Protein AF-0000000080633882 (afdb_homodimer)

Secondary structure (DSSP, 8-state):
---PEEEEEEPPTT--GGGGHHHHHHSTTTEEEEE---SS-SSHHHHHHHHHHHS-SSEEEEEETHHHHHHHHHHHH-GGGEEEEEEES--SSPPPHHHHHHHHHHHHHHHTT-HHHHHHHHHHHHS-GGGTT-HHHHHHHHHHHHHHHHHHHHHHHHHHHTPPP-GGGGGG--S-EEEEEETT-SSS-HHHHHHHHHHSTT-EEEEESS--S-HHHHSHHHHHHHHHHHHH--/---PEEEEEEPPTT--GGGGHHHHHHSTTTEEEEE---SS-SSHHHHHHHHHHHS-SSEEEEEETHHHHHHHHHHHH-GGGEEEEEEES--SSPPPHHHHHHHHHHHHHHHTT-HHHHHHHHHHHHS-GGGTT-HHHHHHHHHHHHHHHHHHHHHHHHHHHTPPP-GGGGGG--S-EEEEEETT-SSS-HHHHHHHHHHSTT-EEEEESS--S-HHHHSHHHHHHHHHHHHH--

Foldseek 3Di:
DQDAFEEEEEEAPPFFPVLQVLQCVPCVVRHHYDYADQQPAQALLVSLVRRVVPGDQAGAYEYAALSLLSVLNVCVVCVPRHQEYEYELYFLAADDPVRLVVLVVLLVCLVVVCQLVSLLVCLPLQKQPVCSPVCVLSVNSSVRSVVSGSSSNNSSSNRRNPRDRSLVVLCVRDHAYEYEYECAANPRHVVRSVSSQVSHPNYDYYYDYSIYRSCCRHPVVVVSVVVSCSSVDD/DQPAFEEEEEEAPPFFPVLQVLQCVPCVVRHHYDYADQQPAQALLVSLVRRVVPGDQAGAYEYAALSLLSVLNVCVVCVVRHQEYEYELYFLAADDPVRLVVLVVLLVCLVVVCQLVSLLVCLPLQKQPVCSPVCVLSVNSSVRSVVSGSSSNNSSSNRRNPRDRSLVVLQVRDHAYEYEYECAANPRHVVRSVSSQVSHPNYDYYYDYSIYRSCCRHPVVVVSVVVSCSSVDD

Radius of gyration: 23.9 Å; Cα contacts (8 Å, |Δi|>4): 992; chains: 2; bounding box: 42×66×54 Å

Sequence (468 aa):
MSDRIPLVLLPGMPLDAALWEHQTGHLADVAEPTVGDLTGQDSMAALAAAVLARAPARFALAGLSMGGYVAFEILRQAPERVAKLALLDTSARPDTPEQTATRQDAVRLVGQGRLRQVVAAGMPRLVHPDRSADSALVDSVQAQAQRVGADGYIRQQTAIMNRPDSRPGLGAITCPTLVLCGRQDAITPPALHEEMAEGIPGARLALIEDCGHLSAMEQPQAVTALLRQWLLYAMSDRIPLVLLPGMPLDAALWEHQTGHLADVAEPTVGDLTGQDSMAALAAAVLARAPARFALAGLSMGGYVAFEILRQAPERVAKLALLDTSARPDTPEQTATRQDAVRLVGQGRLRQVVAAGMPRLVHPDRSADSALVDSVQAQAQRVGADGYIRQQTAIMNRPDSRPGLGAITCPTLVLCGRQDAITPPALHEEMAEGIPGARLALIEDCGHLSAMEQPQAVTALLRQWLLYA

Organism: NCBI:txid1064539

InterPro domains:
  IPR000073 Alpha/beta hydrolase fold-1 [PF12697] (7-225)
  IPR000073 Alpha/beta hydrolase fold-1 [PR00111] (61-74)
  IPR000073 Alpha/beta hydrolase fold-1 [PR00111] (75-88)
  IPR000073 Alpha/beta hydrolase fold-1 [PR00111] (177-191)
  IPR029058 Alpha/Beta hydrolase fold [G3DSA:3.40.50.1820] (2-232)
  IPR029058 Alpha/Beta hydrolase fold [SSF53474] (4-231)
  IPR050266 AB hydrolase superfamily [PTHR43798] (44-231)

Structure (mmCIF, N/CA/C/O backbone):
data_AF-0000000080633882-model_v1
#
loop_
_entity.id
_entity.type
_entity.pdbx_description
1 polymer 'Alpha/beta hydrolase'
#
loop_
_atom_site.group_PDB
_atom_site.id
_atom_site.type_symbol
_atom_site.label_atom_id
_atom_site.label_alt_id
_atom_site.label_comp_id
_atom_site.label_asym_id
_atom_site.label_entity_id
_atom_site.label_seq_id
_atom_site.pdbx_PDB_ins_code
_atom_site.Cartn_x
_atom_site.Cartn_y
_atom_site.Cartn_z
_atom_site.occupancy
_atom_site.B_iso_or_equiv
_atom_site.auth_seq_id
_atom_site.auth_comp_id
_atom_site.auth_asym_id
_atom_site.auth_at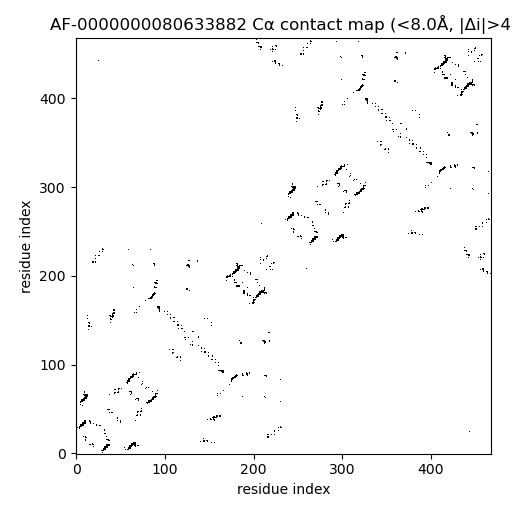om_id
_atom_site.pdbx_PDB_model_num
ATOM 1 N N . MET A 1 1 ? -22.141 -7.801 12.828 1 35.78 1 MET A N 1
ATOM 2 C CA . MET A 1 1 ? -20.984 -8.672 12.664 1 35.78 1 MET A CA 1
ATOM 3 C C . MET A 1 1 ? -20.469 -8.641 11.227 1 35.78 1 MET A C 1
ATOM 5 O O . MET A 1 1 ? -21.219 -8.945 10.297 1 35.78 1 MET A O 1
ATOM 9 N N . SER A 1 2 ? -19.656 -7.613 10.836 1 51.31 2 SER A N 1
ATOM 10 C CA . SER A 1 2 ? -19.359 -7.262 9.453 1 51.31 2 SER A CA 1
ATOM 11 C C . SER A 1 2 ? -18.938 -8.484 8.648 1 51.31 2 SER A C 1
ATOM 13 O O . SER A 1 2 ? -18.109 -9.289 9.109 1 51.31 2 SER A O 1
ATOM 15 N N . ASP A 1 3 ? -19.781 -9.164 7.863 1 76.06 3 ASP A N 1
ATOM 16 C CA . ASP A 1 3 ? -19.719 -10.461 7.211 1 76.06 3 ASP A CA 1
ATOM 17 C C . ASP A 1 3 ? -18.406 -10.641 6.449 1 76.06 3 ASP A C 1
ATOM 19 O O . ASP A 1 3 ? -18.234 -10.094 5.355 1 76.06 3 ASP A O 1
ATOM 23 N N . ARG A 1 4 ? -17.312 -11.156 7.082 1 90.62 4 ARG A N 1
ATOM 24 C CA . ARG A 1 4 ? -16.016 -11.477 6.516 1 90.62 4 ARG A CA 1
ATOM 25 C C . ARG A 1 4 ? -16.141 -12.438 5.34 1 90.62 4 ARG A C 1
ATOM 27 O O . ARG A 1 4 ? -16.812 -13.461 5.445 1 90.62 4 ARG A O 1
ATOM 34 N N . ILE A 1 5 ? -15.602 -12.016 4.277 1 95.31 5 ILE A N 1
ATOM 35 C CA . ILE A 1 5 ? -15.633 -12.859 3.086 1 95.31 5 ILE A CA 1
ATOM 36 C C . ILE A 1 5 ? -14.523 -13.906 3.16 1 95.31 5 ILE A C 1
ATOM 38 O O . ILE A 1 5 ? -13.406 -13.602 3.586 1 95.31 5 ILE A O 1
ATOM 42 N N . PRO A 1 6 ? -14.82 -15.242 2.766 1 98.38 6 PRO 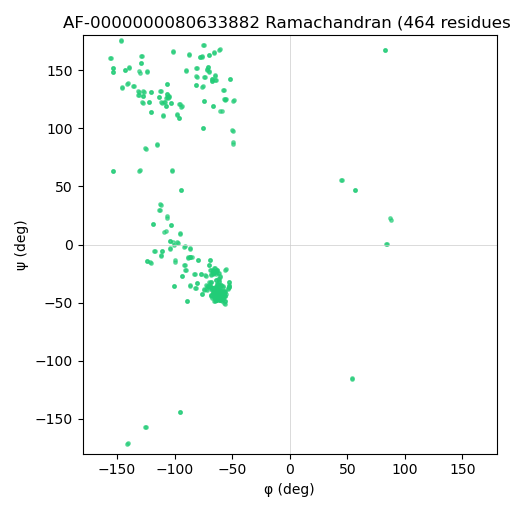A N 1
ATOM 43 C CA . PRO A 1 6 ? -13.703 -16.172 2.592 1 98.38 6 PRO A CA 1
ATOM 44 C C . PRO A 1 6 ? -12.68 -15.688 1.568 1 98.38 6 PRO A C 1
ATOM 46 O O . PRO A 1 6 ? -13.055 -15.141 0.53 1 98.38 6 PRO A O 1
ATOM 49 N N . LEU A 1 7 ? -11.445 -15.742 1.886 1 98.81 7 LEU A N 1
ATOM 50 C CA . LEU A 1 7 ? -10.336 -15.344 1.021 1 98.81 7 LEU A CA 1
ATOM 51 C C . LEU A 1 7 ? -9.398 -16.516 0.771 1 98.81 7 LEU A C 1
ATOM 53 O O . LEU A 1 7 ? -8.781 -17.031 1.705 1 98.81 7 LEU A O 1
ATOM 57 N N . VAL A 1 8 ? -9.312 -17 -0.458 1 98.94 8 VAL A N 1
ATOM 58 C CA . VAL A 1 8 ? -8.375 -18.031 -0.848 1 98.94 8 VAL A CA 1
ATOM 59 C C . VAL A 1 8 ? -7.117 -17.406 -1.442 1 98.94 8 VAL A C 1
ATOM 61 O O . VAL A 1 8 ? -7.195 -16.656 -2.42 1 98.94 8 VAL A O 1
ATOM 64 N N . LEU A 1 9 ? -5.984 -17.703 -0.818 1 98.94 9 LEU A N 1
ATOM 65 C CA . LEU A 1 9 ? -4.68 -17.203 -1.242 1 98.94 9 LEU A CA 1
ATOM 66 C C . LEU A 1 9 ? -3.855 -18.312 -1.882 1 98.94 9 LEU A C 1
ATOM 68 O O . LEU A 1 9 ? -3.705 -19.391 -1.302 1 98.94 9 LEU A O 1
ATOM 72 N N . LEU A 1 10 ? -3.385 -18.062 -3.068 1 98.94 10 LEU A N 1
ATOM 73 C CA . LEU A 1 10 ? -2.602 -19.047 -3.789 1 98.94 10 LEU A CA 1
ATOM 74 C C . LEU A 1 10 ? -1.146 -18.625 -3.91 1 98.94 10 LEU A C 1
ATOM 76 O O . LEU A 1 10 ? -0.853 -17.578 -4.504 1 98.94 10 LEU A O 1
ATOM 80 N N . PRO A 1 11 ? -0.189 -19.422 -3.412 1 98.88 11 PRO A N 1
ATOM 81 C CA . PRO A 1 11 ? 1.225 -19.031 -3.424 1 98.88 11 PRO A CA 1
ATOM 82 C C . PRO A 1 11 ? 1.866 -19.203 -4.801 1 98.88 11 PRO A C 1
ATOM 84 O O . PRO A 1 11 ? 1.283 -19.828 -5.688 1 98.88 11 PRO A O 1
ATOM 87 N N . GLY A 1 12 ? 2.977 -18.516 -4.949 1 98.69 12 GLY A N 1
ATOM 88 C CA . GLY A 1 12 ? 3.809 -18.734 -6.125 1 98.69 12 GLY A CA 1
ATOM 89 C C . GLY A 1 12 ? 4.816 -19.859 -5.945 1 98.69 12 GLY A C 1
ATOM 90 O O . GLY A 1 12 ? 5.027 -20.344 -4.828 1 98.69 12 GLY A O 1
ATOM 91 N N . MET A 1 13 ? 5.363 -20.328 -7.027 1 97.88 13 MET A N 1
ATOM 92 C CA . MET A 1 13 ? 6.438 -21.312 -6.988 1 97.88 13 MET A CA 1
ATOM 93 C C . MET A 1 13 ? 7.781 -20.656 -6.707 1 97.88 13 MET A C 1
ATOM 95 O O . MET A 1 13 ? 8.086 -19.594 -7.266 1 97.88 13 MET A O 1
ATOM 99 N N . PRO A 1 14 ? 8.68 -21.375 -5.926 1 97.25 14 PRO A N 1
ATOM 100 C CA . PRO A 1 14 ? 8.508 -22.641 -5.191 1 97.25 14 PRO A CA 1
ATOM 101 C C . PRO A 1 14 ? 8.133 -22.406 -3.727 1 97.25 14 PRO A C 1
ATOM 103 O O . PRO A 1 14 ? 8.695 -23.062 -2.838 1 97.25 14 PRO A O 1
ATOM 106 N N . LEU A 1 15 ? 7.176 -21.516 -3.535 1 98.38 15 LEU A N 1
ATOM 107 C CA . LEU A 1 15 ? 6.848 -21.094 -2.182 1 98.38 15 LEU A CA 1
ATOM 108 C C . LEU A 1 15 ? 5.594 -21.797 -1.674 1 98.38 15 LEU A C 1
ATOM 110 O O . LEU A 1 15 ? 4.941 -22.516 -2.426 1 98.38 15 LEU A O 1
ATOM 114 N N . ASP A 1 16 ? 5.371 -21.703 -0.355 1 98.44 16 ASP A N 1
ATOM 115 C CA . ASP A 1 16 ? 4.215 -22.312 0.304 1 98.44 16 ASP A CA 1
ATOM 116 C C . ASP A 1 16 ? 3.438 -21.266 1.102 1 98.44 16 ASP A C 1
ATOM 118 O O . ASP A 1 16 ? 3.453 -20.078 0.766 1 98.44 16 ASP A O 1
ATOM 122 N N . ALA A 1 17 ? 2.68 -21.688 2.098 1 98.69 17 ALA A N 1
ATOM 123 C CA . ALA A 1 17 ? 1.742 -20.828 2.809 1 98.69 17 ALA A CA 1
ATOM 124 C C . ALA A 1 17 ? 2.469 -19.656 3.471 1 98.69 17 ALA A C 1
ATOM 126 O O . ALA A 1 17 ? 1.881 -18.594 3.691 1 98.69 17 ALA A O 1
ATOM 127 N N . ALA A 1 18 ? 3.756 -19.844 3.82 1 98.69 18 ALA A N 1
ATOM 128 C CA . ALA A 1 18 ? 4.52 -18.828 4.535 1 98.69 18 ALA A CA 1
ATOM 129 C C . ALA A 1 18 ? 4.668 -17.562 3.691 1 98.69 18 ALA A C 1
ATOM 131 O O . ALA A 1 18 ? 4.902 -16.484 4.227 1 98.69 18 ALA A O 1
ATOM 132 N N . LEU A 1 19 ? 4.523 -17.703 2.363 1 98.69 19 LEU A N 1
ATOM 133 C CA . LEU A 1 19 ? 4.527 -16.562 1.467 1 98.69 19 LEU A CA 1
ATOM 134 C C . LEU A 1 19 ? 3.51 -15.516 1.914 1 98.69 19 LEU A C 1
ATOM 136 O O . LEU A 1 19 ? 3.748 -14.312 1.786 1 98.69 19 LEU A O 1
ATOM 140 N N . TRP A 1 20 ? 2.381 -16 2.449 1 98.88 20 TRP A N 1
ATOM 141 C CA . TRP A 1 20 ? 1.226 -15.164 2.754 1 98.88 20 TRP A CA 1
ATOM 142 C C . TRP A 1 20 ? 1.139 -14.883 4.25 1 98.88 20 TRP A C 1
ATOM 144 O O . TRP A 1 20 ? 0.087 -14.477 4.754 1 98.88 20 TRP A O 1
ATOM 154 N N . GLU A 1 21 ? 2.199 -15.086 4.988 1 98.62 21 GLU A N 1
ATOM 155 C CA . GLU A 1 21 ? 2.15 -14.984 6.441 1 98.62 21 GLU A CA 1
ATOM 156 C C . GLU A 1 21 ? 1.63 -13.617 6.883 1 98.62 21 GLU A C 1
ATOM 158 O O . GLU A 1 21 ? 0.731 -13.531 7.723 1 98.62 21 GLU A O 1
ATOM 163 N N . HIS A 1 22 ? 2.156 -12.523 6.34 1 98.75 22 HIS A N 1
ATOM 164 C CA . HIS A 1 22 ? 1.744 -11.18 6.727 1 98.75 22 HIS A CA 1
ATOM 165 C C . HIS A 1 22 ? 0.275 -10.938 6.402 1 98.75 22 HIS A C 1
ATOM 167 O O . HIS A 1 22 ? -0.471 -10.406 7.23 1 98.75 22 HIS A O 1
ATOM 173 N N . GLN A 1 23 ? -0.19 -11.32 5.223 1 98.81 23 GLN A N 1
ATOM 174 C CA . GLN A 1 23 ? -1.562 -11.109 4.773 1 98.81 23 GLN A CA 1
ATOM 175 C C . GLN A 1 23 ? -2.545 -11.922 5.617 1 98.81 23 GLN A C 1
ATOM 177 O O . GLN A 1 23 ? -3.58 -11.398 6.043 1 98.81 23 GLN A O 1
ATOM 182 N N . THR A 1 24 ? -2.223 -13.211 5.871 1 98.69 24 THR A N 1
ATOM 183 C CA . THR A 1 24 ? -3.119 -14.047 6.672 1 98.69 24 THR A CA 1
ATOM 184 C C . THR A 1 24 ? -3.246 -13.492 8.086 1 98.69 24 THR A C 1
ATOM 186 O O . THR A 1 24 ? -4.324 -13.539 8.68 1 98.69 24 THR A O 1
ATOM 189 N N . GLY A 1 25 ? -2.197 -12.969 8.641 1 98 25 GLY A N 1
ATOM 190 C CA . GLY A 1 25 ? -2.193 -12.43 9.992 1 98 25 GLY A CA 1
ATOM 191 C C . GLY A 1 25 ? -2.939 -11.109 10.117 1 98 25 GLY A C 1
ATOM 192 O O . GLY A 1 25 ? -3.5 -10.805 11.172 1 98 25 GLY A O 1
ATOM 193 N N . HIS A 1 26 ? -3.016 -10.328 9.008 1 98.25 26 HIS A N 1
ATOM 194 C CA . HIS A 1 26 ? -3.473 -8.953 9.172 1 98.25 26 HIS A CA 1
ATOM 195 C C . HIS A 1 26 ? -4.773 -8.711 8.414 1 98.25 26 HIS A C 1
ATOM 197 O O . HIS A 1 26 ? -5.363 -7.633 8.516 1 98.25 26 HIS A O 1
ATOM 203 N N . LEU A 1 27 ? -5.246 -9.672 7.652 1 98.12 27 LEU A N 1
ATOM 204 C CA . LEU A 1 27 ? -6.5 -9.5 6.926 1 98.12 27 LEU A CA 1
ATOM 205 C C . LEU A 1 27 ? -7.629 -10.266 7.602 1 98.12 27 LEU A C 1
ATOM 207 O O . LEU A 1 27 ? -8.773 -10.219 7.148 1 98.12 27 LEU A O 1
ATOM 211 N N . ALA A 1 28 ? -7.32 -10.906 8.75 1 97.44 28 ALA A N 1
ATOM 212 C CA . ALA A 1 28 ? -8.273 -11.797 9.398 1 97.44 28 ALA A CA 1
ATOM 213 C C . ALA A 1 28 ? -9.453 -11.016 9.977 1 97.44 28 ALA A C 1
ATOM 215 O O . ALA A 1 28 ? -10.516 -11.586 10.227 1 97.44 28 ALA A O 1
ATOM 216 N N . ASP A 1 29 ? -9.281 -9.727 10.227 1 95.62 29 ASP A N 1
ATOM 217 C CA . ASP A 1 29 ? -10.352 -8.914 10.781 1 95.62 29 ASP A CA 1
ATOM 218 C C . ASP A 1 29 ? -11.352 -8.5 9.703 1 95.62 29 ASP A C 1
ATOM 220 O O . ASP A 1 29 ? -12.469 -8.086 10.008 1 95.62 29 ASP A O 1
ATOM 224 N N . VAL A 1 30 ? -11.016 -8.664 8.398 1 96.5 30 VAL A N 1
ATOM 225 C CA . VAL A 1 30 ? -11.922 -8.195 7.355 1 96.5 30 VAL A CA 1
ATOM 226 C C . VAL A 1 30 ? -12.273 -9.344 6.418 1 96.5 30 VAL A C 1
ATOM 228 O O . VAL A 1 30 ? -13.18 -9.227 5.59 1 96.5 30 VAL A O 1
ATOM 231 N N . ALA A 1 31 ? -11.523 -10.461 6.488 1 98 31 ALA A N 1
ATOM 232 C CA . ALA A 1 31 ? -11.742 -11.641 5.652 1 98 31 ALA A CA 1
ATOM 233 C C . ALA A 1 31 ? -11.406 -12.922 6.406 1 98 31 ALA A C 1
ATOM 235 O O . ALA A 1 31 ? -10.977 -12.875 7.562 1 98 31 ALA A O 1
ATOM 236 N N . GLU A 1 32 ? -11.633 -14.117 5.805 1 98.25 32 GLU A N 1
ATOM 237 C CA . GLU A 1 32 ? -11.25 -15.43 6.312 1 98.25 32 GLU A CA 1
ATOM 238 C C . GLU A 1 32 ? -10.219 -16.094 5.402 1 98.25 32 GLU A C 1
ATOM 240 O O . GLU A 1 32 ? -10.578 -16.891 4.539 1 98.25 32 GLU A O 1
ATOM 245 N N . PRO A 1 33 ? -8.984 -15.773 5.648 1 98.62 33 PRO A N 1
ATOM 246 C CA . PRO A 1 33 ? -7.957 -16.25 4.711 1 98.62 33 PRO A CA 1
ATOM 247 C C . PRO A 1 33 ? -7.641 -17.734 4.875 1 98.62 33 PRO A C 1
ATOM 249 O O . PRO A 1 33 ? -7.578 -18.234 6 1 98.62 33 PRO A O 1
ATOM 252 N N . THR A 1 34 ? -7.531 -18.438 3.814 1 98.62 34 THR A N 1
ATOM 253 C CA . THR A 1 34 ? -6.953 -19.781 3.682 1 98.62 34 THR A CA 1
ATOM 254 C C . THR A 1 34 ? -5.953 -19.812 2.527 1 98.62 34 THR A C 1
ATOM 256 O O . THR A 1 34 ? -6.086 -19.062 1.559 1 98.62 34 THR A O 1
ATOM 259 N N . VAL A 1 35 ? -4.961 -20.656 2.688 1 98.88 35 VAL A N 1
ATOM 260 C CA . VAL A 1 35 ? -3.949 -20.75 1.644 1 98.88 35 VAL A CA 1
ATOM 261 C C . VAL A 1 35 ? -4.082 -22.078 0.919 1 98.88 35 VAL A C 1
ATOM 263 O O . VAL A 1 35 ? -4.098 -23.141 1.553 1 98.88 35 VAL A O 1
ATOM 266 N N . GLY A 1 36 ? -4.266 -22.031 -0.393 1 98.75 36 GLY A N 1
ATOM 267 C CA . GLY A 1 36 ? -4.316 -23.25 -1.192 1 98.75 36 GLY A CA 1
ATOM 268 C C . GLY A 1 36 ? -2.971 -23.938 -1.317 1 98.75 36 GLY A C 1
ATOM 269 O O . GLY A 1 36 ? -1.93 -23.266 -1.345 1 98.75 36 GLY A O 1
ATOM 270 N N . ASP A 1 37 ? -3 -25.25 -1.434 1 98.31 37 ASP A N 1
ATOM 271 C CA . ASP A 1 37 ? -1.799 -26.047 -1.666 1 98.31 37 ASP A CA 1
ATOM 272 C C . ASP A 1 37 ? -1.588 -26.297 -3.158 1 98.31 37 ASP A C 1
ATOM 274 O O . ASP A 1 37 ? -2.406 -26.953 -3.801 1 98.31 37 ASP A O 1
ATOM 278 N N . LEU A 1 38 ? -0.492 -25.828 -3.652 1 98.75 38 LEU A N 1
ATOM 279 C CA . LEU A 1 38 ? -0.235 -25.953 -5.082 1 98.75 38 LEU A CA 1
ATOM 280 C C . LEU A 1 38 ? 0.939 -26.891 -5.34 1 98.75 38 LEU A C 1
ATOM 282 O O . LEU A 1 38 ? 1.667 -26.734 -6.32 1 98.75 38 LEU A O 1
ATOM 286 N N . THR A 1 39 ? 1.148 -27.844 -4.473 1 98.12 39 THR A N 1
ATOM 287 C CA . THR A 1 39 ? 2.355 -28.656 -4.574 1 98.12 39 THR A CA 1
ATOM 288 C C . THR A 1 39 ? 2.016 -30.078 -4.984 1 98.12 39 THR A C 1
ATOM 290 O O . THR A 1 39 ? 2.908 -30.875 -5.281 1 98.12 39 THR A O 1
ATOM 293 N N . GLY A 1 40 ? 0.73 -30.422 -5.078 1 98 40 GLY A N 1
ATOM 294 C CA . GLY A 1 40 ? 0.346 -31.828 -5.121 1 98 40 GLY A CA 1
ATOM 295 C C . GLY A 1 40 ? 0.055 -32.312 -6.523 1 98 40 GLY A C 1
ATOM 296 O O . GLY A 1 40 ? -0.138 -33.531 -6.734 1 98 40 GLY A O 1
ATOM 297 N N . GLN A 1 41 ? -0.097 -31.453 -7.465 1 98.44 41 GLN A N 1
ATOM 298 C CA . GLN A 1 41 ? -0.505 -31.828 -8.812 1 98.44 41 GLN A CA 1
ATOM 299 C C . GLN A 1 41 ? 0.437 -31.234 -9.859 1 98.44 41 GLN A C 1
ATOM 301 O O . GLN A 1 41 ? 1.199 -30.312 -9.562 1 98.44 41 GLN A O 1
ATOM 306 N N . ASP A 1 42 ? 0.425 -31.766 -11.078 1 98.62 42 ASP A N 1
ATOM 307 C CA . ASP A 1 42 ? 1.394 -31.344 -12.086 1 98.62 42 ASP A CA 1
ATOM 308 C C . ASP A 1 42 ? 0.694 -30.734 -13.297 1 98.62 42 ASP A C 1
ATOM 310 O O . ASP A 1 42 ? 1.271 -30.672 -14.383 1 98.62 42 ASP A O 1
ATOM 314 N N . SER A 1 43 ? -0.552 -30.344 -13.141 1 98.69 43 SER A N 1
ATOM 315 C CA . SER A 1 43 ? -1.267 -29.625 -14.188 1 98.69 43 SER A CA 1
ATOM 316 C C . SER A 1 43 ? -2.119 -28.5 -13.594 1 98.69 43 SER A C 1
ATOM 318 O O . SER A 1 43 ? -2.609 -28.625 -12.469 1 98.69 43 SER A O 1
ATOM 320 N N . MET A 1 44 ? -2.324 -27.484 -14.375 1 98.62 44 MET A N 1
ATOM 321 C CA . MET A 1 44 ? -3.143 -26.359 -13.922 1 98.62 44 MET A CA 1
ATOM 322 C C . MET A 1 44 ? -4.559 -26.812 -13.586 1 98.62 44 MET A C 1
ATOM 324 O O . MET A 1 44 ? -5.117 -26.422 -12.562 1 98.62 44 MET A O 1
ATOM 328 N N . ALA A 1 45 ? -5.113 -27.672 -14.445 1 98.75 45 ALA A N 1
ATOM 329 C CA . ALA A 1 45 ? -6.477 -28.156 -14.25 1 98.75 45 ALA A CA 1
ATOM 330 C C . ALA A 1 45 ? -6.605 -28.922 -12.938 1 98.75 45 ALA A C 1
ATOM 332 O O . ALA A 1 45 ? -7.562 -28.719 -12.18 1 98.75 45 ALA A O 1
ATOM 333 N N . ALA A 1 46 ? -5.652 -29.75 -12.664 1 98.88 46 ALA A N 1
ATOM 334 C CA . ALA A 1 46 ? -5.703 -30.562 -11.453 1 98.88 46 ALA A CA 1
ATOM 335 C C . ALA A 1 46 ? -5.457 -29.719 -10.211 1 98.88 46 ALA A C 1
ATOM 337 O O . ALA A 1 46 ? -6.066 -29.938 -9.164 1 98.88 46 ALA A O 1
ATOM 338 N N . LEU A 1 47 ? -4.527 -28.766 -10.297 1 98.88 47 LEU A N 1
ATOM 339 C CA . LEU A 1 47 ? -4.281 -27.859 -9.188 1 98.88 47 LEU A CA 1
ATOM 340 C C . LEU A 1 47 ? -5.535 -27.047 -8.852 1 98.88 47 LEU A C 1
ATOM 342 O O . LEU A 1 47 ? -5.926 -26.953 -7.691 1 98.88 47 LEU A O 1
ATOM 346 N N . ALA A 1 48 ? -6.164 -26.484 -9.867 1 98.94 48 ALA A N 1
ATOM 347 C CA . ALA A 1 48 ? -7.383 -25.703 -9.672 1 98.94 48 ALA A CA 1
ATOM 348 C C . ALA A 1 48 ? -8.492 -26.547 -9.055 1 98.94 48 ALA A C 1
ATOM 350 O O . ALA A 1 48 ? -9.164 -26.109 -8.117 1 98.94 48 ALA A O 1
ATOM 351 N N . ALA A 1 49 ? -8.617 -27.766 -9.594 1 98.88 49 ALA A N 1
ATOM 352 C CA . ALA A 1 49 ? -9.648 -28.672 -9.078 1 98.88 49 ALA A CA 1
ATOM 353 C C . ALA A 1 49 ? -9.414 -29 -7.605 1 98.88 49 ALA A C 1
ATOM 355 O O . ALA A 1 49 ? -10.367 -29.062 -6.82 1 98.88 49 ALA A O 1
ATOM 356 N N . ALA A 1 50 ? -8.188 -29.219 -7.246 1 98.75 50 ALA A N 1
ATOM 357 C CA . ALA A 1 50 ? -7.848 -29.531 -5.859 1 98.75 50 ALA A CA 1
ATOM 358 C C . ALA A 1 50 ? -8.172 -28.359 -4.941 1 98.75 50 ALA A C 1
ATOM 360 O O . ALA A 1 50 ? -8.68 -28.547 -3.834 1 98.75 50 ALA A O 1
ATOM 361 N N . VAL A 1 51 ? -7.871 -27.125 -5.336 1 98.81 51 VAL A N 1
ATOM 362 C CA . VAL A 1 51 ? -8.188 -25.922 -4.551 1 98.81 51 VAL A CA 1
ATOM 363 C C . VAL A 1 51 ? -9.703 -25.781 -4.426 1 98.81 51 VAL A C 1
ATOM 365 O O . VAL A 1 51 ? -10.219 -25.547 -3.332 1 98.81 51 VAL A O 1
ATOM 368 N N . LEU A 1 52 ? -10.438 -25.922 -5.551 1 98.81 52 LEU A N 1
ATOM 369 C CA . LEU A 1 52 ? -11.883 -25.766 -5.586 1 98.81 52 LEU A CA 1
ATOM 370 C C . LEU A 1 52 ? -12.57 -26.766 -4.668 1 98.81 52 LEU A C 1
ATOM 372 O O . LEU A 1 52 ? -13.594 -26.438 -4.047 1 98.81 52 LEU A O 1
ATOM 376 N N . ALA A 1 53 ? -11.977 -27.938 -4.59 1 98.56 53 ALA A N 1
ATOM 377 C CA . ALA A 1 53 ? -12.562 -29 -3.777 1 98.56 53 ALA A CA 1
ATOM 378 C C . ALA A 1 53 ? -12.586 -28.625 -2.301 1 98.56 53 ALA A C 1
ATOM 380 O O . ALA A 1 53 ? -13.43 -29.094 -1.54 1 98.56 53 ALA A O 1
ATOM 381 N N . ARG A 1 54 ? -11.742 -27.719 -1.876 1 98.25 54 ARG A N 1
ATOM 382 C CA . ARG A 1 54 ? -11.617 -27.359 -0.466 1 98.25 54 ARG A CA 1
ATOM 383 C C . ARG A 1 54 ? -12.117 -25.938 -0.212 1 98.25 54 ARG A C 1
ATOM 385 O O . ARG A 1 54 ? -12.227 -25.516 0.938 1 98.25 54 ARG A O 1
ATOM 392 N N . ALA A 1 55 ? -12.398 -25.219 -1.242 1 98.19 55 ALA A N 1
ATOM 393 C CA . ALA A 1 55 ? -12.773 -23.812 -1.124 1 98.19 55 ALA A CA 1
ATOM 394 C C . ALA A 1 55 ? -14.25 -23.672 -0.767 1 98.19 55 ALA A C 1
ATOM 396 O O . ALA A 1 55 ? -15.062 -24.547 -1.073 1 98.19 55 ALA A O 1
ATOM 397 N N . PRO A 1 56 ? -14.633 -22.609 -0.096 1 97.38 56 PRO A N 1
ATOM 398 C CA . PRO A 1 56 ? -16.047 -22.297 0.109 1 97.38 56 PRO A CA 1
ATOM 399 C C . PRO A 1 56 ? -16.797 -22.062 -1.201 1 97.38 56 PRO A C 1
ATOM 401 O O . PRO A 1 56 ? -16.188 -22.016 -2.268 1 97.38 56 PRO A O 1
ATOM 404 N N . ALA A 1 57 ? -18.141 -22.016 -1.158 1 97.5 57 ALA A N 1
ATOM 405 C CA . ALA A 1 57 ? -19 -21.875 -2.33 1 97.5 57 ALA A CA 1
ATOM 406 C C . ALA A 1 57 ? -18.703 -20.594 -3.09 1 97.5 57 ALA A C 1
ATOM 408 O O . ALA A 1 57 ? -18.688 -20.578 -4.324 1 97.5 57 ALA A O 1
ATOM 409 N N . ARG A 1 58 ? -18.547 -19.5 -2.361 1 98 58 ARG A N 1
ATOM 410 C CA . ARG A 1 58 ? -18.188 -18.219 -2.928 1 98 58 ARG A CA 1
ATOM 411 C C . ARG A 1 58 ? -17.047 -17.578 -2.141 1 98 58 ARG A C 1
ATOM 413 O O . ARG A 1 58 ? -17.047 -17.594 -0.908 1 98 58 ARG A O 1
ATOM 420 N N . PHE A 1 59 ? -16 -17.078 -2.83 1 98.62 59 PHE A N 1
ATOM 421 C CA . PHE A 1 59 ? -14.805 -16.609 -2.145 1 98.62 59 PHE A CA 1
ATOM 422 C C . PHE A 1 59 ? -14.086 -15.555 -2.973 1 98.62 59 PHE A C 1
ATOM 424 O O . PHE A 1 59 ? -14.266 -15.484 -4.191 1 98.62 59 PHE A O 1
ATOM 431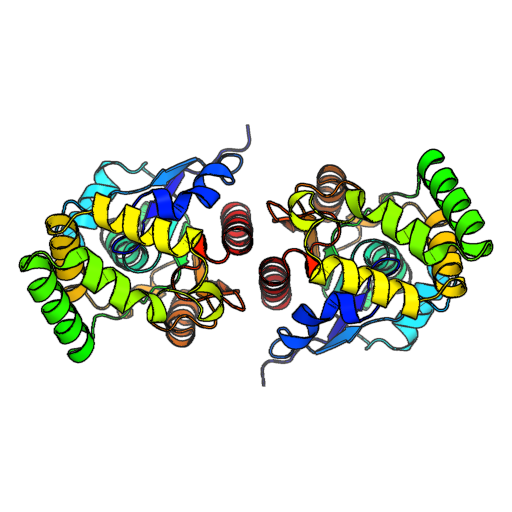 N N . ALA A 1 60 ? -13.367 -14.648 -2.285 1 98.81 60 ALA A N 1
ATOM 432 C CA . ALA A 1 60 ? -12.328 -13.844 -2.934 1 98.81 60 ALA A CA 1
ATOM 433 C C . ALA A 1 60 ? -11.086 -14.68 -3.225 1 98.81 60 ALA A C 1
ATOM 435 O O . ALA A 1 60 ? -10.75 -15.586 -2.457 1 98.81 60 ALA A O 1
ATOM 436 N N . LEU A 1 61 ? -10.461 -14.414 -4.309 1 98.94 61 LEU A N 1
ATOM 437 C CA . LEU A 1 61 ? -9.336 -15.203 -4.785 1 98.94 61 LEU A CA 1
ATOM 438 C C . LEU A 1 61 ? -8.133 -14.312 -5.09 1 98.94 61 LEU A C 1
ATOM 440 O O . LEU A 1 61 ? -8.258 -13.336 -5.832 1 98.94 61 LEU A O 1
ATOM 444 N N . ALA A 1 62 ? -7.035 -14.555 -4.457 1 98.94 62 ALA A N 1
ATOM 445 C CA . ALA A 1 62 ? -5.789 -13.844 -4.73 1 98.94 62 ALA A CA 1
ATOM 446 C C . ALA A 1 62 ? -4.652 -14.828 -5.012 1 98.94 62 ALA A C 1
ATOM 448 O O . ALA A 1 62 ? -4.473 -15.805 -4.289 1 98.94 62 ALA A O 1
ATOM 449 N N . GLY A 1 63 ? -3.92 -14.617 -6.051 1 98.94 63 GLY A N 1
ATOM 450 C CA . GLY A 1 63 ? -2.809 -15.484 -6.41 1 98.94 63 GLY A CA 1
ATOM 451 C C . GLY A 1 63 ? -1.562 -14.719 -6.816 1 98.94 63 GLY A C 1
ATOM 452 O O . GLY A 1 63 ? -1.643 -13.742 -7.562 1 98.94 63 GLY A O 1
ATOM 453 N N . LEU A 1 64 ? -0.416 -15.141 -6.34 1 98.94 64 LEU A N 1
ATOM 454 C CA . LEU A 1 64 ? 0.869 -14.57 -6.723 1 98.94 64 LEU A CA 1
ATOM 455 C C . LEU A 1 64 ? 1.631 -15.516 -7.648 1 98.94 64 LEU A C 1
ATOM 457 O O . LEU A 1 64 ? 1.801 -16.688 -7.336 1 98.94 64 LEU A O 1
ATOM 461 N N . SER A 1 65 ? 2.121 -14.945 -8.82 1 98.88 65 SER A N 1
ATOM 462 C CA . SER A 1 65 ? 2.908 -15.719 -9.773 1 98.88 65 SER A CA 1
ATOM 463 C C . SER A 1 65 ? 2.174 -16.984 -10.188 1 98.88 65 SER A C 1
ATOM 465 O O . SER A 1 65 ? 1.05 -16.922 -10.695 1 98.88 65 SER A O 1
ATOM 467 N N . MET A 1 66 ? 2.627 -18.219 -9.898 1 98.88 66 MET A N 1
ATOM 468 C CA . MET A 1 66 ? 1.936 -19.469 -10.219 1 98.88 66 MET A CA 1
ATOM 469 C C . MET A 1 66 ? 0.509 -19.453 -9.68 1 98.88 66 MET A C 1
ATOM 471 O O . MET A 1 66 ? -0.407 -19.969 -10.32 1 98.88 66 MET A O 1
ATOM 475 N N . GLY A 1 67 ? 0.376 -18.859 -8.469 1 98.94 67 GLY A N 1
ATOM 476 C CA . GLY A 1 67 ? -0.962 -18.75 -7.914 1 98.94 67 GLY A CA 1
ATOM 477 C C . GLY A 1 67 ? -1.925 -18 -8.82 1 98.94 67 GLY A C 1
ATOM 478 O O . GLY A 1 67 ? -3.123 -18.297 -8.836 1 98.94 67 GLY A O 1
ATOM 479 N N . GLY A 1 68 ? -1.471 -16.969 -9.531 1 98.94 68 GLY A N 1
ATOM 480 C CA . GLY A 1 68 ? -2.293 -16.281 -10.516 1 98.94 68 GLY A CA 1
ATOM 481 C C . GLY A 1 68 ? -2.652 -17.141 -11.711 1 98.94 68 GLY A C 1
ATOM 482 O O . GLY A 1 68 ? -3.771 -17.062 -12.219 1 98.94 68 GLY A O 1
ATOM 483 N N . TYR A 1 69 ? -1.687 -18.016 -12.18 1 98.88 69 TYR A N 1
ATOM 484 C CA . TYR A 1 69 ? -1.99 -18.969 -13.25 1 98.88 69 TYR A CA 1
ATOM 485 C C . TYR A 1 69 ? -3.131 -19.891 -12.852 1 98.88 69 TYR A C 1
ATOM 487 O O . TYR A 1 69 ? -4.055 -20.125 -13.633 1 98.88 69 TYR A O 1
ATOM 495 N N . VAL A 1 70 ? -3.016 -20.359 -11.664 1 98.94 70 VAL A N 1
ATOM 496 C CA . VAL A 1 70 ? -4.035 -21.281 -11.164 1 98.94 70 VAL A CA 1
ATOM 497 C C . VAL A 1 70 ? -5.352 -20.531 -10.977 1 98.94 70 VAL A C 1
ATOM 499 O O . VAL A 1 70 ? -6.426 -21.094 -11.211 1 98.94 70 VAL A O 1
ATOM 502 N N . ALA A 1 71 ? -5.293 -19.281 -10.547 1 98.94 71 ALA A N 1
ATOM 503 C CA . ALA A 1 71 ? -6.5 -18.469 -10.406 1 98.94 71 ALA A CA 1
ATOM 504 C C . ALA A 1 71 ? -7.25 -18.375 -11.734 1 98.94 71 ALA A C 1
ATOM 506 O O . ALA A 1 71 ? -8.477 -18.5 -11.766 1 98.94 71 ALA A O 1
ATOM 507 N N . PHE A 1 72 ? -6.543 -18.172 -12.859 1 98.94 72 PHE A N 1
ATOM 508 C CA . PHE A 1 72 ? -7.188 -18.125 -14.164 1 98.94 72 PHE A CA 1
ATOM 509 C C . PHE A 1 72 ? -7.871 -19.453 -14.469 1 98.94 72 PHE A C 1
ATOM 511 O O . PHE A 1 72 ? -8.969 -19.484 -15.031 1 98.94 72 PHE A O 1
ATOM 518 N N . GLU A 1 73 ? -7.203 -20.562 -14.109 1 98.88 73 GLU A N 1
ATOM 519 C CA . GLU A 1 73 ? -7.809 -21.875 -14.328 1 98.88 73 GLU A CA 1
ATOM 520 C C . GLU A 1 73 ? -9.062 -22.062 -13.477 1 98.88 73 GLU A C 1
ATOM 522 O O . GLU A 1 73 ? -10.055 -22.625 -13.93 1 98.88 73 GLU A O 1
ATOM 527 N N . ILE A 1 74 ? -9 -21.594 -12.219 1 98.88 74 ILE A N 1
ATOM 528 C CA . ILE A 1 74 ? -10.172 -21.641 -11.352 1 98.88 74 ILE A CA 1
ATOM 529 C C . ILE A 1 74 ? -11.32 -20.859 -11.992 1 98.88 74 ILE A C 1
ATOM 531 O O . ILE A 1 74 ? -12.461 -21.328 -11.984 1 98.88 74 ILE A O 1
ATOM 535 N N . LEU A 1 75 ? -11.078 -19.703 -12.594 1 98.81 75 LEU A N 1
ATOM 536 C CA . LEU A 1 75 ? -12.094 -18.906 -13.273 1 98.81 75 LEU A CA 1
ATOM 537 C C . LEU A 1 75 ? -12.664 -19.656 -14.477 1 98.81 75 LEU A C 1
ATOM 539 O O . LEU A 1 75 ? -13.836 -19.484 -14.812 1 98.81 75 LEU A O 1
ATOM 543 N N . ARG A 1 76 ? -11.844 -20.516 -15.133 1 98.19 76 ARG A N 1
ATOM 544 C CA . ARG A 1 76 ? -12.336 -21.328 -16.234 1 98.19 76 ARG A CA 1
ATOM 545 C C . ARG A 1 76 ? -13.289 -22.406 -15.742 1 98.19 76 ARG A C 1
ATOM 547 O O . ARG A 1 76 ? -14.297 -22.703 -16.391 1 98.19 76 ARG A O 1
ATOM 554 N N . GLN A 1 77 ? -13 -22.938 -14.609 1 98.44 77 GLN A N 1
ATOM 555 C CA . GLN A 1 77 ? -13.742 -24.078 -14.102 1 98.44 77 GLN A CA 1
ATOM 556 C C . GLN A 1 77 ? -14.977 -23.641 -13.336 1 98.44 77 GLN A C 1
ATOM 558 O O . GLN A 1 77 ? -16.016 -24.297 -13.383 1 98.44 77 GLN A O 1
ATOM 563 N N . ALA A 1 78 ? -14.859 -22.484 -12.609 1 98.44 78 ALA A N 1
ATOM 564 C CA . ALA A 1 78 ? -15.938 -22.078 -11.703 1 98.44 78 ALA A CA 1
ATOM 565 C C . ALA A 1 78 ? -15.961 -20.578 -11.516 1 98.44 78 ALA A C 1
ATOM 567 O O . ALA A 1 78 ? -15.844 -20.078 -10.391 1 98.44 78 ALA A O 1
ATOM 568 N N . PRO A 1 79 ? -16.219 -19.828 -12.617 1 98.38 79 PRO A N 1
ATOM 569 C CA . PRO A 1 79 ? -16.172 -18.359 -12.523 1 98.38 79 PRO A CA 1
ATOM 570 C C . PRO A 1 79 ? -17.203 -17.797 -11.547 1 98.38 79 PRO A C 1
ATOM 572 O O . PRO A 1 79 ? -16.938 -16.781 -10.891 1 98.38 79 PRO A O 1
ATOM 575 N N . GLU A 1 80 ? -18.281 -18.453 -11.391 1 98 80 GLU A N 1
ATOM 576 C CA . GLU A 1 80 ? -19.359 -17.969 -10.555 1 98 80 GLU A CA 1
ATOM 577 C C . GLU A 1 80 ? -18.984 -18.016 -9.078 1 98 80 GLU A C 1
ATOM 579 O O . GLU A 1 80 ? -19.609 -17.344 -8.25 1 98 80 GLU A O 1
ATOM 584 N N . ARG A 1 81 ? -17.984 -18.766 -8.719 1 98.44 81 ARG A N 1
ATOM 585 C CA . ARG A 1 81 ? -17.594 -18.922 -7.324 1 98.44 81 ARG A CA 1
ATOM 586 C C . ARG A 1 81 ? -16.609 -17.844 -6.898 1 98.44 81 ARG A C 1
ATOM 588 O O . ARG A 1 81 ? -16.359 -17.656 -5.707 1 98.44 81 ARG A O 1
ATOM 595 N N . VAL A 1 82 ? -16.078 -17.094 -7.801 1 98.75 82 VAL A N 1
ATOM 596 C CA . VAL A 1 82 ? -15.078 -16.078 -7.496 1 98.75 82 VAL A CA 1
ATOM 597 C C . VAL A 1 82 ? -15.758 -14.711 -7.355 1 98.75 82 VAL A C 1
ATOM 599 O O . VAL A 1 82 ? -16.188 -14.117 -8.352 1 98.75 82 VAL A O 1
ATOM 602 N N . ALA A 1 83 ? -15.812 -14.25 -6.133 1 98.25 83 ALA A N 1
ATOM 603 C CA . ALA A 1 83 ? -16.5 -13 -5.824 1 98.25 83 ALA A CA 1
ATOM 604 C C . ALA A 1 83 ? -15.625 -11.789 -6.125 1 98.25 83 ALA A C 1
ATOM 606 O O . ALA A 1 83 ? -16.125 -10.719 -6.48 1 98.25 83 ALA A O 1
ATOM 607 N N . LYS A 1 84 ? -14.367 -11.836 -5.898 1 98.69 84 LYS A N 1
ATOM 608 C CA . LYS A 1 84 ? -13.312 -10.859 -6.145 1 98.69 84 LYS A CA 1
ATOM 609 C C . LYS A 1 84 ? -12.016 -11.539 -6.574 1 98.69 84 LYS A C 1
ATOM 611 O O . LYS A 1 84 ? -11.75 -12.68 -6.184 1 98.69 84 LYS A O 1
ATOM 616 N N . LEU A 1 85 ? -11.258 -10.844 -7.352 1 98.88 85 LEU A N 1
ATOM 617 C CA . LEU A 1 85 ? -10.039 -11.43 -7.898 1 98.88 85 LEU A CA 1
ATOM 618 C C . LEU A 1 85 ? -8.852 -10.484 -7.711 1 98.88 85 LEU A C 1
ATOM 620 O O . LEU A 1 85 ? -8.961 -9.281 -7.977 1 98.88 85 LEU A O 1
ATOM 624 N N . ALA A 1 86 ? -7.789 -10.953 -7.168 1 98.94 86 ALA A N 1
ATOM 625 C CA . ALA A 1 86 ? -6.527 -10.219 -7.129 1 98.94 86 ALA A CA 1
ATOM 626 C C . ALA A 1 86 ? -5.406 -11.016 -7.789 1 98.94 86 ALA A C 1
ATOM 628 O O . ALA A 1 86 ? -5.164 -12.172 -7.43 1 98.94 86 ALA A O 1
ATOM 629 N N . LEU A 1 87 ? -4.805 -10.461 -8.758 1 98.94 87 LEU A N 1
ATOM 630 C CA . LEU A 1 87 ? -3.705 -11.055 -9.516 1 98.94 87 LEU A CA 1
ATOM 631 C C . LEU A 1 87 ? -2.393 -10.328 -9.211 1 98.94 87 LEU A C 1
ATOM 633 O O . LEU A 1 87 ? -2.211 -9.18 -9.609 1 98.94 87 LEU A O 1
ATOM 637 N N . LEU A 1 88 ? -1.479 -11.039 -8.516 1 98.94 88 LEU A N 1
ATOM 638 C CA . LEU A 1 88 ? -0.242 -10.414 -8.055 1 98.94 88 LEU A CA 1
ATOM 639 C C . LEU A 1 88 ? 0.965 -11.016 -8.766 1 98.94 88 LEU A C 1
ATOM 641 O O . LEU A 1 88 ? 1.166 -12.234 -8.742 1 98.94 88 LEU A O 1
ATOM 645 N N . ASP A 1 89 ? 1.805 -10.117 -9.367 1 98.94 89 ASP A N 1
ATOM 646 C CA . ASP A 1 89 ? 3.078 -10.523 -9.945 1 98.94 89 ASP A CA 1
ATOM 647 C C . ASP A 1 89 ? 2.918 -11.797 -10.781 1 98.94 89 ASP A C 1
ATOM 649 O O . ASP A 1 89 ? 3.625 -12.781 -10.562 1 98.94 89 ASP A O 1
ATOM 653 N N . THR A 1 90 ? 2.033 -11.766 -11.727 1 98.94 90 THR A N 1
ATOM 654 C CA . THR A 1 90 ? 1.661 -12.914 -12.555 1 98.94 90 THR A CA 1
ATOM 655 C C . THR A 1 90 ? 1.439 -12.484 -14 1 98.94 90 THR A C 1
ATOM 657 O O . THR A 1 90 ? 1.91 -11.422 -14.414 1 98.94 90 THR A O 1
ATOM 660 N N . SER A 1 91 ? 0.95 -13.359 -14.789 1 98.75 91 SER A N 1
ATOM 661 C CA . SER A 1 91 ? 0.714 -13.109 -16.203 1 98.75 91 SER A CA 1
ATOM 662 C C . SER A 1 91 ? -0.413 -13.992 -16.75 1 98.75 91 SER A C 1
ATOM 664 O O . SER A 1 91 ? -0.646 -15.086 -16.234 1 98.75 91 SER A O 1
ATOM 666 N N . ALA A 1 92 ? -1.13 -13.453 -17.719 1 98.88 92 ALA A N 1
ATOM 667 C CA . ALA A 1 92 ? -2.154 -14.25 -18.391 1 98.88 92 ALA A CA 1
ATOM 668 C C . ALA A 1 92 ? -1.56 -15.047 -19.547 1 98.88 92 ALA A C 1
ATOM 670 O O . ALA A 1 92 ? -2.234 -15.891 -20.141 1 98.88 92 ALA A O 1
ATOM 671 N N . ARG A 1 93 ? -0.299 -14.883 -19.844 1 98.81 93 ARG A N 1
ATOM 672 C CA . ARG A 1 93 ? 0.342 -15.5 -21 1 98.81 93 ARG A CA 1
ATOM 673 C C . ARG A 1 93 ? 0.912 -16.875 -20.641 1 98.81 93 ARG A C 1
ATOM 675 O O . ARG A 1 93 ? 1.342 -17.094 -19.516 1 98.81 93 ARG A O 1
ATOM 682 N N . PRO A 1 94 ? 0.954 -17.766 -21.641 1 98.56 94 PRO A N 1
ATOM 683 C CA . PRO A 1 94 ? 1.737 -19 -21.469 1 98.56 94 PRO A CA 1
ATOM 684 C C . PRO A 1 94 ? 3.242 -18.75 -21.578 1 98.56 94 PRO A C 1
ATOM 686 O O . PRO A 1 94 ? 3.67 -17.656 -21.922 1 98.56 94 PRO A O 1
ATOM 689 N N . ASP A 1 95 ? 4 -19.797 -21.25 1 98.06 95 ASP A N 1
ATOM 690 C CA . ASP A 1 95 ? 5.449 -19.688 -21.391 1 98.06 95 ASP A CA 1
ATOM 691 C C . ASP A 1 95 ? 5.844 -19.5 -22.859 1 98.06 95 ASP A C 1
ATOM 693 O O . ASP A 1 95 ? 5.246 -20.109 -23.75 1 98.06 95 ASP A O 1
ATOM 697 N N . THR A 1 96 ? 6.84 -18.656 -23.062 1 97.88 96 THR A N 1
ATOM 698 C CA . THR A 1 96 ? 7.547 -18.734 -24.328 1 97.88 96 THR A CA 1
ATOM 699 C C . THR A 1 96 ? 8.375 -20 -24.422 1 97.88 96 THR A C 1
ATOM 701 O O . THR A 1 96 ? 8.625 -20.672 -23.422 1 97.88 96 THR A O 1
ATOM 704 N N . PRO A 1 97 ? 8.742 -20.281 -25.641 1 97.88 97 PRO A N 1
ATOM 705 C CA . PRO A 1 97 ? 9.633 -21.453 -25.781 1 97.88 97 PRO A CA 1
ATOM 706 C C . PRO A 1 97 ? 10.906 -21.312 -24.938 1 97.88 97 PRO A C 1
ATOM 708 O O . PRO A 1 97 ? 11.375 -22.297 -24.359 1 97.88 97 PRO A O 1
ATOM 711 N N . GLU A 1 98 ? 11.492 -20.141 -24.875 1 97.81 98 GLU A N 1
ATOM 712 C CA . GLU A 1 98 ? 12.703 -19.906 -24.094 1 97.81 98 GLU A CA 1
ATOM 713 C C . GLU A 1 98 ? 12.438 -20.109 -22.594 1 97.81 98 GLU A C 1
ATOM 715 O O . GLU A 1 98 ? 13.273 -20.672 -21.891 1 97.81 98 GLU A O 1
ATOM 720 N N . GLN A 1 99 ? 11.352 -19.609 -22.109 1 98 99 GLN A N 1
ATOM 721 C CA . GLN A 1 99 ? 10.992 -19.797 -20.703 1 98 99 GLN A CA 1
ATOM 722 C C . GLN A 1 99 ? 10.789 -21.281 -20.391 1 98 99 GLN A C 1
ATOM 724 O O . GLN A 1 99 ? 11.234 -21.75 -19.344 1 98 99 GLN A O 1
ATOM 729 N N . THR A 1 100 ? 10.078 -21.984 -21.266 1 98.44 100 THR A N 1
ATOM 730 C CA . THR A 1 100 ? 9.883 -23.422 -21.109 1 98.44 100 THR A CA 1
ATOM 731 C C . THR A 1 100 ? 11.219 -24.156 -21.031 1 98.44 100 THR A C 1
ATOM 733 O O . THR A 1 100 ? 11.422 -25.016 -20.172 1 98.44 100 THR A O 1
ATOM 736 N N . ALA A 1 101 ? 12.125 -23.781 -21.906 1 98.44 101 ALA A N 1
ATOM 737 C CA . ALA A 1 101 ? 13.445 -24.391 -21.922 1 98.44 101 ALA A CA 1
ATOM 738 C C . ALA A 1 101 ? 14.172 -24.156 -20.594 1 98.44 101 ALA A C 1
ATOM 740 O O . ALA A 1 101 ? 14.812 -25.047 -20.047 1 98.44 101 ALA A O 1
ATOM 741 N N . THR A 1 102 ? 14.125 -22.953 -20.125 1 98 102 THR A N 1
ATOM 742 C CA . THR A 1 102 ? 14.742 -22.594 -18.844 1 98 102 THR A CA 1
ATOM 743 C C . THR A 1 102 ? 14.156 -23.422 -17.719 1 98 102 THR A C 1
ATOM 745 O O . THR A 1 102 ? 14.891 -23.906 -16.844 1 98 102 THR A O 1
ATOM 748 N N . ARG A 1 103 ? 12.867 -23.594 -17.734 1 98.44 103 ARG A N 1
ATOM 749 C CA . ARG A 1 103 ? 12.211 -24.391 -16.703 1 98.44 103 ARG A CA 1
ATOM 750 C C . ARG A 1 103 ? 12.625 -25.844 -16.797 1 98.44 103 ARG A C 1
ATOM 752 O O . ARG A 1 103 ? 12.797 -26.516 -15.773 1 98.44 103 ARG A O 1
ATOM 759 N N . GLN A 1 104 ? 12.734 -26.344 -18 1 98.62 104 GLN A N 1
ATOM 760 C CA . GLN A 1 104 ? 13.18 -27.719 -18.188 1 98.62 104 GLN A CA 1
ATOM 761 C C . GLN A 1 104 ? 14.586 -27.922 -17.625 1 98.62 104 GLN A C 1
ATOM 763 O O . GLN A 1 104 ? 14.883 -28.953 -17.031 1 98.62 104 GLN A O 1
ATOM 768 N N . ASP A 1 105 ? 15.453 -26.969 -17.875 1 98.69 105 ASP A N 1
ATOM 769 C CA . ASP A 1 105 ? 16.797 -27.031 -17.312 1 98.69 105 ASP A CA 1
ATOM 770 C C . ASP A 1 105 ? 16.766 -27.062 -15.781 1 98.69 105 ASP A C 1
ATOM 772 O O . ASP A 1 105 ? 17.5 -27.828 -15.156 1 98.69 105 ASP A O 1
ATOM 776 N N . ALA A 1 106 ? 15.977 -26.234 -15.195 1 98.69 106 ALA A N 1
ATOM 777 C CA . ALA A 1 106 ? 15.836 -26.219 -13.742 1 98.69 106 ALA A CA 1
ATOM 778 C C . ALA A 1 106 ? 15.336 -27.547 -13.219 1 98.69 106 ALA A C 1
ATOM 780 O O . ALA A 1 106 ? 15.828 -28.062 -12.211 1 98.69 106 ALA A O 1
ATOM 781 N N . VAL A 1 107 ? 14.336 -28.156 -13.891 1 98.69 107 VAL A N 1
ATOM 782 C CA . VAL A 1 107 ? 13.789 -29.453 -13.516 1 98.69 107 VAL A CA 1
ATOM 783 C C . VAL A 1 107 ? 14.898 -30.5 -13.539 1 98.69 107 VAL A C 1
ATOM 785 O O . VAL A 1 107 ? 15 -31.312 -12.617 1 98.69 107 VAL A O 1
ATOM 788 N N . ARG A 1 108 ? 15.68 -30.453 -14.602 1 98.69 108 ARG A N 1
ATOM 789 C CA . ARG A 1 108 ? 16.781 -31.391 -14.719 1 98.69 108 ARG A CA 1
ATOM 790 C C . ARG A 1 108 ? 17.75 -31.25 -13.547 1 98.69 108 ARG A C 1
ATOM 792 O O . ARG A 1 108 ? 18.141 -32.25 -12.938 1 98.69 108 ARG A O 1
ATOM 799 N N . LEU A 1 109 ? 18.141 -30.047 -13.242 1 98.75 109 LEU A N 1
ATOM 800 C CA . LEU A 1 109 ? 19.078 -29.797 -12.156 1 98.75 109 LEU A CA 1
ATOM 801 C C . LEU A 1 109 ? 18.5 -30.219 -10.812 1 98.75 109 LEU A C 1
ATOM 803 O O . LEU A 1 109 ? 19.188 -30.828 -9.992 1 98.75 109 LEU A O 1
ATOM 807 N N . VAL A 1 110 ? 17.297 -29.922 -10.578 1 98.81 110 VAL A N 1
ATOM 808 C CA . VAL A 1 110 ? 16.625 -30.297 -9.336 1 98.81 110 VAL A CA 1
ATOM 809 C C . VAL A 1 110 ? 16.516 -31.812 -9.234 1 98.81 110 VAL A C 1
ATOM 811 O O . VAL A 1 110 ? 16.688 -32.375 -8.156 1 98.81 110 VAL A O 1
ATOM 814 N N . GLY A 1 111 ? 16.203 -32.438 -10.344 1 98.25 111 GLY A N 1
ATOM 815 C CA . GLY A 1 111 ? 16.203 -33.906 -10.383 1 98.25 111 GLY A CA 1
ATOM 816 C C . GLY A 1 111 ? 17.531 -34.5 -9.977 1 98.25 111 GLY A C 1
ATOM 817 O O . GLY A 1 111 ? 17.594 -35.656 -9.57 1 98.25 111 GLY A O 1
ATOM 818 N N . GLN A 1 112 ? 18.594 -33.75 -10.062 1 98.38 112 GLN A N 1
ATOM 819 C CA . GLN A 1 112 ? 19.938 -34.188 -9.703 1 98.38 112 GLN A CA 1
ATOM 820 C C . GLN A 1 112 ? 20.281 -33.781 -8.266 1 98.38 112 GLN A C 1
ATOM 822 O O . GLN A 1 112 ? 21.438 -33.875 -7.855 1 98.38 112 GLN A O 1
ATOM 827 N N . GLY A 1 113 ? 19.312 -33.312 -7.523 1 98.19 113 GLY A N 1
ATOM 828 C CA . GLY A 1 113 ? 19.5 -32.969 -6.117 1 98.19 113 GLY A CA 1
ATOM 829 C C . GLY A 1 113 ? 19.984 -31.562 -5.891 1 98.19 113 GLY A C 1
ATOM 830 O O . GLY A 1 113 ? 20.531 -31.25 -4.836 1 98.19 113 GLY A O 1
ATOM 831 N N . ARG A 1 114 ? 19.75 -30.641 -6.859 1 98.69 114 ARG A N 1
ATOM 832 C CA . ARG A 1 114 ? 20.359 -29.312 -6.781 1 98.69 114 ARG A CA 1
ATOM 833 C C . ARG A 1 114 ? 19.281 -28.25 -6.547 1 98.69 114 ARG A C 1
ATOM 835 O O . ARG A 1 114 ? 19.375 -27.141 -7.086 1 98.69 114 ARG A O 1
ATOM 842 N N . LEU A 1 115 ? 18.266 -28.625 -5.793 1 98.69 115 LEU A N 1
ATOM 843 C CA . LEU A 1 115 ? 17.156 -27.703 -5.543 1 98.69 115 LEU A CA 1
ATOM 844 C C . LEU A 1 115 ? 17.672 -26.406 -4.906 1 98.69 115 LEU A C 1
ATOM 846 O O . LEU A 1 115 ? 17.359 -25.312 -5.375 1 98.69 115 LEU A O 1
ATOM 850 N N . ARG A 1 116 ? 18.469 -26.547 -3.855 1 98.44 116 ARG A N 1
ATOM 851 C CA . ARG A 1 116 ? 18.984 -25.391 -3.145 1 98.44 116 ARG A CA 1
ATOM 852 C C . ARG A 1 116 ? 19.75 -24.469 -4.09 1 98.44 116 ARG A C 1
ATOM 854 O O . ARG A 1 116 ? 19.609 -23.234 -4.016 1 98.44 116 ARG A O 1
ATOM 861 N N . GLN A 1 117 ? 20.562 -25.016 -4.984 1 98.44 117 GLN A N 1
ATOM 862 C CA . GLN A 1 117 ? 21.375 -24.234 -5.93 1 98.44 117 GLN A CA 1
ATOM 863 C C . GLN A 1 117 ? 20.484 -23.531 -6.953 1 98.44 117 GLN A C 1
ATOM 865 O O . GLN A 1 117 ? 20.734 -22.391 -7.316 1 98.44 117 GLN A O 1
ATOM 870 N N . VAL A 1 118 ? 19.516 -24.25 -7.445 1 98.69 118 VAL A N 1
ATOM 871 C CA . VAL A 1 118 ? 18.609 -23.688 -8.438 1 98.69 118 VAL A CA 1
ATOM 872 C C . VAL A 1 118 ? 17.875 -22.484 -7.844 1 98.69 118 VAL A C 1
ATOM 874 O O . VAL A 1 118 ? 17.766 -21.438 -8.484 1 98.69 118 VAL A O 1
ATOM 877 N N . VAL A 1 119 ? 17.344 -22.625 -6.586 1 98.25 119 VAL A N 1
ATOM 878 C CA . VAL A 1 119 ? 16.625 -21.547 -5.922 1 98.25 119 VAL A CA 1
ATOM 879 C C . VAL A 1 119 ? 17.562 -20.375 -5.68 1 98.25 119 VAL A C 1
ATOM 881 O O . VAL A 1 119 ? 17.203 -19.219 -5.938 1 98.25 119 VAL A O 1
ATOM 884 N N . ALA A 1 120 ? 18.75 -20.625 -5.227 1 97.62 120 ALA A N 1
ATOM 885 C CA . ALA A 1 120 ? 19.734 -19.578 -4.98 1 97.62 120 ALA A CA 1
ATOM 886 C C . ALA A 1 120 ? 20.062 -18.812 -6.262 1 97.62 120 ALA A C 1
ATOM 888 O O . ALA A 1 120 ? 20.172 -17.578 -6.246 1 97.62 120 ALA A O 1
ATOM 889 N N . ALA A 1 121 ? 20.188 -19.547 -7.352 1 97.31 121 ALA A N 1
ATOM 890 C CA . ALA A 1 121 ? 20.547 -18.938 -8.633 1 97.31 121 ALA A CA 1
ATOM 891 C C . ALA A 1 121 ? 19.422 -18.047 -9.156 1 97.31 121 ALA A C 1
ATOM 893 O O . ALA A 1 121 ? 19.656 -17.109 -9.922 1 97.31 121 ALA A O 1
ATOM 894 N N . GLY A 1 122 ? 18.172 -18.312 -8.766 1 97 122 GLY A N 1
ATOM 895 C CA . GLY A 1 122 ? 17.016 -17.562 -9.219 1 97 122 GLY A CA 1
ATOM 896 C C . GLY A 1 122 ? 16.734 -16.328 -8.383 1 97 122 GLY A C 1
ATOM 897 O O . GLY A 1 122 ? 15.93 -15.484 -8.773 1 97 122 GLY A O 1
ATOM 898 N N . MET A 1 123 ? 17.391 -16.156 -7.242 1 97.31 123 MET A N 1
ATOM 899 C CA . MET A 1 123 ? 17.078 -15.133 -6.25 1 97.31 123 MET A CA 1
ATOM 900 C C . MET A 1 123 ? 17.203 -13.734 -6.848 1 97.31 123 MET A C 1
ATOM 902 O O . MET A 1 123 ? 16.312 -12.891 -6.652 1 97.31 123 MET A O 1
ATOM 906 N N . PRO A 1 124 ? 18.219 -13.422 -7.734 1 96.62 124 PRO A N 1
ATOM 907 C CA . PRO A 1 124 ? 18.375 -12.07 -8.273 1 96.62 124 PRO A CA 1
ATOM 908 C C . PRO A 1 124 ? 17.188 -11.648 -9.141 1 96.62 124 PRO A C 1
ATOM 910 O O . PRO A 1 124 ? 16.922 -10.453 -9.305 1 96.62 124 PRO A O 1
ATOM 913 N N . ARG A 1 125 ? 16.469 -12.609 -9.719 1 96.81 125 ARG A N 1
ATOM 914 C CA . ARG A 1 125 ? 15.297 -12.305 -10.531 1 96.81 125 ARG A CA 1
ATOM 915 C C . ARG A 1 125 ? 14.031 -12.281 -9.688 1 96.81 125 ARG A C 1
ATOM 917 O O . ARG A 1 125 ? 13.047 -11.648 -10.055 1 96.81 125 ARG A O 1
ATOM 924 N N . LEU A 1 126 ? 14.062 -12.945 -8.531 1 97.75 126 LEU A N 1
ATOM 925 C CA . LEU A 1 126 ? 12.883 -13.125 -7.691 1 97.75 126 LEU A CA 1
ATOM 926 C C . LEU A 1 126 ? 12.617 -11.883 -6.855 1 97.75 126 LEU A C 1
ATOM 928 O O . LEU A 1 126 ? 11.461 -11.586 -6.531 1 97.75 126 LEU A O 1
ATOM 932 N N . VAL A 1 127 ? 13.703 -11.18 -6.453 1 98.25 127 VAL A N 1
ATOM 933 C CA . VAL A 1 127 ? 13.523 -10.07 -5.52 1 98.25 127 VAL A CA 1
ATOM 934 C C . VAL A 1 127 ? 14.219 -8.82 -6.055 1 98.25 127 VAL A C 1
ATOM 936 O O . VAL A 1 127 ? 15.102 -8.914 -6.914 1 98.25 127 VAL A O 1
ATOM 939 N N . HIS A 1 128 ? 13.742 -7.641 -5.59 1 98.31 128 HIS A N 1
ATOM 940 C CA . HIS A 1 128 ? 14.43 -6.391 -5.883 1 98.31 128 HIS A CA 1
ATOM 941 C C . HIS A 1 128 ? 15.914 -6.477 -5.52 1 98.31 128 HIS A C 1
ATOM 943 O O . HIS A 1 128 ? 16.266 -7.078 -4.504 1 98.31 128 HIS A O 1
ATOM 949 N N . PRO A 1 129 ? 16.812 -5.875 -6.32 1 96.44 129 PRO A N 1
ATOM 950 C CA . PRO A 1 129 ? 18.25 -5.941 -6.031 1 96.44 129 PRO A CA 1
ATOM 951 C C . PRO A 1 129 ? 18.578 -5.504 -4.605 1 96.44 129 PRO A C 1
ATOM 953 O O . PRO A 1 129 ? 19.453 -6.094 -3.967 1 96.44 129 PRO A O 1
ATOM 956 N N . ASP A 1 130 ? 17.906 -4.527 -4.051 1 94.69 130 ASP A N 1
ATOM 957 C CA . ASP A 1 130 ? 18.172 -4.023 -2.703 1 94.69 130 ASP A CA 1
ATOM 958 C C . ASP A 1 130 ? 17.766 -5.055 -1.648 1 94.69 130 ASP A C 1
ATOM 960 O O . ASP A 1 130 ? 18.141 -4.922 -0.478 1 94.69 130 ASP A O 1
ATOM 964 N N . ARG A 1 131 ? 17.031 -6.055 -2.045 1 95.12 131 ARG A N 1
ATOM 965 C CA . ARG A 1 131 ? 16.547 -7.055 -1.101 1 95.12 131 ARG A CA 1
ATOM 966 C C . ARG A 1 131 ? 17.344 -8.344 -1.203 1 95.12 131 ARG A C 1
ATOM 968 O O . ARG A 1 131 ? 17.156 -9.266 -0.397 1 95.12 131 ARG A O 1
ATOM 975 N N . SER A 1 132 ? 18.266 -8.375 -2.135 1 92.31 132 SER A N 1
ATOM 976 C CA . SER A 1 132 ? 19.031 -9.586 -2.367 1 92.31 132 SER A CA 1
ATOM 977 C C . SER A 1 132 ? 19.922 -9.914 -1.174 1 92.31 132 SER A C 1
ATOM 979 O O . SER A 1 132 ? 20.281 -11.07 -0.958 1 92.31 132 SER A O 1
ATOM 981 N N . ALA A 1 133 ? 20.25 -8.867 -0.39 1 92.12 133 ALA A N 1
ATOM 982 C CA . ALA A 1 133 ? 21.141 -9.07 0.751 1 92.12 133 ALA A CA 1
ATOM 983 C C . ALA A 1 133 ? 20.344 -9.227 2.045 1 92.12 133 ALA A C 1
ATOM 985 O O . ALA A 1 133 ? 20.938 -9.344 3.127 1 92.12 133 ALA A O 1
ATOM 986 N N . ASP A 1 134 ? 19.062 -9.203 1.938 1 95.69 134 ASP A N 1
ATOM 987 C CA . ASP A 1 134 ? 18.203 -9.43 3.098 1 95.69 134 ASP A CA 1
ATOM 988 C C . ASP A 1 134 ? 18.172 -10.906 3.482 1 95.69 134 ASP A C 1
ATOM 990 O O . ASP A 1 134 ? 17.375 -11.672 2.953 1 95.69 134 ASP A O 1
ATOM 994 N N . SER A 1 135 ? 18.906 -11.234 4.449 1 96.88 135 SER A N 1
ATOM 995 C CA . SER A 1 135 ? 19.094 -12.641 4.789 1 96.88 135 SER A CA 1
ATOM 996 C C . SER A 1 135 ? 17.797 -13.289 5.242 1 96.88 135 SER A C 1
ATOM 998 O O . SER A 1 135 ? 17.531 -14.453 4.941 1 96.88 135 SER A O 1
ATOM 1000 N N . ALA A 1 136 ? 16.984 -12.5 5.969 1 97.12 136 ALA A N 1
ATOM 1001 C CA . ALA A 1 136 ? 15.727 -13.047 6.441 1 97.12 136 ALA A CA 1
ATOM 1002 C C . ALA A 1 136 ? 14.82 -13.422 5.273 1 97.12 136 ALA A C 1
ATOM 1004 O O . ALA A 1 136 ? 14.203 -14.492 5.273 1 97.12 136 ALA A O 1
ATOM 1005 N N . LEU A 1 137 ? 14.727 -12.578 4.301 1 97.81 137 LEU A N 1
ATOM 1006 C CA . LEU A 1 137 ? 13.906 -12.82 3.117 1 97.81 137 LEU A CA 1
ATOM 1007 C C . LEU A 1 137 ? 14.453 -14 2.316 1 97.81 137 LEU A C 1
ATOM 1009 O O . LEU A 1 137 ? 13.703 -14.914 1.959 1 97.81 137 LEU A O 1
ATOM 1013 N N . VAL A 1 138 ? 15.75 -14 2.064 1 97.5 138 VAL A N 1
ATOM 1014 C CA . VAL A 1 138 ? 16.391 -15.039 1.269 1 97.5 138 VAL A CA 1
ATOM 1015 C C . VAL A 1 138 ? 16.25 -16.391 1.963 1 97.5 138 VAL A C 1
ATOM 1017 O O . VAL A 1 138 ? 15.898 -17.391 1.325 1 97.5 138 VAL A O 1
ATOM 1020 N N . ASP A 1 139 ? 16.469 -16.391 3.291 1 98.19 139 ASP A N 1
ATOM 1021 C CA . ASP A 1 139 ? 16.344 -17.625 4.055 1 98.19 139 ASP A CA 1
ATOM 1022 C C . ASP A 1 139 ? 14.906 -18.141 4.031 1 98.19 139 ASP A C 1
ATOM 1024 O O . ASP A 1 139 ? 14.68 -19.359 3.969 1 98.19 139 ASP A O 1
ATOM 1028 N N . SER A 1 140 ? 13.984 -17.25 4.125 1 98.62 140 SER A N 1
ATOM 1029 C CA . SER A 1 140 ? 12.578 -17.641 4.09 1 98.62 140 SER A CA 1
ATOM 1030 C C . SER A 1 140 ? 12.219 -18.297 2.76 1 98.62 140 SER A C 1
ATOM 1032 O O . SER A 1 140 ? 11.539 -19.312 2.729 1 98.62 140 SER A O 1
ATOM 1034 N N . VAL A 1 141 ? 12.664 -17.766 1.646 1 98.69 141 VAL A N 1
ATOM 1035 C CA . VAL A 1 141 ? 12.406 -18.312 0.322 1 98.69 141 VAL A CA 1
ATOM 1036 C C . VAL A 1 141 ? 13.016 -19.719 0.219 1 98.69 141 VAL A C 1
ATOM 1038 O O . VAL A 1 141 ? 12.352 -20.656 -0.221 1 98.69 141 VAL A O 1
ATOM 1041 N N . GLN A 1 142 ? 14.242 -19.812 0.675 1 98.44 142 GLN A N 1
ATOM 1042 C CA . GLN A 1 142 ? 14.93 -21.094 0.626 1 98.44 142 GLN A CA 1
ATOM 1043 C C . GLN A 1 142 ? 14.219 -22.141 1.482 1 98.44 142 GLN A C 1
ATOM 1045 O O . GLN A 1 142 ? 14.047 -23.281 1.062 1 98.44 142 GLN A O 1
ATOM 1050 N N . ALA A 1 143 ? 13.828 -21.703 2.668 1 98.81 143 ALA A N 1
ATOM 1051 C CA . ALA A 1 143 ? 13.141 -22.625 3.572 1 98.81 143 ALA A CA 1
ATOM 1052 C C . ALA A 1 143 ? 11.828 -23.109 2.965 1 98.81 143 ALA A C 1
ATOM 1054 O O . ALA A 1 143 ? 11.5 -24.297 3.064 1 98.81 143 ALA A O 1
ATOM 1055 N N . GLN A 1 144 ? 11.086 -22.266 2.387 1 98.88 144 GLN A N 1
ATOM 1056 C CA . GLN A 1 144 ? 9.836 -22.641 1.738 1 98.88 144 GLN A CA 1
ATOM 1057 C C . GLN A 1 144 ? 10.086 -23.609 0.589 1 98.88 144 GLN A C 1
ATOM 1059 O O . GLN A 1 144 ? 9.398 -24.625 0.472 1 98.88 144 GLN A O 1
ATOM 1064 N N . ALA A 1 145 ? 11.055 -23.312 -0.245 1 98.81 145 ALA A N 1
ATOM 1065 C CA . ALA A 1 145 ? 11.398 -24.188 -1.366 1 98.81 145 ALA A CA 1
ATOM 1066 C C . ALA A 1 145 ? 11.758 -25.594 -0.88 1 98.81 145 ALA A C 1
ATOM 1068 O O . ALA A 1 145 ? 11.367 -26.594 -1.49 1 98.81 145 ALA A O 1
ATOM 1069 N N . GLN A 1 146 ? 12.461 -25.578 0.206 1 98.56 146 GLN A N 1
ATOM 1070 C CA . GLN A 1 146 ? 12.875 -26.875 0.751 1 98.56 146 GLN A CA 1
ATOM 1071 C C . GLN A 1 146 ? 11.672 -27.641 1.29 1 98.56 146 GLN A C 1
ATOM 1073 O O . GLN A 1 146 ? 11.641 -28.875 1.213 1 98.56 146 GLN A O 1
ATOM 1078 N N . ARG A 1 147 ? 10.711 -26.938 1.875 1 98.75 147 ARG A N 1
ATOM 1079 C CA . ARG A 1 147 ? 9.5 -27.609 2.338 1 98.75 147 ARG A CA 1
ATOM 1080 C C . ARG A 1 147 ? 8.664 -28.109 1.162 1 98.75 147 ARG A C 1
ATOM 1082 O O . ARG A 1 147 ? 8.078 -29.188 1.23 1 98.75 147 ARG A O 1
ATOM 1089 N N . VAL A 1 148 ? 8.586 -27.375 0.086 1 98.69 148 VAL A N 1
ATOM 1090 C CA . VAL A 1 148 ? 7.922 -27.828 -1.133 1 98.69 148 VAL A CA 1
ATOM 1091 C C . VAL A 1 148 ? 8.609 -29.094 -1.659 1 98.69 148 VAL A C 1
ATOM 1093 O O . VAL A 1 148 ? 7.949 -30.047 -2.057 1 98.69 148 VAL A O 1
ATOM 1096 N N . GLY A 1 149 ? 9.977 -29.078 -1.672 1 98.56 149 GLY A N 1
ATOM 1097 C CA . GLY A 1 149 ? 10.781 -30.234 -2.051 1 98.56 149 GLY A CA 1
ATOM 1098 C C . GLY A 1 149 ? 10.953 -30.375 -3.551 1 98.56 149 GLY A C 1
ATOM 1099 O O . GLY A 1 149 ? 10.266 -29.703 -4.324 1 98.56 149 GLY A O 1
ATOM 1100 N N . ALA A 1 150 ? 11.898 -31.266 -3.912 1 98.69 150 ALA A N 1
ATOM 1101 C CA . ALA A 1 150 ? 12.242 -31.469 -5.316 1 98.69 150 ALA A CA 1
ATOM 1102 C C . ALA A 1 150 ? 11.031 -31.938 -6.117 1 98.69 150 ALA A C 1
ATOM 1104 O O . ALA A 1 150 ? 10.758 -31.422 -7.203 1 98.69 150 ALA A O 1
ATOM 1105 N N . ASP A 1 151 ? 10.305 -32.875 -5.586 1 98.69 151 ASP A N 1
ATOM 1106 C CA . ASP A 1 151 ? 9.156 -33.438 -6.309 1 98.69 151 ASP A CA 1
ATOM 1107 C C . ASP A 1 151 ? 8.086 -32.375 -6.52 1 98.69 151 ASP A C 1
ATOM 1109 O O . ASP A 1 151 ? 7.516 -32.25 -7.609 1 98.69 151 ASP A O 1
ATOM 1113 N N . GLY A 1 152 ? 7.738 -31.625 -5.445 1 98.69 152 GLY A N 1
ATOM 1114 C CA . GLY A 1 152 ? 6.785 -30.531 -5.57 1 98.69 152 GLY A CA 1
ATOM 1115 C C . GLY A 1 152 ? 7.199 -29.484 -6.594 1 98.69 152 GLY A C 1
ATOM 1116 O O . GLY A 1 152 ? 6.383 -29.062 -7.41 1 98.69 152 GLY A O 1
ATOM 1117 N N . TYR A 1 153 ? 8.523 -29.172 -6.508 1 98.81 153 TYR A N 1
ATOM 1118 C CA . TYR A 1 153 ? 9.078 -28.203 -7.457 1 98.81 153 TYR A CA 1
ATOM 1119 C C . TYR A 1 153 ? 8.898 -28.688 -8.891 1 98.81 153 TYR A C 1
ATOM 1121 O O . TYR A 1 153 ? 8.492 -27.922 -9.766 1 98.81 153 TYR A O 1
ATOM 1129 N N . ILE A 1 154 ? 9.18 -29.891 -9.141 1 98.75 154 ILE A N 1
ATOM 1130 C CA . ILE A 1 154 ? 9.102 -30.469 -10.477 1 98.75 154 ILE A CA 1
ATOM 1131 C C . ILE A 1 154 ? 7.648 -30.5 -10.945 1 98.75 154 ILE A C 1
ATOM 1133 O O . ILE A 1 154 ? 7.352 -30.172 -12.094 1 98.75 154 ILE A O 1
ATOM 1137 N N . ARG A 1 155 ? 6.684 -30.875 -10.086 1 98.81 155 ARG A N 1
ATOM 1138 C CA . ARG A 1 155 ? 5.266 -30.859 -10.43 1 98.81 155 ARG A CA 1
ATOM 1139 C C . ARG A 1 155 ? 4.805 -29.453 -10.797 1 98.81 155 ARG A C 1
ATOM 1141 O O . ARG A 1 155 ? 4.098 -29.266 -11.781 1 98.81 155 ARG A O 1
ATOM 1148 N N . GLN A 1 156 ? 5.188 -28.516 -9.992 1 98.81 156 GLN A N 1
ATOM 1149 C CA . GLN A 1 156 ? 4.801 -27.125 -10.234 1 98.81 156 GLN A CA 1
ATOM 1150 C C . GLN A 1 156 ? 5.336 -26.625 -11.57 1 98.81 156 GLN A C 1
ATOM 1152 O O . GLN A 1 156 ? 4.609 -26 -12.352 1 98.81 156 GLN A O 1
ATOM 1157 N N . GLN A 1 157 ? 6.676 -26.906 -11.797 1 98.75 157 GLN A N 1
ATOM 1158 C CA . GLN A 1 157 ? 7.281 -26.516 -13.062 1 98.75 157 GLN A CA 1
ATOM 1159 C C . GLN A 1 157 ? 6.539 -27.125 -14.242 1 98.75 157 GLN A C 1
ATOM 1161 O O . GLN A 1 157 ? 6.262 -26.453 -15.234 1 98.75 157 GLN A O 1
ATOM 1166 N N . THR A 1 158 ? 6.219 -28.359 -14.117 1 98.69 158 THR A N 1
ATOM 1167 C CA . THR A 1 158 ? 5.504 -29.062 -15.172 1 98.69 158 THR A CA 1
ATOM 1168 C C . THR A 1 158 ? 4.148 -28.422 -15.438 1 98.69 158 THR A C 1
ATOM 1170 O O . THR A 1 158 ? 3.777 -28.203 -16.594 1 98.69 158 THR A O 1
ATOM 1173 N N . ALA A 1 159 ? 3.43 -28.125 -14.398 1 98.81 159 ALA A N 1
ATOM 1174 C CA . ALA A 1 159 ? 2.133 -27.453 -14.531 1 98.81 159 ALA A CA 1
ATOM 1175 C C . ALA A 1 159 ? 2.277 -26.109 -15.234 1 98.81 159 ALA A C 1
ATOM 1177 O O . ALA A 1 159 ? 1.478 -25.766 -16.109 1 98.81 159 ALA A O 1
ATOM 1178 N N . ILE A 1 160 ? 3.283 -25.328 -14.844 1 98.81 160 ILE A N 1
ATOM 1179 C CA . ILE A 1 160 ? 3.477 -23.984 -15.367 1 98.81 160 ILE A CA 1
ATOM 1180 C C . ILE A 1 160 ? 3.811 -24.047 -16.859 1 98.81 160 ILE A C 1
ATOM 1182 O O . ILE A 1 160 ? 3.291 -23.266 -17.656 1 98.81 160 ILE A O 1
ATOM 1186 N N . MET A 1 161 ? 4.691 -25.016 -17.25 1 98.44 161 MET A N 1
ATOM 1187 C CA . MET A 1 161 ? 5.141 -25.141 -18.641 1 98.44 161 MET A CA 1
ATOM 1188 C C . MET A 1 161 ? 3.969 -25.422 -19.578 1 98.44 161 MET A C 1
ATOM 1190 O O . MET A 1 161 ? 4 -25.047 -20.75 1 98.44 161 MET A O 1
ATOM 1194 N N . ASN A 1 162 ? 2.887 -26 -19 1 97.56 162 ASN A N 1
ATOM 1195 C CA . ASN A 1 162 ? 1.774 -26.453 -19.844 1 97.56 162 ASN A CA 1
ATOM 1196 C C . ASN A 1 162 ? 0.551 -25.547 -19.656 1 97.56 162 ASN A C 1
ATOM 1198 O O . ASN A 1 162 ? -0.537 -25.875 -20.141 1 97.56 162 ASN A O 1
ATOM 1202 N N . ARG A 1 163 ? 0.677 -24.422 -19 1 98.31 163 ARG A N 1
ATOM 1203 C CA . ARG A 1 163 ? -0.474 -23.562 -18.734 1 98.31 163 ARG A CA 1
ATOM 1204 C C . ARG A 1 163 ? -1.012 -22.953 -20.031 1 98.31 163 ARG A C 1
ATOM 1206 O O . ARG A 1 163 ? -0.242 -22.625 -20.922 1 98.31 163 ARG A O 1
ATOM 1213 N N . PRO A 1 164 ? -2.291 -22.859 -20.141 1 97.88 164 PRO A N 1
ATOM 1214 C CA . PRO A 1 164 ? -2.881 -22.266 -21.344 1 97.88 164 PRO A CA 1
ATOM 1215 C C . PRO A 1 164 ? -2.766 -20.734 -21.375 1 97.88 164 PRO A C 1
ATOM 1217 O O . PRO A 1 164 ? -2.479 -20.125 -20.344 1 97.88 164 PRO A O 1
ATOM 1220 N N . ASP A 1 165 ? -2.934 -20.188 -22.547 1 98.75 165 ASP A N 1
ATOM 1221 C CA . ASP A 1 165 ? -3.109 -18.75 -22.719 1 98.75 165 ASP A CA 1
ATOM 1222 C C . ASP A 1 165 ? -4.434 -18.297 -22.109 1 98.75 165 ASP A C 1
ATOM 1224 O O . ASP A 1 165 ? -5.5 -18.766 -22.5 1 98.75 165 ASP A O 1
ATOM 1228 N N . SER A 1 166 ? -4.363 -17.391 -21.109 1 98.81 166 SER A N 1
ATOM 1229 C CA . SER A 1 166 ? -5.582 -16.969 -20.438 1 98.81 166 SER A CA 1
ATOM 1230 C C . SER A 1 166 ? -6.039 -15.602 -20.938 1 98.81 166 SER A C 1
ATOM 1232 O O . SER A 1 166 ? -7.066 -15.078 -20.5 1 98.81 166 SER A O 1
ATOM 1234 N N . ARG A 1 167 ? -5.34 -14.969 -21.922 1 98.81 167 ARG A N 1
ATOM 1235 C CA . ARG A 1 167 ? -5.645 -13.641 -22.438 1 98.81 167 ARG A CA 1
ATOM 1236 C C . ARG A 1 167 ? -7.031 -13.609 -23.078 1 98.81 167 ARG A C 1
ATOM 1238 O O . ARG A 1 167 ? -7.801 -12.68 -22.844 1 98.81 167 ARG A O 1
ATOM 1245 N N . PRO A 1 168 ? -7.422 -14.648 -23.766 1 98.56 168 PRO A N 1
ATOM 1246 C CA . PRO A 1 168 ? -8.727 -14.594 -24.422 1 98.56 168 PRO A CA 1
ATOM 1247 C C . PRO A 1 168 ? -9.891 -14.531 -23.438 1 98.56 168 PRO A C 1
ATOM 1249 O O . PRO A 1 168 ? -10.977 -14.055 -23.781 1 98.56 168 PRO A O 1
ATOM 1252 N N . GLY A 1 169 ? -9.758 -14.984 -22.234 1 98.25 169 GLY A N 1
ATOM 1253 C CA . GLY A 1 169 ? -10.82 -15.031 -21.25 1 98.25 169 GLY A CA 1
ATOM 1254 C C . GLY A 1 169 ? -10.883 -13.797 -20.375 1 98.25 169 GLY A C 1
ATOM 1255 O O . GLY A 1 169 ? -11.789 -13.656 -19.547 1 98.25 169 GLY A O 1
ATOM 1256 N N . LEU A 1 170 ? -10 -12.828 -20.516 1 98.81 170 LEU A N 1
ATOM 1257 C CA . LEU A 1 170 ? -9.898 -11.68 -19.625 1 98.81 170 LEU A CA 1
ATOM 1258 C C . LEU A 1 170 ? -11.172 -10.844 -19.656 1 98.81 170 LEU A C 1
ATOM 1260 O O . LEU A 1 170 ? -11.641 -10.375 -18.625 1 98.81 170 LEU A O 1
ATOM 1264 N N . GLY A 1 171 ? -11.719 -10.648 -20.828 1 98.69 171 GLY A N 1
ATOM 1265 C CA . GLY A 1 171 ? -12.891 -9.797 -21 1 98.69 171 GLY A CA 1
ATOM 1266 C C . GLY A 1 171 ? -14.125 -10.344 -20.297 1 98.69 171 GLY A C 1
ATOM 1267 O O . GLY A 1 171 ? -15.078 -9.602 -20.047 1 98.69 171 GLY A O 1
ATOM 1268 N N . ALA A 1 172 ? -14.141 -11.648 -19.984 1 98.38 172 ALA A N 1
ATOM 1269 C CA . ALA A 1 172 ? -15.297 -12.297 -19.375 1 98.38 172 ALA A CA 1
ATOM 1270 C C . ALA A 1 172 ? -15.266 -12.164 -17.859 1 98.38 172 ALA A C 1
ATOM 1272 O O . ALA A 1 172 ? -16.25 -12.477 -17.188 1 98.38 172 ALA A O 1
ATOM 1273 N N . ILE A 1 173 ? -14.156 -11.703 -17.297 1 98.56 173 ILE A N 1
ATOM 1274 C CA . ILE A 1 173 ? -14.055 -11.5 -15.859 1 98.56 173 ILE A CA 1
ATOM 1275 C C . ILE A 1 173 ? -14.844 -10.258 -15.453 1 98.56 173 ILE A C 1
ATOM 1277 O O . ILE A 1 173 ? -14.547 -9.148 -15.906 1 98.56 173 ILE A O 1
ATOM 1281 N N . THR A 1 174 ? -15.797 -10.414 -14.523 1 96.38 174 THR A N 1
ATOM 1282 C CA . THR A 1 174 ? -16.688 -9.305 -14.227 1 96.38 174 THR A CA 1
ATOM 1283 C C . THR A 1 174 ? -16.609 -8.914 -12.758 1 96.38 174 THR A C 1
ATOM 1285 O O . THR A 1 174 ? -17.109 -7.863 -12.352 1 96.38 174 THR A O 1
ATOM 1288 N N . CYS A 1 175 ? -16.031 -9.797 -11.961 1 98 175 CYS A N 1
ATOM 1289 C CA . CYS A 1 175 ? -15.922 -9.477 -10.539 1 98 175 CYS A CA 1
ATOM 1290 C C . CYS A 1 175 ? -14.891 -8.375 -10.305 1 98 175 CYS A C 1
ATOM 1292 O O . CYS A 1 175 ? -14 -8.172 -11.125 1 98 175 CYS A O 1
ATOM 1294 N N . PRO A 1 176 ? -15.031 -7.562 -9.219 1 98.12 176 PRO A N 1
ATOM 1295 C CA . PRO A 1 176 ? -13.992 -6.582 -8.875 1 98.12 176 PRO A CA 1
ATOM 1296 C C . PRO A 1 176 ? -12.594 -7.188 -8.859 1 98.12 176 PRO A C 1
ATOM 1298 O O . PRO A 1 176 ? -12.367 -8.203 -8.195 1 98.12 176 PRO A O 1
ATOM 1301 N N . THR A 1 177 ? -11.688 -6.625 -9.633 1 98.81 177 THR A N 1
ATOM 1302 C CA . THR A 1 177 ? -10.375 -7.23 -9.836 1 98.81 177 THR A CA 1
ATOM 1303 C C . THR A 1 177 ? -9.266 -6.23 -9.539 1 98.81 177 THR A C 1
ATOM 1305 O O . THR A 1 177 ? -9.289 -5.102 -10.031 1 98.81 177 THR A O 1
ATOM 1308 N N . LEU A 1 178 ? -8.352 -6.625 -8.703 1 98.81 178 LEU A N 1
ATOM 1309 C CA . LEU A 1 178 ? -7.105 -5.918 -8.453 1 98.81 178 LEU A CA 1
ATOM 1310 C C . LEU A 1 178 ? -5.938 -6.609 -9.148 1 98.81 178 LEU A C 1
ATOM 1312 O O . LEU A 1 178 ? -5.734 -7.816 -8.977 1 98.81 178 LEU A O 1
ATOM 1316 N N . VAL A 1 179 ? -5.227 -5.938 -10.016 1 98.94 179 VAL A N 1
ATOM 1317 C CA . VAL A 1 179 ? -3.965 -6.371 -10.602 1 98.94 179 VAL A CA 1
ATOM 1318 C C . VAL A 1 179 ? -2.809 -5.602 -9.969 1 98.94 179 VAL A C 1
ATOM 1320 O O . VAL A 1 179 ? -2.828 -4.371 -9.922 1 98.94 179 VAL A O 1
ATOM 1323 N N . LEU A 1 180 ? -1.826 -6.328 -9.469 1 98.75 180 LEU A N 1
ATOM 1324 C CA . LEU A 1 180 ? -0.788 -5.719 -8.641 1 98.75 180 LEU A CA 1
ATOM 1325 C C . LEU A 1 180 ? 0.576 -6.328 -8.945 1 98.75 180 LEU A C 1
ATOM 1327 O O . LEU A 1 180 ? 0.694 -7.543 -9.125 1 98.75 180 LEU A O 1
ATOM 1331 N N . CYS A 1 181 ? 1.667 -5.508 -9.023 1 98.81 181 CYS A N 1
ATOM 1332 C CA . CYS A 1 181 ? 3.008 -6.066 -9.148 1 98.81 181 CYS A CA 1
ATOM 1333 C C . CYS A 1 181 ? 4.055 -5.094 -8.617 1 98.81 181 CYS A C 1
ATOM 1335 O O . CYS A 1 181 ? 3.754 -3.926 -8.367 1 98.81 181 CYS A O 1
ATOM 1337 N N . GLY A 1 182 ? 5.238 -5.598 -8.305 1 98.81 182 GLY A N 1
ATOM 1338 C CA . GLY A 1 182 ? 6.387 -4.738 -8.078 1 98.81 182 GLY A CA 1
ATOM 1339 C C . GLY A 1 182 ? 6.859 -4.031 -9.336 1 98.81 182 GLY A C 1
ATOM 1340 O O . GLY A 1 182 ? 6.867 -4.621 -10.422 1 98.81 182 GLY A O 1
ATOM 1341 N N . ARG A 1 183 ? 7.273 -2.844 -9.203 1 98.62 183 ARG A N 1
ATOM 1342 C CA . ARG A 1 183 ? 7.738 -2.059 -10.336 1 98.62 183 ARG A CA 1
ATOM 1343 C C . ARG A 1 183 ? 8.953 -2.711 -10.992 1 98.62 183 ARG A C 1
ATOM 1345 O O . ARG A 1 183 ? 9.117 -2.635 -12.211 1 98.62 183 ARG A O 1
ATOM 1352 N N . GLN A 1 184 ? 9.742 -3.367 -10.211 1 98.5 184 GLN A N 1
ATOM 1353 C CA . GLN A 1 184 ? 10.977 -3.965 -10.719 1 98.5 184 GLN A CA 1
ATOM 1354 C C . GLN A 1 184 ? 10.852 -5.48 -10.812 1 98.5 184 GLN A C 1
ATOM 1356 O O . GLN A 1 184 ? 11.844 -6.199 -10.703 1 98.5 184 GLN A O 1
ATOM 1361 N N . ASP A 1 185 ? 9.672 -5.969 -10.922 1 98.75 185 ASP A N 1
ATOM 1362 C CA . ASP A 1 185 ? 9.469 -7.391 -11.188 1 98.75 185 ASP A CA 1
ATOM 1363 C C . ASP A 1 185 ? 10.109 -7.801 -12.508 1 98.75 185 ASP A C 1
ATOM 1365 O O . ASP A 1 185 ? 9.625 -7.422 -13.578 1 98.75 185 ASP A O 1
ATOM 1369 N N . ALA A 1 186 ? 11.102 -8.633 -12.438 1 98.06 186 ALA A N 1
ATOM 1370 C CA . ALA A 1 186 ? 11.867 -9.016 -13.617 1 98.06 186 ALA A CA 1
ATOM 1371 C C . ALA A 1 186 ? 11.281 -10.258 -14.273 1 98.06 186 ALA A C 1
ATOM 1373 O O . ALA A 1 186 ? 11.617 -10.586 -15.414 1 98.06 186 ALA A O 1
ATOM 1374 N N . ILE A 1 187 ? 10.453 -11.023 -13.602 1 98.31 187 ILE A N 1
ATOM 1375 C CA . ILE A 1 187 ? 9.867 -12.258 -14.102 1 98.31 187 ILE A CA 1
ATOM 1376 C C . ILE A 1 187 ? 8.555 -11.961 -14.82 1 98.31 187 ILE A C 1
ATOM 1378 O O . ILE A 1 187 ? 8.328 -12.438 -15.938 1 98.31 187 ILE A O 1
ATOM 1382 N N . THR A 1 188 ? 7.699 -11.195 -14.219 1 98.69 188 THR A N 1
ATOM 1383 C CA . THR A 1 188 ? 6.457 -10.695 -14.797 1 98.69 188 THR A CA 1
ATOM 1384 C C . THR A 1 188 ? 6.391 -9.172 -14.695 1 98.69 188 THR A C 1
ATOM 1386 O O . THR A 1 188 ? 5.676 -8.633 -13.852 1 98.69 188 THR A O 1
ATOM 1389 N N . PRO A 1 189 ? 7.027 -8.484 -15.641 1 98.69 189 PRO A N 1
ATOM 1390 C CA . PRO A 1 189 ? 7.176 -7.027 -15.555 1 98.69 189 PRO A CA 1
ATOM 1391 C C . PRO A 1 189 ? 5.84 -6.297 -15.656 1 98.69 189 PRO A C 1
ATOM 1393 O O . PRO A 1 189 ? 4.832 -6.891 -16.047 1 98.69 189 PRO A O 1
ATOM 1396 N N . PRO A 1 190 ? 5.789 -4.996 -15.297 1 98.75 190 PRO A N 1
ATOM 1397 C CA . PRO A 1 190 ? 4.562 -4.195 -15.234 1 98.75 190 PRO A CA 1
ATOM 1398 C C . PRO A 1 190 ? 3.758 -4.246 -16.531 1 98.75 190 PRO A C 1
ATOM 1400 O O . PRO A 1 190 ? 2.525 -4.227 -16.5 1 98.75 190 PRO A O 1
ATOM 1403 N N . ALA A 1 191 ? 4.395 -4.367 -17.688 1 98.81 191 ALA A N 1
ATOM 1404 C CA . ALA A 1 191 ? 3.682 -4.387 -18.953 1 98.81 191 ALA A CA 1
ATOM 1405 C C . ALA A 1 191 ? 2.689 -5.543 -19.016 1 98.81 191 ALA A C 1
ATOM 1407 O O . ALA A 1 191 ? 1.622 -5.426 -19.625 1 98.81 191 ALA A O 1
ATOM 1408 N N . LEU A 1 192 ? 3.002 -6.668 -18.438 1 98.88 192 LEU A N 1
ATOM 1409 C CA . LEU A 1 192 ? 2.111 -7.824 -18.422 1 98.88 192 LEU A CA 1
ATOM 1410 C C . LEU A 1 192 ? 0.908 -7.566 -17.516 1 98.88 192 LEU A C 1
ATOM 1412 O O . LEU A 1 192 ? -0.184 -8.078 -17.766 1 98.88 192 LEU A O 1
ATOM 1416 N N . HIS A 1 193 ? 1.072 -6.828 -16.484 1 98.88 193 HIS A N 1
ATOM 1417 C CA . HIS A 1 193 ? -0.018 -6.457 -15.594 1 98.88 193 HIS A CA 1
ATOM 1418 C C . HIS A 1 193 ? -0.913 -5.398 -16.234 1 98.88 193 HIS A C 1
ATOM 1420 O O . HIS A 1 193 ? -2.133 -5.422 -16.047 1 98.88 193 HIS A O 1
ATOM 1426 N N . GLU A 1 194 ? -0.292 -4.457 -16.938 1 98.69 194 GLU A N 1
ATOM 1427 C CA . GLU A 1 194 ? -1.08 -3.516 -17.734 1 98.69 194 GLU A CA 1
ATOM 1428 C C . GLU A 1 194 ? -1.966 -4.246 -18.734 1 98.69 194 GLU A C 1
ATOM 1430 O O . GLU A 1 194 ? -3.137 -3.898 -18.906 1 98.69 194 GLU A O 1
ATOM 1435 N N . GLU A 1 195 ? -1.364 -5.266 -19.375 1 98.81 195 GLU A N 1
ATOM 1436 C CA . GLU A 1 195 ? -2.115 -6.094 -20.328 1 98.81 195 GLU A CA 1
ATOM 1437 C C . GLU A 1 195 ? -3.332 -6.727 -19.656 1 98.81 195 GLU A C 1
ATOM 1439 O O . GLU A 1 195 ? -4.438 -6.684 -20.188 1 98.81 195 GLU A O 1
ATOM 1444 N N . MET A 1 196 ? -3.17 -7.266 -18.438 1 98.94 196 MET A N 1
ATOM 1445 C CA . MET A 1 196 ? -4.277 -7.883 -17.719 1 98.94 196 MET A CA 1
ATOM 1446 C C . MET A 1 196 ? -5.305 -6.836 -17.297 1 98.94 196 MET A C 1
ATOM 1448 O O . MET A 1 196 ? -6.508 -7.039 -17.484 1 98.94 196 MET A O 1
ATOM 1452 N N . ALA A 1 197 ? -4.863 -5.727 -16.781 1 98.69 197 ALA A N 1
ATOM 1453 C CA . ALA A 1 197 ? -5.766 -4.676 -16.312 1 98.69 197 ALA A CA 1
ATOM 1454 C C . ALA A 1 197 ? -6.59 -4.109 -17.453 1 98.69 197 ALA A C 1
ATOM 1456 O O . ALA A 1 197 ? -7.77 -3.787 -17.281 1 98.69 197 ALA A O 1
ATOM 1457 N N . GLU A 1 198 ? -5.977 -3.949 -18.594 1 98.38 198 GLU A N 1
ATOM 1458 C CA . GLU A 1 198 ? -6.672 -3.438 -19.766 1 98.38 198 GLU A CA 1
ATOM 1459 C C . GLU A 1 198 ? -7.699 -4.445 -20.281 1 98.38 198 GLU A C 1
ATOM 1461 O O . GLU A 1 198 ? -8.727 -4.059 -20.844 1 98.38 198 GLU A O 1
ATOM 1466 N N . GLY A 1 199 ? -7.414 -5.695 -20.125 1 98.75 199 GLY A N 1
ATOM 1467 C CA . GLY A 1 199 ? -8.266 -6.746 -20.656 1 98.75 199 GLY A CA 1
ATOM 1468 C C . GLY A 1 199 ? -9.438 -7.074 -19.75 1 98.75 199 GLY A C 1
ATOM 1469 O O . GLY A 1 199 ? -10.438 -7.641 -20.203 1 98.75 199 GLY A O 1
ATOM 1470 N N . ILE A 1 200 ? -9.32 -6.816 -18.469 1 98.81 200 ILE A N 1
ATOM 1471 C CA . ILE A 1 200 ? -10.359 -7.125 -17.484 1 98.81 200 ILE A CA 1
ATOM 1472 C C . ILE A 1 200 ? -11.18 -5.871 -17.203 1 98.81 200 ILE A C 1
ATOM 1474 O O . ILE A 1 200 ? -10.688 -4.922 -16.594 1 98.81 200 ILE A O 1
ATOM 1478 N N . PRO A 1 201 ? -12.469 -5.887 -17.641 1 98.12 201 PRO A N 1
ATOM 1479 C CA . PRO A 1 201 ? -13.289 -4.691 -17.422 1 98.12 201 PRO A CA 1
ATOM 1480 C C . PRO A 1 201 ? -13.359 -4.285 -15.953 1 98.12 201 PRO A C 1
ATOM 1482 O O . PRO A 1 201 ? -13.672 -5.113 -15.094 1 98.12 201 PRO A O 1
ATOM 1485 N N . GLY A 1 202 ? -12.977 -3.014 -15.695 1 96.44 202 GLY A N 1
ATOM 1486 C CA . GLY A 1 202 ? -13.125 -2.471 -14.352 1 96.44 202 GLY A CA 1
ATOM 1487 C C . GLY A 1 202 ? -11.961 -2.811 -13.445 1 96.44 202 GLY A C 1
ATOM 1488 O O . GLY A 1 202 ? -11.953 -2.443 -12.266 1 96.44 202 GLY A O 1
ATOM 1489 N N . ALA A 1 203 ? -10.914 -3.555 -13.93 1 98.38 203 ALA A N 1
ATOM 1490 C CA . ALA A 1 203 ? -9.766 -3.908 -13.109 1 98.38 203 ALA A CA 1
ATOM 1491 C C . ALA A 1 203 ? -8.977 -2.664 -12.703 1 98.38 203 ALA A C 1
ATOM 1493 O O . ALA A 1 203 ? -8.906 -1.693 -13.461 1 98.38 203 ALA A O 1
ATOM 1494 N N . ARG A 1 204 ? -8.43 -2.666 -11.547 1 97.69 204 ARG A N 1
ATOM 1495 C CA . ARG A 1 204 ? -7.52 -1.628 -11.07 1 97.69 204 ARG A CA 1
ATOM 1496 C C . ARG A 1 204 ? -6.082 -2.133 -11.031 1 97.69 204 ARG A C 1
ATOM 1498 O O . ARG A 1 204 ? -5.832 -3.277 -10.648 1 97.69 204 ARG A O 1
ATOM 1505 N N . LEU A 1 205 ? -5.176 -1.309 -11.453 1 98.38 205 LEU A N 1
ATOM 1506 C CA . LEU A 1 205 ? -3.754 -1.642 -11.469 1 98.38 205 LEU A CA 1
ATOM 1507 C C . LEU A 1 205 ? -3.018 -0.92 -10.344 1 98.38 205 LEU A C 1
ATOM 1509 O O . LEU A 1 205 ? -3.18 0.29 -10.164 1 98.38 205 LEU A O 1
ATOM 1513 N N . ALA A 1 206 ? -2.289 -1.657 -9.562 1 98.5 206 ALA A N 1
ATOM 1514 C CA . ALA A 1 206 ? -1.44 -1.098 -8.516 1 98.5 206 ALA A CA 1
ATOM 1515 C C . ALA A 1 206 ? 0.022 -1.48 -8.734 1 98.5 206 ALA A C 1
ATOM 1517 O O . ALA A 1 206 ? 0.34 -2.656 -8.93 1 98.5 206 ALA A O 1
ATOM 1518 N N . LEU A 1 207 ? 0.887 -0.49 -8.664 1 98.56 207 LEU A N 1
ATOM 1519 C CA . LEU A 1 207 ? 2.33 -0.689 -8.742 1 98.56 207 LEU A CA 1
ATOM 1520 C C . LEU A 1 207 ? 2.996 -0.369 -7.406 1 98.56 207 LEU A C 1
ATOM 1522 O O . LEU A 1 207 ? 2.676 0.639 -6.773 1 98.56 207 LEU A O 1
ATOM 1526 N N . ILE A 1 208 ? 3.834 -1.238 -6.98 1 98.81 208 ILE A N 1
ATOM 1527 C CA . ILE A 1 208 ? 4.582 -1.022 -5.746 1 98.81 208 ILE A CA 1
ATOM 1528 C C . ILE A 1 208 ? 6.039 -0.711 -6.07 1 98.81 208 ILE A C 1
ATOM 1530 O O . ILE A 1 208 ? 6.746 -1.549 -6.637 1 98.81 208 ILE A O 1
ATOM 1534 N N . GLU A 1 209 ? 6.516 0.466 -5.684 1 98.56 209 GLU A N 1
ATOM 1535 C CA . GLU A 1 209 ? 7.879 0.907 -5.961 1 98.56 209 GLU A CA 1
ATOM 1536 C C . GLU A 1 209 ? 8.891 0.14 -5.113 1 98.56 209 GLU A C 1
ATOM 1538 O O . GLU A 1 209 ? 8.578 -0.297 -4.008 1 98.56 209 GLU A O 1
ATOM 1543 N N . ASP A 1 210 ? 10.156 -0.025 -5.684 1 97.75 210 ASP A N 1
ATOM 1544 C CA . ASP A 1 210 ? 11.25 -0.68 -4.98 1 97.75 210 ASP A CA 1
ATOM 1545 C C . ASP A 1 210 ? 10.867 -2.092 -4.551 1 97.75 210 ASP A C 1
ATOM 1547 O O . ASP A 1 210 ? 11.055 -2.467 -3.391 1 97.75 210 ASP A O 1
ATOM 1551 N N . CYS A 1 211 ? 10.32 -2.775 -5.473 1 98.69 211 CYS A N 1
ATOM 1552 C CA . CYS A 1 211 ? 9.781 -4.105 -5.215 1 98.69 211 CYS A CA 1
ATOM 1553 C C . CYS A 1 211 ? 9.961 -5.012 -6.43 1 98.69 211 CYS A C 1
ATOM 1555 O O . CYS A 1 211 ? 9.734 -4.59 -7.562 1 98.69 211 CYS A O 1
ATOM 1557 N N . GLY A 1 212 ? 10.398 -6.223 -6.199 1 98.75 212 GLY A N 1
ATOM 1558 C CA . GLY A 1 212 ? 10.562 -7.215 -7.25 1 98.75 212 GLY A CA 1
ATOM 1559 C C . GLY A 1 212 ? 9.375 -8.141 -7.391 1 98.75 212 GLY A C 1
ATOM 1560 O O . GLY A 1 212 ? 8.227 -7.707 -7.301 1 98.75 212 GLY A O 1
ATOM 1561 N N . HIS A 1 213 ? 9.594 -9.453 -7.711 1 98.81 213 HIS A N 1
ATOM 1562 C CA . HIS A 1 213 ? 8.578 -10.422 -8.102 1 98.81 213 HIS A CA 1
ATOM 1563 C C . HIS A 1 213 ? 7.801 -10.922 -6.891 1 98.81 213 HIS A C 1
ATOM 1565 O O . HIS A 1 213 ? 6.648 -11.344 -7.016 1 98.81 213 HIS A O 1
ATOM 1571 N N . LEU A 1 214 ? 8.398 -10.883 -5.703 1 98.81 214 LEU A N 1
ATOM 1572 C CA . LEU A 1 214 ? 7.762 -11.414 -4.504 1 98.81 214 LEU A CA 1
ATOM 1573 C C . LEU A 1 214 ? 7.191 -10.289 -3.646 1 98.81 214 LEU A C 1
ATOM 1575 O O . LEU A 1 214 ? 7.551 -10.148 -2.477 1 98.81 214 LEU A O 1
ATOM 1579 N N . SER A 1 215 ? 6.227 -9.609 -4.23 1 98.88 215 SER A N 1
ATOM 1580 C CA . SER A 1 215 ? 5.707 -8.375 -3.646 1 98.88 215 SER A CA 1
ATOM 1581 C C . SER A 1 215 ? 5.16 -8.617 -2.242 1 98.88 215 SER A C 1
ATOM 1583 O O . SER A 1 215 ? 5.438 -7.848 -1.321 1 98.88 215 SER A O 1
ATOM 1585 N N . ALA A 1 216 ? 4.445 -9.75 -2.002 1 98.88 216 ALA A N 1
ATOM 1586 C CA . ALA A 1 216 ? 3.797 -10.031 -0.723 1 98.88 216 ALA A CA 1
ATOM 1587 C C . ALA A 1 216 ? 4.832 -10.242 0.38 1 98.88 216 ALA A C 1
ATOM 1589 O O . ALA A 1 216 ? 4.516 -10.117 1.566 1 98.88 216 ALA A O 1
ATOM 1590 N N . MET A 1 217 ? 6.043 -10.602 0.009 1 98.75 217 MET A N 1
ATOM 1591 C CA . MET A 1 217 ? 7.105 -10.828 0.984 1 98.75 217 MET A CA 1
ATOM 1592 C C . MET A 1 217 ? 8.039 -9.617 1.059 1 98.75 217 MET A C 1
ATOM 1594 O O . MET A 1 217 ? 8.539 -9.281 2.133 1 98.75 217 MET A O 1
ATOM 1598 N N . GLU A 1 218 ? 8.273 -8.953 -0.092 1 98.56 218 GLU A N 1
ATOM 1599 C CA . GLU A 1 218 ? 9.219 -7.84 -0.158 1 98.56 218 GLU A CA 1
ATOM 1600 C C . GLU A 1 218 ? 8.617 -6.574 0.446 1 98.56 218 GLU A C 1
ATOM 1602 O O . GLU A 1 218 ? 9.312 -5.809 1.112 1 98.56 218 GLU A O 1
ATOM 1607 N N . GLN A 1 219 ? 7.383 -6.332 0.135 1 98.44 219 GLN A N 1
ATOM 1608 C CA . GLN A 1 219 ? 6.645 -5.164 0.601 1 98.44 219 GLN A CA 1
ATOM 1609 C C . GLN A 1 219 ? 5.293 -5.566 1.188 1 98.44 219 GLN A C 1
ATOM 1611 O O . GLN A 1 219 ? 4.246 -5.145 0.693 1 98.44 219 GLN A O 1
ATOM 1616 N N . PRO A 1 220 ? 5.32 -6.348 2.307 1 98.69 220 PRO A N 1
ATOM 1617 C CA . PRO A 1 220 ? 4.082 -6.922 2.828 1 98.69 220 PRO A CA 1
ATOM 1618 C C . PRO A 1 220 ? 3.082 -5.859 3.283 1 98.69 220 PRO A C 1
ATOM 1620 O O . PRO A 1 220 ? 1.872 -6.035 3.121 1 98.69 220 PRO A O 1
ATOM 1623 N N . GLN A 1 221 ? 3.549 -4.691 3.834 1 98.69 221 GLN A N 1
ATOM 1624 C CA . GLN A 1 221 ? 2.648 -3.635 4.285 1 98.69 221 GLN A CA 1
ATOM 1625 C C . GLN A 1 221 ? 1.859 -3.045 3.121 1 98.69 221 GLN A C 1
ATOM 1627 O O . GLN A 1 221 ? 0.655 -2.811 3.236 1 98.69 221 GLN A O 1
ATOM 1632 N N . ALA A 1 222 ? 2.555 -2.811 2.012 1 98.88 222 ALA A N 1
ATOM 1633 C CA . ALA A 1 222 ? 1.893 -2.273 0.826 1 98.88 222 ALA A CA 1
ATOM 1634 C C . ALA A 1 222 ? 0.852 -3.252 0.288 1 98.88 222 ALA A C 1
ATOM 1636 O O . ALA A 1 222 ? -0.291 -2.869 0.025 1 98.88 222 ALA A O 1
ATOM 1637 N N . VAL A 1 223 ? 1.257 -4.531 0.155 1 98.94 223 VAL A N 1
ATOM 1638 C CA . VAL A 1 223 ? 0.368 -5.547 -0.401 1 98.94 223 VAL A CA 1
ATOM 1639 C C . VAL A 1 223 ? -0.84 -5.73 0.514 1 98.94 223 VAL A C 1
ATOM 1641 O O . VAL A 1 223 ? -1.979 -5.781 0.046 1 98.94 223 VAL A O 1
ATOM 1644 N N . THR A 1 224 ? -0.633 -5.84 1.831 1 98.88 224 THR A N 1
ATOM 1645 C CA . THR A 1 224 ? -1.729 -6.023 2.777 1 98.88 224 THR A CA 1
ATOM 1646 C C . THR A 1 224 ? -2.699 -4.848 2.715 1 98.88 224 THR A C 1
ATOM 1648 O O . THR A 1 224 ? -3.916 -5.039 2.711 1 98.88 224 THR A O 1
ATOM 1651 N N . ALA A 1 225 ? -2.16 -3.629 2.664 1 98.75 225 ALA A N 1
ATOM 1652 C CA . ALA A 1 225 ? -3.021 -2.451 2.6 1 98.75 225 ALA A CA 1
ATOM 1653 C C . ALA A 1 225 ? -3.854 -2.447 1.32 1 98.75 225 ALA A C 1
ATOM 1655 O O . ALA A 1 225 ? -5.047 -2.143 1.35 1 98.75 225 ALA A O 1
ATOM 1656 N N . LEU A 1 226 ? -3.266 -2.758 0.201 1 98.62 226 LEU A N 1
ATOM 1657 C CA . LEU A 1 226 ? -3.961 -2.777 -1.082 1 98.62 226 LEU A CA 1
ATOM 1658 C C . LEU A 1 226 ? -5.012 -3.883 -1.114 1 98.62 226 LEU A C 1
ATOM 1660 O O . LEU A 1 226 ? -6.125 -3.672 -1.602 1 98.62 226 LEU A O 1
ATOM 1664 N N . LEU A 1 227 ? -4.672 -5.07 -0.572 1 98.75 227 LEU A N 1
ATOM 1665 C CA . LEU A 1 227 ? -5.641 -6.16 -0.518 1 98.75 227 LEU A CA 1
ATOM 1666 C C . LEU A 1 227 ? -6.797 -5.809 0.411 1 98.75 227 LEU A C 1
ATOM 1668 O O . LEU A 1 227 ? -7.945 -6.168 0.139 1 98.75 227 LEU A O 1
ATOM 1672 N N . ARG A 1 228 ? -6.488 -5.176 1.521 1 97.94 228 ARG A N 1
ATOM 1673 C CA . ARG A 1 228 ? -7.547 -4.75 2.432 1 97.94 228 ARG A CA 1
ATOM 1674 C C . ARG A 1 228 ? -8.539 -3.826 1.729 1 97.94 228 ARG A C 1
ATOM 1676 O O . ARG A 1 228 ? -9.75 -3.994 1.857 1 97.94 228 ARG A O 1
ATOM 1683 N N . GLN A 1 229 ? -8.008 -2.836 0.995 1 96.56 229 GLN A N 1
ATOM 1684 C CA . GLN A 1 229 ? -8.867 -1.935 0.24 1 96.56 229 GLN A CA 1
ATOM 1685 C C . GLN A 1 229 ? -9.703 -2.701 -0.783 1 96.56 229 GLN A C 1
ATOM 1687 O O . GLN A 1 229 ? -10.898 -2.453 -0.925 1 96.56 229 GLN A O 1
ATOM 1692 N N . TRP A 1 230 ? -9.039 -3.574 -1.47 1 97.31 230 TRP A N 1
ATOM 1693 C CA . TRP A 1 230 ? -9.688 -4.418 -2.465 1 97.31 230 TRP A CA 1
ATOM 1694 C C . TRP A 1 230 ? -10.82 -5.23 -1.835 1 97.31 230 TRP A C 1
ATOM 1696 O O . TRP A 1 230 ? -11.906 -5.332 -2.402 1 97.31 230 TRP A O 1
ATOM 1706 N N . LEU A 1 231 ? -10.617 -5.746 -0.638 1 97.88 231 LEU A N 1
ATOM 1707 C CA . LEU A 1 231 ? -11.602 -6.578 0.048 1 97.88 231 LEU A CA 1
ATOM 1708 C C . LEU A 1 231 ? -12.781 -5.734 0.524 1 97.88 231 LEU A C 1
ATOM 1710 O O . LEU A 1 231 ? -13.938 -6.172 0.441 1 97.88 231 LEU A O 1
ATOM 1714 N N . LEU A 1 232 ? -12.484 -4.5 0.931 1 95.56 232 LEU A N 1
ATOM 1715 C CA . LEU A 1 232 ? -13.5 -3.705 1.623 1 95.56 232 LEU A CA 1
ATOM 1716 C C . LEU A 1 232 ? -14.258 -2.824 0.642 1 95.56 232 LEU A C 1
ATOM 1718 O O . LEU A 1 232 ? -15.414 -2.463 0.894 1 95.56 232 LEU A O 1
ATOM 1722 N N . TYR A 1 233 ? -13.555 -2.508 -0.43 1 90.56 233 TYR A N 1
ATOM 1723 C CA . TYR A 1 233 ? -14.148 -1.551 -1.356 1 90.56 233 TYR A CA 1
ATOM 1724 C C . TYR A 1 233 ? -14.234 -2.135 -2.762 1 90.56 233 TYR A C 1
ATOM 1726 O O . TYR A 1 233 ? -13.492 -3.057 -3.105 1 90.56 233 TYR A O 1
ATOM 1734 N N . ALA A 1 234 ? -15.258 -1.735 -3.57 1 74.44 234 ALA A N 1
ATOM 1735 C CA . ALA A 1 234 ? -15.484 -2.225 -4.93 1 74.44 234 ALA A CA 1
ATOM 1736 C C . ALA A 1 234 ? -14.57 -1.513 -5.922 1 74.44 234 ALA A C 1
ATOM 1738 O O . ALA A 1 234 ? -14.18 -0.361 -5.707 1 74.44 234 ALA A O 1
ATOM 1739 N N . MET B 1 1 ? -2.414 12.172 -24.141 1 34.91 1 MET B N 1
ATOM 1740 C CA . MET B 1 1 ? -1.585 12.727 -23.078 1 34.91 1 MET B CA 1
ATOM 1741 C C . MET B 1 1 ? -2.328 12.711 -21.75 1 34.91 1 MET B C 1
ATOM 1743 O O . MET B 1 1 ? -3.406 13.297 -21.625 1 34.91 1 MET B O 1
ATOM 1747 N N . SER B 1 2 ? -2.367 11.555 -21 1 51.19 2 SER B N 1
ATOM 1748 C CA . SER B 1 2 ? -3.281 11.258 -19.891 1 51.19 2 SER B CA 1
ATOM 1749 C C . SER B 1 2 ? -3.307 12.398 -18.875 1 51.19 2 SER B C 1
ATOM 1751 O O . SER B 1 2 ? -2.26 12.922 -18.5 1 51.19 2 SER B O 1
ATOM 1753 N N . ASP B 1 3 ? -4.266 13.328 -18.859 1 76.25 3 ASP B N 1
ATOM 1754 C CA . ASP B 1 3 ? -4.398 14.617 -18.188 1 76.25 3 ASP B CA 1
ATOM 1755 C C . ASP B 1 3 ? -4.062 14.508 -16.703 1 76.25 3 ASP B C 1
ATOM 1757 O O . ASP B 1 3 ? -4.898 14.078 -15.898 1 76.25 3 ASP B O 1
ATOM 1761 N N . ARG B 1 4 ? -2.766 14.633 -16.281 1 90.62 4 ARG B N 1
ATOM 1762 C CA . ARG B 1 4 ? -2.252 14.633 -14.922 1 90.62 4 ARG B CA 1
ATOM 1763 C C . ARG B 1 4 ? -2.904 15.734 -14.094 1 90.62 4 ARG B C 1
ATOM 1765 O O . ARG B 1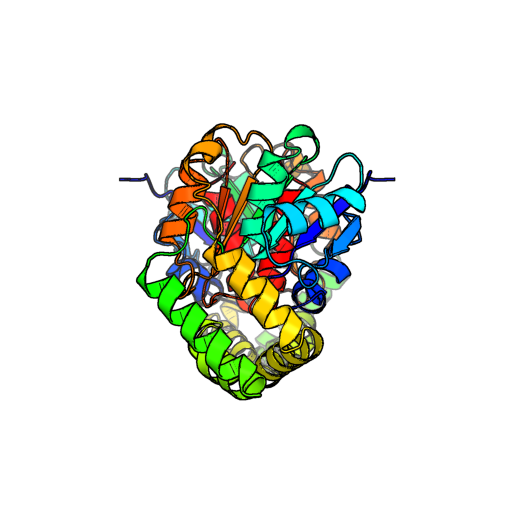 4 ? -2.951 16.891 -14.516 1 90.62 4 ARG B O 1
ATOM 1772 N N . ILE B 1 5 ? -3.441 15.312 -13.031 1 95.44 5 ILE B N 1
ATOM 1773 C CA . ILE B 1 5 ? -4.082 16.281 -12.133 1 95.44 5 ILE B CA 1
ATOM 1774 C C . ILE B 1 5 ? -3.023 16.953 -11.266 1 95.44 5 ILE B C 1
ATOM 1776 O O . ILE B 1 5 ? -2.09 16.297 -10.797 1 95.44 5 ILE B O 1
ATOM 1780 N N . PRO B 1 6 ? -3.123 18.359 -11.055 1 98.38 6 PRO B N 1
ATOM 1781 C CA . PRO B 1 6 ? -2.273 18.953 -10.023 1 98.38 6 PRO B CA 1
ATOM 1782 C C . PRO B 1 6 ? -2.486 18.328 -8.641 1 98.38 6 PRO B C 1
ATOM 1784 O O . PRO B 1 6 ? -3.621 18.031 -8.266 1 98.38 6 PRO B O 1
ATOM 1787 N N . LEU B 1 7 ? -1.449 18 -7.965 1 98.81 7 LEU B N 1
ATOM 1788 C CA . LEU B 1 7 ? -1.472 17.422 -6.629 1 98.81 7 LEU B CA 1
ATOM 1789 C C . LEU B 1 7 ? -0.722 18.312 -5.637 1 98.81 7 LEU B C 1
ATOM 1791 O O . LEU B 1 7 ? 0.484 18.531 -5.777 1 98.81 7 LEU B O 1
ATOM 1795 N N . VAL B 1 8 ? -1.418 18.891 -4.68 1 98.94 8 VAL B N 1
ATOM 1796 C CA . VAL B 1 8 ? -0.804 19.672 -3.613 1 98.94 8 VAL B CA 1
ATOM 1797 C C . VAL B 1 8 ? -0.603 18.797 -2.379 1 98.94 8 VAL B C 1
ATOM 1799 O O . VAL B 1 8 ? -1.561 18.219 -1.855 1 98.94 8 VAL B O 1
ATOM 1802 N N . LEU B 1 9 ? 0.656 18.672 -1.955 1 98.94 9 LEU B N 1
ATOM 1803 C CA . LEU B 1 9 ? 1.048 17.891 -0.787 1 98.94 9 LEU B CA 1
ATOM 1804 C C . LEU B 1 9 ? 1.424 18.812 0.376 1 98.94 9 LEU B C 1
ATOM 1806 O O . LEU B 1 9 ? 2.236 19.719 0.217 1 98.94 9 LEU B O 1
ATOM 1810 N N . LEU B 1 10 ? 0.797 18.578 1.496 1 98.94 10 LEU B N 1
ATOM 1811 C CA . LEU B 1 10 ? 1.059 19.406 2.672 1 98.94 10 LEU B CA 1
ATOM 1812 C C . LEU B 1 10 ? 1.781 18.594 3.748 1 98.94 10 LEU B C 1
ATOM 1814 O O . LEU B 1 10 ? 1.256 17.594 4.238 1 98.94 10 LEU B O 1
ATOM 1818 N N . PRO B 1 11 ? 2.975 19.047 4.184 1 98.88 11 PRO B N 1
ATOM 1819 C CA . PRO B 1 11 ? 3.764 18.281 5.16 1 98.88 11 PRO B CA 1
ATOM 1820 C C . PRO B 1 11 ? 3.234 18.438 6.586 1 98.88 11 PRO B C 1
ATOM 1822 O O . PRO B 1 11 ? 2.406 19.297 6.855 1 98.88 11 PRO B O 1
ATOM 1825 N N . GLY B 1 12 ? 3.65 17.5 7.406 1 98.69 12 GLY B N 1
ATOM 1826 C CA . GLY B 1 12 ? 3.404 17.609 8.836 1 98.69 12 GLY B CA 1
ATOM 1827 C C . GLY B 1 12 ? 4.488 18.375 9.57 1 98.69 12 GLY B C 1
ATOM 1828 O O . GLY B 1 12 ? 5.562 18.625 9.016 1 98.69 12 GLY B O 1
ATOM 1829 N N . MET B 1 13 ? 4.188 18.812 10.758 1 97.75 13 MET B N 1
ATOM 1830 C CA . MET B 1 13 ? 5.18 19.469 11.609 1 97.75 13 MET B CA 1
ATOM 1831 C C . MET B 1 13 ? 6.051 18.438 12.312 1 97.75 13 MET B C 1
ATOM 1833 O O . MET B 1 13 ? 5.551 17.406 12.789 1 97.75 13 MET B O 1
ATOM 1837 N N . PRO B 1 14 ? 7.402 18.781 12.523 1 97.06 14 PRO B N 1
ATOM 1838 C CA . PRO B 1 14 ? 8.164 19.938 12.039 1 97.06 14 PRO B CA 1
ATOM 1839 C C . PRO B 1 14 ? 8.922 19.641 10.742 1 97.06 14 PRO B C 1
ATOM 1841 O O . PRO B 1 14 ? 10.094 19.984 10.625 1 97.06 14 PRO B O 1
ATOM 1844 N N . LEU B 1 15 ? 8.188 19.031 9.812 1 98.31 15 LEU B N 1
ATOM 1845 C CA . LEU B 1 15 ? 8.836 18.531 8.594 1 98.31 15 LEU B CA 1
ATOM 1846 C C . LEU B 1 15 ? 8.594 19.5 7.43 1 98.31 15 LEU B C 1
ATOM 1848 O O . LEU B 1 15 ? 7.84 20.453 7.559 1 98.31 15 LEU B O 1
ATOM 1852 N N . ASP B 1 16 ? 9.375 19.312 6.355 1 98.44 16 ASP B N 1
ATOM 1853 C CA . ASP B 1 16 ? 9.273 20.125 5.145 1 98.44 16 ASP B CA 1
ATOM 1854 C C . ASP B 1 16 ? 9.055 19.234 3.914 1 98.44 16 ASP B C 1
ATOM 1856 O O . ASP B 1 16 ? 8.5 18.141 4.016 1 98.44 16 ASP B O 1
ATOM 1860 N N . ALA B 1 17 ? 9.398 19.734 2.74 1 98.69 17 ALA B N 1
ATOM 1861 C CA . ALA B 1 17 ? 9.062 19.078 1.478 1 98.69 17 ALA B CA 1
ATOM 1862 C C . ALA B 1 17 ? 9.68 17.688 1.403 1 98.69 17 ALA B C 1
ATOM 1864 O O . ALA B 1 17 ? 9.164 16.812 0.703 1 98.69 17 ALA B O 1
ATOM 1865 N N . ALA B 1 18 ? 10.805 17.469 2.107 1 98.69 18 ALA B N 1
ATOM 1866 C CA . ALA B 1 18 ? 11.516 16.188 2.043 1 98.69 18 ALA B CA 1
ATOM 1867 C C . ALA B 1 18 ? 10.656 15.055 2.574 1 98.69 18 ALA B C 1
ATOM 1869 O O . ALA B 1 18 ? 10.883 13.891 2.242 1 98.69 18 ALA B O 1
ATOM 1870 N N . LEU B 1 19 ? 9.648 15.391 3.404 1 98.69 19 LEU B N 1
ATOM 1871 C CA . LEU B 1 19 ? 8.695 14.406 3.887 1 98.69 19 LEU B CA 1
ATOM 1872 C C . LEU B 1 19 ? 8.07 13.633 2.725 1 98.69 19 LEU B C 1
ATOM 1874 O O . LEU B 1 19 ? 7.801 12.438 2.842 1 98.69 19 LEU B O 1
ATOM 1878 N N . TRP B 1 20 ? 7.867 14.352 1.604 1 98.88 20 TRP B N 1
ATOM 1879 C CA . TRP B 1 20 ? 7.117 13.836 0.464 1 98.88 20 TRP B CA 1
ATOM 1880 C C . TRP B 1 20 ? 8.055 13.406 -0.657 1 98.88 20 TRP B C 1
ATOM 1882 O O . TRP B 1 20 ? 7.637 13.25 -1.805 1 98.88 20 TRP B O 1
ATOM 1892 N N . GLU B 1 21 ? 9.32 13.219 -0.38 1 98.62 21 GLU B N 1
ATOM 1893 C CA . GLU B 1 21 ? 10.305 12.961 -1.425 1 98.62 21 GLU B CA 1
ATOM 1894 C C . GLU B 1 21 ? 9.914 11.75 -2.266 1 98.62 21 GLU B C 1
ATOM 1896 O O . GLU B 1 21 ? 9.922 11.812 -3.496 1 98.62 21 GLU B O 1
ATOM 1901 N N . HIS B 1 22 ? 9.562 10.617 -1.645 1 98.75 22 HIS B N 1
ATOM 1902 C CA . HIS B 1 22 ? 9.203 9.398 -2.369 1 98.75 22 HIS B CA 1
ATOM 1903 C C . HIS B 1 22 ? 7.961 9.617 -3.229 1 98.75 22 HIS B C 1
ATOM 1905 O O . HIS B 1 22 ? 7.934 9.219 -4.395 1 98.75 22 HIS B O 1
ATOM 1911 N N . GLN B 1 23 ? 6.93 10.25 -2.711 1 98.81 23 GLN B N 1
ATOM 1912 C CA . GLN B 1 23 ? 5.672 10.492 -3.41 1 98.81 23 GLN B CA 1
ATOM 1913 C C . GLN B 1 23 ? 5.871 11.43 -4.598 1 98.81 23 GLN B C 1
ATOM 1915 O O . GLN B 1 23 ? 5.375 11.164 -5.695 1 98.81 23 GLN B O 1
ATOM 1920 N N . THR B 1 24 ? 6.617 12.555 -4.383 1 98.69 24 THR B N 1
ATOM 1921 C CA . THR B 1 24 ? 6.844 13.492 -5.473 1 98.69 24 THR B CA 1
ATOM 1922 C C . THR B 1 24 ? 7.629 12.836 -6.602 1 98.69 24 THR B C 1
ATOM 1924 O O . THR B 1 24 ? 7.383 13.109 -7.777 1 98.69 24 THR B O 1
ATOM 1927 N N . GLY B 1 25 ? 8.547 11.961 -6.289 1 97.94 25 GLY B N 1
ATOM 1928 C CA . GLY B 1 25 ? 9.367 11.289 -7.277 1 97.94 25 GLY B CA 1
ATOM 1929 C C . GLY B 1 25 ? 8.609 10.219 -8.055 1 97.94 25 GLY B C 1
ATOM 1930 O O . GLY B 1 25 ? 8.93 9.945 -9.211 1 97.94 25 GLY B O 1
ATOM 1931 N N . HIS B 1 26 ? 7.551 9.648 -7.457 1 98.25 26 HIS B N 1
ATOM 1932 C CA . HIS B 1 26 ? 6.996 8.445 -8.062 1 98.25 26 HIS B CA 1
ATOM 1933 C C . HIS B 1 26 ? 5.555 8.664 -8.5 1 98.25 26 HIS B C 1
ATOM 1935 O O . HIS B 1 26 ? 4.949 7.785 -9.125 1 98.25 26 HIS B O 1
ATOM 1941 N N . LEU B 1 27 ? 4.973 9.797 -8.203 1 98.12 27 LEU B N 1
ATOM 1942 C CA . LEU B 1 27 ? 3.6 10.062 -8.625 1 98.12 27 LEU B CA 1
ATOM 1943 C C . LEU B 1 27 ? 3.574 11.023 -9.805 1 98.12 27 LEU B C 1
ATOM 1945 O O . LEU B 1 27 ? 2.502 11.352 -10.32 1 98.12 27 LEU B O 1
ATOM 1949 N N . ALA B 1 28 ? 4.77 11.414 -10.289 1 97.44 28 ALA B N 1
ATOM 1950 C CA . ALA B 1 28 ? 4.871 12.453 -11.32 1 97.44 28 ALA B CA 1
ATOM 1951 C C . ALA B 1 28 ? 4.312 11.953 -12.648 1 97.44 28 ALA B C 1
ATOM 1953 O O . ALA B 1 28 ? 3.959 12.758 -13.516 1 97.44 28 ALA B O 1
ATOM 1954 N N . ASP B 1 29 ? 4.25 10.641 -12.852 1 95.62 29 ASP B N 1
ATOM 1955 C CA . ASP B 1 29 ? 3.74 10.094 -14.102 1 95.62 29 ASP B CA 1
ATOM 1956 C C . ASP B 1 29 ? 2.213 10.102 -14.125 1 95.62 29 ASP B C 1
ATOM 1958 O O . ASP B 1 29 ? 1.601 9.977 -15.188 1 95.62 29 ASP B O 1
ATOM 1962 N N . VAL B 1 30 ? 1.539 10.328 -12.969 1 96.56 30 VAL B N 1
ATOM 1963 C CA . VAL B 1 30 ? 0.082 10.25 -12.961 1 96.56 30 VAL B CA 1
ATOM 1964 C C . VAL B 1 30 ? -0.5 11.562 -12.43 1 96.56 30 VAL B C 1
ATOM 1966 O O . VAL B 1 30 ? -1.707 11.797 -12.531 1 96.56 30 VAL B O 1
ATOM 1969 N N . ALA B 1 31 ? 0.34 12.414 -11.812 1 98 31 ALA B N 1
ATOM 1970 C CA . ALA B 1 31 ? -0.075 13.703 -11.25 1 98 31 ALA B CA 1
ATOM 1971 C C . ALA B 1 31 ? 1.038 14.734 -11.375 1 98 31 ALA B C 1
ATOM 1973 O O . ALA B 1 31 ? 2.127 14.43 -11.867 1 98 31 ALA B O 1
ATOM 1974 N N . GLU B 1 32 ? 0.782 16.016 -10.984 1 98.25 32 GLU B N 1
ATOM 1975 C CA . GLU B 1 32 ? 1.756 17.094 -10.898 1 98.25 32 GLU B CA 1
ATOM 1976 C C . GLU B 1 32 ? 1.945 17.562 -9.461 1 98.25 32 GLU B C 1
ATOM 1978 O O . GLU B 1 32 ? 1.32 18.531 -9.023 1 98.25 32 GLU B O 1
ATOM 1983 N N . PRO B 1 33 ? 2.824 16.891 -8.773 1 98.62 33 PRO B N 1
ATOM 1984 C CA . PRO B 1 33 ? 2.939 17.172 -7.344 1 98.62 33 PRO B CA 1
ATOM 1985 C C . PRO B 1 33 ? 3.674 18.469 -7.051 1 98.62 33 PRO B C 1
ATOM 1987 O O . PRO B 1 33 ? 4.66 18.797 -7.719 1 98.62 33 PRO B O 1
ATOM 1990 N N . THR B 1 34 ? 3.184 19.266 -6.156 1 98.62 34 THR B N 1
ATOM 1991 C CA . THR B 1 34 ? 3.83 20.391 -5.488 1 98.62 34 THR B CA 1
ATOM 1992 C C . THR B 1 34 ? 3.652 20.297 -3.975 1 98.62 34 THR B C 1
ATOM 1994 O O . THR B 1 34 ? 2.668 19.719 -3.494 1 98.62 34 THR B O 1
ATOM 1997 N N . VAL B 1 35 ? 4.633 20.781 -3.277 1 98.88 35 VAL B N 1
ATOM 1998 C CA . VAL B 1 35 ? 4.559 20.719 -1.822 1 98.88 35 VAL B CA 1
ATOM 1999 C C . VAL B 1 35 ? 4.324 22.125 -1.26 1 98.88 35 VAL B C 1
ATOM 2001 O O . VAL B 1 35 ? 5.062 23.062 -1.581 1 98.88 35 VAL B O 1
ATOM 2004 N N . GLY B 1 36 ? 3.26 22.297 -0.507 1 98.75 36 GLY B N 1
ATOM 2005 C CA . GLY B 1 36 ? 2.994 23.562 0.152 1 98.75 36 GLY B CA 1
ATOM 2006 C C . GLY B 1 36 ? 3.957 23.859 1.286 1 98.75 36 GLY B C 1
ATOM 2007 O O . GLY B 1 36 ? 4.418 22.938 1.972 1 98.75 36 GLY B O 1
ATOM 2008 N N . ASP B 1 37 ? 4.219 25.125 1.5 1 98.31 37 ASP B N 1
ATOM 2009 C CA . ASP B 1 37 ? 5.043 25.578 2.615 1 98.31 37 ASP B CA 1
ATOM 2010 C C . ASP B 1 37 ? 4.18 25.953 3.82 1 98.31 37 ASP B C 1
ATOM 2012 O O . ASP B 1 37 ? 3.377 26.891 3.754 1 98.31 37 ASP B O 1
ATOM 2016 N N . LEU B 1 38 ? 4.398 25.25 4.895 1 98.69 38 LEU B N 1
ATOM 2017 C CA . LEU B 1 38 ? 3.572 25.484 6.078 1 98.69 38 LEU B CA 1
ATOM 2018 C C . LEU B 1 38 ? 4.398 26.094 7.207 1 98.69 38 LEU B C 1
ATOM 2020 O O . LEU B 1 38 ? 4.113 25.859 8.383 1 98.69 38 LEU B O 1
ATOM 2024 N N . THR B 1 39 ? 5.406 26.828 6.875 1 98.12 39 THR B N 1
ATOM 2025 C CA . THR B 1 39 ? 6.336 27.281 7.906 1 98.12 39 THR B CA 1
ATOM 2026 C C . THR B 1 39 ? 6.223 28.781 8.117 1 98.12 39 THR B C 1
ATOM 2028 O O . THR B 1 39 ? 6.812 29.328 9.047 1 98.12 39 THR B O 1
ATOM 2031 N N . GLY B 1 40 ? 5.43 29.469 7.305 1 97.94 40 GLY B N 1
ATOM 2032 C CA . GLY B 1 40 ? 5.539 30.922 7.227 1 97.94 40 GLY B CA 1
ATOM 2033 C C . GLY B 1 40 ? 4.488 31.641 8.047 1 97.94 40 GLY B C 1
ATOM 2034 O O . GLY B 1 40 ? 4.551 32.875 8.211 1 97.94 40 GLY B O 1
ATOM 2035 N N . GLN B 1 41 ? 3.461 30.969 8.469 1 98.44 41 GLN B N 1
ATOM 2036 C CA . GLN B 1 41 ? 2.338 31.609 9.148 1 98.44 41 GLN B CA 1
ATOM 2037 C C . GLN B 1 41 ? 2.025 30.922 10.469 1 98.44 41 GLN B C 1
ATOM 2039 O O . GLN B 1 41 ? 2.467 29.781 10.703 1 98.44 41 GLN B O 1
ATOM 2044 N N . ASP B 1 42 ? 1.294 31.578 11.359 1 98.62 42 ASP B N 1
ATOM 2045 C CA . ASP B 1 42 ? 1.072 31.031 12.695 1 98.62 42 ASP B CA 1
ATOM 2046 C C . ASP B 1 42 ? -0.414 30.797 12.953 1 98.62 42 ASP B C 1
ATOM 2048 O O . ASP B 1 42 ? -0.846 30.719 14.102 1 98.62 42 ASP B O 1
ATOM 2052 N N . SER B 1 43 ? -1.2 30.75 11.906 1 98.69 43 SER B N 1
ATOM 2053 C CA . SER B 1 43 ? -2.607 30.375 12.023 1 98.69 43 SER B CA 1
ATOM 2054 C C . SER B 1 43 ? -3.035 29.469 10.867 1 98.69 43 SER B C 1
ATOM 2056 O O . SER B 1 43 ? -2.512 29.578 9.758 1 98.69 43 SER B O 1
ATOM 2058 N N . MET B 1 44 ? -4.012 28.656 11.133 1 98.56 44 MET B N 1
ATOM 2059 C CA . MET B 1 44 ? -4.523 27.75 10.109 1 98.56 44 MET B CA 1
ATOM 2060 C C . MET B 1 44 ? -5.062 28.531 8.914 1 98.56 44 MET B C 1
ATOM 2062 O O . MET B 1 44 ? -4.793 28.188 7.766 1 98.56 44 MET B O 1
ATOM 2066 N N . ALA B 1 45 ? -5.789 29.609 9.211 1 98.69 45 ALA B N 1
ATOM 2067 C CA . ALA B 1 45 ? -6.391 30.422 8.156 1 98.69 45 ALA B CA 1
ATOM 2068 C C . ALA B 1 45 ? -5.32 31.031 7.254 1 98.69 45 ALA B C 1
ATOM 2070 O O . ALA B 1 45 ? -5.449 31 6.027 1 98.69 45 ALA B O 1
ATOM 2071 N N . ALA B 1 46 ? -4.281 31.531 7.852 1 98.81 46 ALA B N 1
ATOM 2072 C CA . ALA B 1 46 ? -3.221 32.188 7.078 1 98.81 46 ALA B CA 1
ATOM 2073 C C . ALA B 1 46 ? -2.406 31.141 6.305 1 98.81 46 ALA B C 1
ATOM 2075 O O . ALA B 1 46 ? -1.985 31.406 5.172 1 98.81 46 ALA B O 1
ATOM 2076 N N . LEU B 1 47 ? -2.148 29.984 6.91 1 98.88 47 LEU B N 1
ATOM 2077 C CA . LEU B 1 47 ? -1.443 28.922 6.215 1 98.88 47 LEU B CA 1
ATOM 2078 C C . LEU B 1 47 ? -2.23 28.453 4.992 1 98.88 47 LEU B C 1
ATOM 2080 O O . LEU B 1 47 ? -1.673 28.328 3.898 1 98.88 47 LEU B O 1
ATOM 2084 N N . ALA B 1 48 ? -3.51 28.203 5.172 1 98.94 48 ALA B N 1
ATOM 2085 C CA . ALA B 1 48 ? -4.367 27.766 4.07 1 98.94 48 ALA B CA 1
ATOM 2086 C C . ALA B 1 48 ? -4.398 28.812 2.955 1 98.94 48 ALA B C 1
ATOM 2088 O O . ALA B 1 48 ? -4.281 28.469 1.775 1 98.94 48 ALA B O 1
ATOM 2089 N N . ALA B 1 49 ? -4.531 30.094 3.371 1 98.88 49 ALA B N 1
ATOM 2090 C CA . ALA B 1 49 ? -4.57 31.172 2.391 1 98.88 49 ALA B CA 1
ATOM 2091 C C . ALA B 1 49 ? -3.277 31.234 1.586 1 98.88 49 ALA B C 1
ATOM 2093 O O . ALA B 1 49 ? -3.301 31.469 0.375 1 98.88 49 ALA B O 1
ATOM 2094 N N . ALA B 1 50 ? -2.162 31.062 2.248 1 98.75 50 ALA B N 1
ATOM 2095 C CA . ALA B 1 50 ? -0.864 31.094 1.579 1 98.75 50 ALA B CA 1
ATOM 2096 C C . ALA B 1 50 ? -0.74 29.953 0.574 1 98.75 50 ALA B C 1
ATOM 2098 O O . ALA B 1 50 ? -0.221 30.141 -0.529 1 98.75 50 ALA B O 1
ATOM 2099 N N . VAL B 1 51 ? -1.182 28.734 0.909 1 98.81 51 VAL B N 1
ATOM 2100 C CA . VAL B 1 51 ? -1.151 27.594 0.003 1 98.81 51 VAL B CA 1
ATOM 2101 C C . VAL B 1 51 ? -2.07 27.844 -1.188 1 98.81 51 VAL B C 1
ATOM 2103 O O . VAL B 1 51 ? -1.679 27.641 -2.34 1 98.81 51 VAL B O 1
ATOM 2106 N N . LEU B 1 52 ? -3.301 28.344 -0.929 1 98.81 52 LEU B N 1
ATOM 2107 C CA . LEU B 1 52 ? -4.301 28.578 -1.962 1 98.81 52 LEU B CA 1
ATOM 2108 C C . LEU B 1 52 ? -3.805 29.609 -2.969 1 98.81 52 LEU B C 1
ATOM 2110 O O . LEU B 1 52 ? -4.102 29.516 -4.164 1 98.81 52 LEU B O 1
ATOM 2114 N N . ALA B 1 53 ? -3.039 30.562 -2.449 1 98.56 53 ALA B N 1
ATOM 2115 C CA . ALA B 1 53 ? -2.539 31.641 -3.301 1 98.56 53 ALA B CA 1
ATOM 2116 C C . ALA B 1 53 ? -1.599 31.094 -4.375 1 98.56 53 ALA B C 1
ATOM 2118 O O . ALA B 1 53 ? -1.463 31.688 -5.445 1 98.56 53 ALA B O 1
ATOM 2119 N N . ARG B 1 54 ? -1.004 29.953 -4.176 1 98.25 54 ARG B N 1
ATOM 2120 C CA . ARG B 1 54 ? -0.013 29.406 -5.098 1 98.25 54 ARG B CA 1
ATOM 2121 C C . ARG B 1 54 ? -0.547 28.156 -5.801 1 98.25 54 ARG B C 1
ATOM 2123 O O . ARG B 1 54 ? 0.083 27.641 -6.727 1 98.25 54 ARG B O 1
ATOM 2130 N N . ALA B 1 55 ? -1.661 27.656 -5.371 1 98.12 55 ALA B N 1
ATOM 2131 C CA . ALA B 1 55 ? -2.213 26.406 -5.895 1 98.12 55 ALA B CA 1
ATOM 2132 C C . ALA B 1 55 ? -2.945 26.641 -7.211 1 98.12 55 ALA B C 1
ATOM 2134 O O . ALA B 1 55 ? -3.439 27.734 -7.469 1 98.12 55 ALA B O 1
ATOM 2135 N N . PRO B 1 56 ? -3.006 25.672 -8.078 1 97.38 56 PRO B N 1
ATOM 2136 C CA . PRO B 1 56 ? -3.855 25.734 -9.266 1 97.38 56 PRO B CA 1
ATOM 2137 C C . PRO B 1 56 ? -5.336 25.891 -8.93 1 97.38 56 PRO B C 1
ATOM 2139 O O . PRO B 1 56 ? -5.719 25.797 -7.758 1 97.38 56 PRO B O 1
ATOM 2142 N N . ALA B 1 57 ? -6.172 26.203 -9.914 1 97.5 57 ALA B N 1
ATOM 2143 C CA . ALA B 1 57 ? -7.598 26.453 -9.742 1 97.5 57 ALA B CA 1
ATOM 2144 C C . ALA B 1 57 ? -8.305 25.234 -9.164 1 97.5 57 ALA B C 1
ATOM 2146 O O . ALA B 1 57 ? -9.195 25.359 -8.312 1 97.5 57 ALA B O 1
ATOM 2147 N N . ARG B 1 58 ? -8 24.078 -9.688 1 98 58 ARG B N 1
ATOM 2148 C CA . ARG B 1 58 ? -8.531 22.797 -9.203 1 98 58 ARG B CA 1
ATOM 2149 C C . ARG B 1 58 ? -7.41 21.781 -9 1 98 58 ARG B C 1
ATOM 2151 O O . ARG B 1 58 ? -6.531 21.656 -9.852 1 98 58 ARG B O 1
ATOM 2158 N N . PHE B 1 59 ? -7.375 21.109 -7.848 1 98.62 59 PHE B N 1
ATOM 2159 C CA . PHE B 1 59 ? -6.246 20.25 -7.512 1 98.62 59 PHE B CA 1
ATOM 2160 C C . PHE B 1 59 ? -6.672 19.141 -6.551 1 98.62 59 PHE B C 1
ATOM 2162 O O . PHE B 1 59 ? -7.68 19.281 -5.852 1 98.62 59 PHE B O 1
ATOM 2169 N N . ALA B 1 60 ? -5.969 18 -6.617 1 98.81 60 ALA B N 1
ATOM 2170 C CA . ALA B 1 60 ? -5.996 17.031 -5.527 1 98.81 60 ALA B CA 1
ATOM 2171 C C . ALA B 1 60 ? -5.18 17.516 -4.336 1 98.81 60 ALA B C 1
ATOM 2173 O O . ALA B 1 60 ? -4.164 18.188 -4.508 1 98.81 60 ALA B O 1
ATOM 2174 N N . LEU B 1 61 ? -5.625 17.219 -3.174 1 98.94 61 LEU B N 1
ATOM 2175 C CA . LEU B 1 61 ? -5.023 17.719 -1.941 1 98.94 61 LEU B CA 1
ATOM 2176 C C . LEU B 1 61 ? -4.727 16.562 -0.979 1 98.94 61 LEU B C 1
ATOM 2178 O O . LEU B 1 61 ? -5.605 15.758 -0.678 1 98.94 61 LEU B O 1
ATOM 2182 N N . ALA B 1 62 ? -3.504 16.422 -0.583 1 98.94 62 ALA B N 1
ATOM 2183 C CA . ALA B 1 62 ? -3.098 15.438 0.414 1 98.94 62 ALA B CA 1
ATOM 2184 C C . ALA B 1 62 ? -2.305 16.094 1.541 1 98.94 62 ALA B C 1
ATOM 2186 O O . ALA B 1 62 ? -1.402 16.891 1.289 1 98.94 62 ALA B O 1
ATOM 2187 N N . GLY B 1 63 ? -2.633 15.805 2.75 1 98.94 63 GLY B N 1
ATOM 2188 C CA . GLY B 1 63 ? -1.938 16.375 3.896 1 98.94 63 GLY B CA 1
ATOM 2189 C C . GLY B 1 63 ? -1.644 15.344 4.977 1 98.94 63 GLY B C 1
ATOM 2190 O O . GLY B 1 63 ? -2.5 14.523 5.312 1 98.94 63 GLY B O 1
ATOM 2191 N N . LEU B 1 64 ? -0.452 15.375 5.52 1 98.94 64 LEU B N 1
ATOM 2192 C CA . LEU B 1 64 ? -0.065 14.523 6.637 1 98.94 64 LEU B CA 1
ATOM 2193 C C . LEU B 1 64 ? 0.024 15.328 7.93 1 98.94 64 LEU B C 1
ATOM 2195 O O . LEU B 1 64 ? 0.688 16.359 7.977 1 98.94 64 LEU B O 1
ATOM 2199 N N . SER B 1 65 ? -0.67 14.789 9.023 1 98.88 65 SER B N 1
ATOM 2200 C CA . SER B 1 65 ? -0.627 15.43 10.328 1 98.88 65 SER B CA 1
ATOM 2201 C C . SER B 1 65 ? -1.045 16.891 10.242 1 98.88 65 SER B C 1
ATOM 2203 O O . SER B 1 65 ? -2.141 17.203 9.766 1 98.88 65 SER B O 1
ATOM 2205 N N . MET B 1 66 ? -0.206 17.906 10.516 1 98.88 66 MET B N 1
ATOM 2206 C CA . MET B 1 66 ? -0.531 19.328 10.383 1 98.88 66 MET B CA 1
ATOM 2207 C C . MET B 1 66 ? -1.061 19.641 8.984 1 98.88 66 MET B C 1
ATOM 2209 O O . MET B 1 66 ? -1.963 20.469 8.828 1 98.88 66 MET B O 1
ATOM 2213 N N . GLY B 1 67 ? -0.443 18.953 7.996 1 98.94 67 GLY B N 1
ATOM 2214 C CA . GLY B 1 67 ? -0.929 19.156 6.637 1 98.94 67 GLY B CA 1
ATOM 2215 C C . GLY B 1 67 ? -2.402 18.828 6.48 1 98.94 67 GLY B C 1
ATOM 2216 O O . GLY B 1 67 ? -3.096 19.438 5.664 1 98.94 67 GLY B O 1
ATOM 2217 N N . GLY B 1 68 ? -2.91 17.812 7.176 1 98.94 68 GLY B N 1
ATOM 2218 C CA . GLY B 1 68 ? -4.328 17.484 7.176 1 98.94 68 GLY B CA 1
ATOM 2219 C C . GLY B 1 68 ? -5.18 18.562 7.84 1 98.94 68 GLY B C 1
ATOM 2220 O O . GLY B 1 68 ? -6.281 18.859 7.379 1 98.94 68 GLY B O 1
ATOM 2221 N N . TYR B 1 69 ? -4.648 19.188 8.953 1 98.88 69 TYR B N 1
ATOM 2222 C CA . TYR B 1 69 ? -5.348 20.297 9.586 1 98.88 69 TYR B CA 1
ATOM 2223 C C . TYR B 1 69 ? -5.535 21.453 8.609 1 98.88 69 TYR B C 1
ATOM 2225 O O . TYR B 1 69 ? -6.625 22.016 8.508 1 98.88 69 TYR B O 1
ATOM 2233 N N . VAL B 1 70 ? -4.48 21.719 7.934 1 98.94 70 VAL B N 1
ATOM 2234 C CA . VAL B 1 70 ? -4.516 22.812 6.965 1 98.94 70 VAL B CA 1
ATOM 2235 C C . VAL B 1 70 ? -5.438 22.453 5.805 1 98.94 70 VAL B C 1
ATOM 2237 O O . VAL B 1 70 ? -6.137 23.312 5.262 1 98.94 70 VAL B O 1
ATOM 2240 N N . ALA B 1 71 ? -5.438 21.188 5.402 1 98.94 71 ALA B N 1
ATOM 2241 C CA . ALA B 1 71 ? -6.34 20.719 4.348 1 98.94 71 ALA B CA 1
ATOM 2242 C C . ALA B 1 71 ? -7.793 21.016 4.707 1 98.94 71 ALA B C 1
ATOM 2244 O O . ALA B 1 71 ? -8.57 21.469 3.863 1 98.94 71 ALA B O 1
ATOM 2245 N N . PHE B 1 72 ? -8.195 20.75 5.953 1 98.94 72 PHE B N 1
ATOM 2246 C CA . PHE B 1 72 ? -9.555 21.062 6.387 1 98.94 72 PHE B CA 1
ATOM 2247 C C . PHE B 1 72 ? -9.836 22.562 6.258 1 98.94 72 PHE B C 1
ATOM 2249 O O . PHE B 1 72 ? -10.938 22.953 5.859 1 98.94 72 PHE B O 1
ATOM 2256 N N . GLU B 1 73 ? -8.852 23.391 6.629 1 98.88 73 GLU B N 1
ATOM 2257 C CA . GLU B 1 73 ? -9.031 24.828 6.5 1 98.88 73 GLU B CA 1
ATOM 2258 C C . GLU B 1 73 ? -9.172 25.234 5.035 1 98.88 73 GLU B C 1
ATOM 2260 O O . GLU B 1 73 ? -9.977 26.109 4.707 1 98.88 73 GLU B O 1
ATOM 2265 N N . ILE B 1 74 ? -8.367 24.625 4.16 1 98.88 74 ILE B N 1
ATOM 2266 C CA . ILE B 1 74 ? -8.477 24.875 2.729 1 98.88 74 ILE B CA 1
ATOM 2267 C C . ILE B 1 74 ? -9.891 24.531 2.25 1 98.88 74 ILE B C 1
ATOM 2269 O O . ILE B 1 74 ? -10.492 25.297 1.478 1 98.88 74 ILE B O 1
ATOM 2273 N N . LEU B 1 75 ? -10.484 23.438 2.711 1 98.81 75 LEU B N 1
ATOM 2274 C CA . LEU B 1 75 ? -11.844 23.047 2.35 1 98.81 75 LEU B CA 1
ATOM 2275 C C . LEU B 1 75 ? -12.859 24.062 2.852 1 98.81 75 LEU B C 1
ATOM 2277 O O . LEU B 1 75 ? -13.898 24.266 2.223 1 98.81 75 LEU B O 1
ATOM 2281 N N . ARG B 1 76 ? -12.57 24.734 3.986 1 98.19 76 ARG B N 1
ATOM 2282 C CA . ARG B 1 76 ? -13.461 25.781 4.488 1 98.19 76 ARG B CA 1
ATOM 2283 C C . ARG B 1 76 ? -13.406 27.016 3.598 1 98.19 76 ARG B C 1
ATOM 2285 O O . ARG B 1 76 ? -14.438 27.656 3.354 1 98.19 76 ARG B O 1
ATOM 2292 N N . GLN B 1 77 ? -12.266 27.297 3.098 1 98.44 77 GLN B N 1
ATOM 2293 C CA . GLN B 1 77 ? -12.055 28.531 2.357 1 98.44 77 GLN B CA 1
ATOM 2294 C C . GLN B 1 77 ? -12.422 28.359 0.885 1 98.44 77 GLN B C 1
ATOM 2296 O O . GLN B 1 77 ? -12.938 29.281 0.254 1 98.44 77 GLN B O 1
ATOM 2301 N N . ALA B 1 78 ? -12.148 27.141 0.34 1 98.44 78 ALA B N 1
ATOM 2302 C CA . ALA B 1 78 ? -12.297 26.953 -1.101 1 98.44 78 ALA B CA 1
ATOM 2303 C C . ALA B 1 78 ? -12.594 25.484 -1.433 1 98.44 78 ALA B C 1
ATOM 2305 O O . ALA B 1 78 ? -11.852 24.859 -2.184 1 98.44 78 ALA B O 1
ATOM 2306 N N . PRO B 1 79 ? -13.758 24.969 -0.951 1 98.31 79 PRO B N 1
ATOM 2307 C CA . PRO B 1 79 ? -14.062 23.562 -1.159 1 98.31 79 PRO B CA 1
ATOM 2308 C C . PRO B 1 79 ? -14.18 23.188 -2.637 1 98.31 7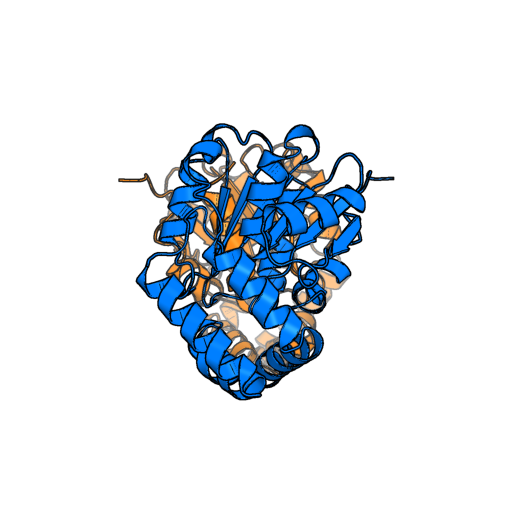9 PRO B C 1
ATOM 2310 O O . PRO B 1 79 ? -13.828 22.078 -3.027 1 98.31 79 PRO B O 1
ATOM 2313 N N . GLU B 1 80 ? -14.578 24.094 -3.432 1 98 80 GLU B N 1
ATOM 2314 C CA . GLU B 1 80 ? -14.812 23.828 -4.848 1 98 80 GLU B CA 1
ATOM 2315 C C . GLU B 1 80 ? -13.5 23.594 -5.59 1 98 80 GLU B C 1
ATOM 2317 O O . GLU B 1 80 ? -13.5 23.031 -6.688 1 98 80 GLU B O 1
ATOM 2322 N N . ARG B 1 81 ? -12.398 23.984 -5.016 1 98.44 81 ARG B N 1
ATOM 2323 C CA . ARG B 1 81 ? -11.102 23.859 -5.676 1 98.44 81 ARG B CA 1
ATOM 2324 C C . ARG B 1 81 ? -10.469 22.5 -5.387 1 98.44 81 ARG B C 1
ATOM 2326 O O . ARG B 1 81 ? -9.5 22.109 -6.043 1 98.44 81 ARG B O 1
ATOM 2333 N N . VAL B 1 82 ? -10.969 21.75 -4.484 1 98.75 82 VAL B N 1
ATOM 2334 C CA . V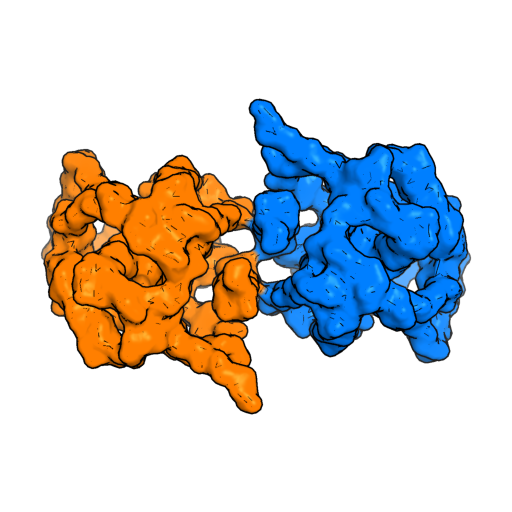AL B 1 82 ? -10.398 20.469 -4.098 1 98.75 82 VAL B CA 1
ATOM 2335 C C . VAL B 1 82 ? -11.109 19.328 -4.84 1 98.75 82 VAL B C 1
ATOM 2337 O O . VAL B 1 82 ? -12.258 19.016 -4.535 1 98.75 82 VAL B O 1
ATOM 2340 N N . ALA B 1 83 ? -10.406 18.75 -5.766 1 98.25 83 ALA B N 1
ATOM 2341 C CA . ALA B 1 83 ? -10.977 17.719 -6.625 1 98.25 83 ALA B CA 1
ATOM 2342 C C . ALA B 1 83 ? -10.961 16.359 -5.926 1 98.25 83 ALA B C 1
ATOM 2344 O O . ALA B 1 83 ? -11.828 15.516 -6.172 1 98.25 83 ALA B O 1
ATOM 2345 N N . LYS B 1 84 ? -9.977 16.031 -5.18 1 98.69 84 LYS B N 1
ATOM 2346 C CA . LYS B 1 84 ? -9.742 14.836 -4.375 1 98.69 84 LYS B CA 1
ATOM 2347 C C . LYS B 1 84 ? -9.031 15.18 -3.068 1 98.69 84 LYS B C 1
ATOM 2349 O O . LYS B 1 84 ? -8.266 16.141 -3.01 1 98.69 84 LYS B O 1
ATOM 2354 N N . LEU B 1 85 ? -9.305 14.398 -2.072 1 98.88 85 LEU B N 1
ATOM 2355 C CA . LEU B 1 85 ? -8.75 14.688 -0.753 1 98.88 85 LEU B CA 1
ATOM 2356 C C . LEU B 1 85 ? -8.117 13.438 -0.146 1 98.88 85 LEU B C 1
ATOM 2358 O O . LEU B 1 85 ? -8.719 12.359 -0.181 1 98.88 85 LEU B O 1
ATOM 2362 N N . ALA B 1 86 ? -6.922 13.516 0.294 1 98.94 86 ALA B N 1
ATOM 2363 C CA . ALA B 1 86 ? -6.293 12.469 1.087 1 98.94 86 ALA B CA 1
ATOM 2364 C C . ALA B 1 86 ? -5.832 13 2.439 1 98.94 86 ALA B C 1
ATOM 2366 O O . ALA B 1 86 ? -5.098 13.992 2.506 1 98.94 86 ALA B O 1
ATOM 2367 N N . LEU B 1 87 ? -6.289 12.422 3.469 1 98.94 87 LEU B N 1
ATOM 2368 C CA . LEU B 1 87 ? -5.965 12.773 4.848 1 98.94 87 LEU B CA 1
ATOM 2369 C C . LEU B 1 87 ? -5.113 11.688 5.496 1 98.94 87 LEU B C 1
ATOM 2371 O O . LEU B 1 87 ? -5.598 10.586 5.758 1 98.94 87 LEU B O 1
ATOM 2375 N N . LEU B 1 88 ? -3.83 12.023 5.758 1 98.94 88 LEU B N 1
ATOM 2376 C CA . LEU B 1 88 ? -2.881 11.031 6.254 1 98.94 88 LEU B CA 1
ATOM 2377 C C . LEU B 1 88 ? -2.455 11.352 7.684 1 98.94 88 LEU B C 1
ATOM 2379 O O . LEU B 1 88 ? -1.972 12.453 7.957 1 98.94 88 LEU B O 1
ATOM 2383 N N . ASP B 1 89 ? -2.59 10.344 8.594 1 98.94 89 ASP B N 1
ATOM 2384 C CA . ASP B 1 89 ? -2.08 10.453 9.961 1 98.94 89 ASP B CA 1
ATOM 2385 C C . ASP B 1 89 ? -2.426 11.812 10.562 1 98.94 89 ASP B C 1
ATOM 2387 O O . ASP B 1 89 ? -1.542 12.523 11.039 1 98.94 89 ASP B O 1
ATOM 2391 N N . THR B 1 90 ? -3.68 12.148 10.562 1 98.94 90 THR B N 1
ATOM 2392 C CA . THR B 1 90 ? -4.195 13.438 11.008 1 98.94 90 THR B CA 1
ATOM 2393 C C . THR B 1 90 ? -5.492 13.266 11.789 1 98.94 90 THR B C 1
ATOM 2395 O O . THR B 1 90 ? -5.785 12.172 12.281 1 98.94 90 THR B O 1
ATOM 2398 N N . SER B 1 91 ? -6.125 14.336 12.078 1 98.75 91 SER B N 1
ATOM 2399 C CA . SER B 1 91 ? -7.359 14.344 12.859 1 98.75 91 SER B CA 1
ATOM 2400 C C . SER B 1 91 ? -8.219 15.555 12.523 1 98.75 91 SER B C 1
ATOM 2402 O O . SER B 1 91 ? -7.703 16.594 12.125 1 98.75 91 SER B O 1
ATOM 2404 N N . ALA B 1 92 ? -9.531 15.359 12.617 1 98.88 92 ALA B N 1
ATOM 2405 C CA . ALA B 1 92 ? -10.453 16.484 12.438 1 98.88 92 ALA B CA 1
ATOM 2406 C C . ALA B 1 92 ? -10.68 17.219 13.75 1 98.88 92 ALA B C 1
ATOM 2408 O O . ALA B 1 92 ? -11.312 18.281 13.773 1 98.88 92 ALA B O 1
ATOM 2409 N N . ARG B 1 93 ? -10.125 16.766 14.836 1 98.81 93 ARG B N 1
ATOM 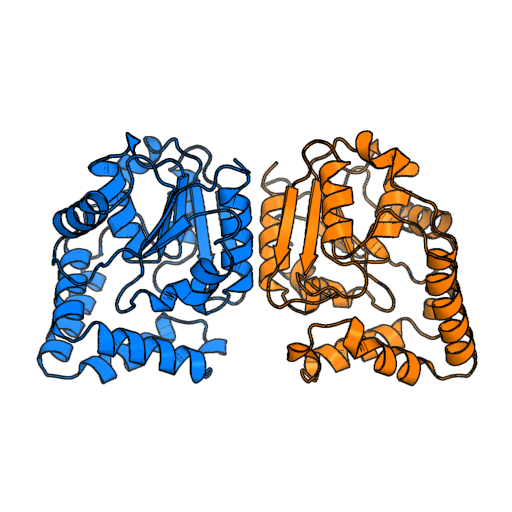2410 C CA . ARG B 1 93 ? -10.375 17.312 16.172 1 98.81 93 ARG B CA 1
ATOM 2411 C C . ARG B 1 93 ? -9.383 18.422 16.5 1 98.81 93 ARG B C 1
ATOM 2413 O O . ARG B 1 93 ? -8.234 18.375 16.047 1 98.81 93 ARG B O 1
ATOM 2420 N N . PRO B 1 94 ? -9.828 19.391 17.312 1 98.56 94 PRO B N 1
ATOM 2421 C CA . PRO B 1 94 ? -8.859 20.328 17.891 1 98.56 94 PRO B CA 1
ATOM 2422 C C . PRO B 1 94 ? -8.039 19.688 19.016 1 98.56 94 PRO B C 1
ATOM 2424 O O . PRO B 1 94 ? -8.312 18.562 19.438 1 98.56 94 PRO B O 1
ATOM 2427 N N . ASP B 1 95 ? -7.035 20.422 19.469 1 98 95 ASP B N 1
ATOM 2428 C CA . ASP B 1 95 ? -6.242 19.938 20.594 1 98 95 ASP B CA 1
ATOM 2429 C C . ASP B 1 95 ? -7.094 19.844 21.859 1 98 95 ASP B C 1
ATOM 2431 O O . ASP B 1 95 ? -7.941 20.703 22.109 1 98 95 ASP B O 1
ATOM 2435 N N . THR B 1 96 ? -6.832 18.797 22.609 1 97.81 96 THR B N 1
ATOM 2436 C CA . THR B 1 96 ? -7.277 18.828 24 1 97.81 96 THR B CA 1
ATOM 2437 C C . THR B 1 96 ? -6.457 19.828 24.812 1 97.81 96 THR B C 1
ATOM 2439 O O . THR B 1 96 ? -5.387 20.25 24.375 1 97.81 96 THR B O 1
ATOM 2442 N N . PRO B 1 97 ? -7.023 20.141 25.938 1 97.88 97 PRO B N 1
ATOM 2443 C CA . PRO B 1 97 ? -6.23 21.016 26.812 1 97.88 97 PRO B CA 1
ATOM 2444 C C . PRO B 1 97 ? -4.855 20.438 27.125 1 97.88 97 PRO B C 1
ATOM 2446 O O . PRO B 1 97 ? -3.865 21.172 27.188 1 97.88 97 PRO B O 1
ATOM 2449 N N . GLU B 1 98 ? -4.762 19.156 27.375 1 97.81 98 GLU B N 1
ATOM 2450 C CA . GLU B 1 98 ? -3.496 18.484 27.672 1 97.81 98 GLU B CA 1
ATOM 2451 C C . GLU B 1 98 ? -2.533 18.562 26.5 1 97.81 98 GLU B C 1
ATOM 2453 O O . GLU B 1 98 ? -1.337 18.797 26.672 1 97.81 98 GLU B O 1
ATOM 2458 N N . GLN B 1 99 ? -3.004 18.328 25.312 1 98 99 GLN B N 1
ATOM 2459 C CA . GLN B 1 99 ? -2.182 18.438 24.109 1 98 99 GLN B CA 1
ATOM 2460 C C . GLN B 1 99 ? -1.666 19.859 23.922 1 98 99 GLN B C 1
ATOM 2462 O O . GLN B 1 99 ? -0.5 20.062 23.578 1 98 99 GLN B O 1
ATOM 2467 N N . THR B 1 100 ? -2.553 20.844 24.109 1 98.44 100 THR B N 1
ATOM 2468 C CA . THR B 1 100 ? -2.162 22.25 24.016 1 98.44 100 THR B CA 1
ATOM 2469 C C . THR B 1 100 ? -1.053 22.562 25.016 1 98.44 100 THR B C 1
ATOM 2471 O O . THR B 1 100 ? -0.071 23.219 24.672 1 98.44 100 THR B O 1
ATOM 2474 N N . ALA B 1 101 ? -1.221 22.062 26.234 1 98.38 101 ALA B N 1
ATOM 2475 C CA . ALA B 1 101 ? -0.206 22.297 27.266 1 98.38 101 ALA B CA 1
ATOM 2476 C C . ALA B 1 101 ? 1.136 21.688 26.844 1 98.38 101 ALA B C 1
ATOM 2478 O O . ALA B 1 101 ? 2.184 22.312 27.047 1 98.38 101 ALA B O 1
ATOM 2479 N N . THR B 1 102 ? 1.117 20.5 26.344 1 98 102 THR B N 1
ATOM 2480 C CA . THR B 1 102 ? 2.328 19.844 25.875 1 98 102 THR B CA 1
ATOM 2481 C C . THR B 1 102 ? 2.998 20.656 24.766 1 98 102 THR B C 1
ATOM 2483 O O . THR B 1 102 ? 4.223 20.797 24.75 1 98 102 THR B O 1
ATOM 2486 N N . ARG B 1 103 ? 2.207 21.156 23.875 1 98.44 103 ARG B N 1
ATOM 2487 C CA . ARG B 1 103 ? 2.744 21.969 22.797 1 98.44 103 ARG B CA 1
ATOM 2488 C C . ARG B 1 103 ? 3.35 23.266 23.328 1 98.44 103 ARG B C 1
ATOM 2490 O O . ARG B 1 103 ? 4.379 23.719 22.828 1 98.44 103 ARG B O 1
ATOM 2497 N N . GLN B 1 104 ? 2.699 23.859 24.281 1 98.62 104 GLN B N 1
ATOM 2498 C CA . GLN B 1 104 ? 3.232 25.062 24.906 1 98.62 104 GLN B CA 1
ATOM 2499 C C . GLN B 1 104 ? 4.586 24.797 25.562 1 98.62 104 GLN B C 1
ATOM 2501 O O . GLN B 1 104 ? 5.496 25.641 25.469 1 98.62 104 GLN B O 1
ATOM 2506 N N . ASP B 1 105 ? 4.703 23.688 26.219 1 98.69 105 ASP B N 1
ATOM 2507 C CA . ASP B 1 105 ? 5.98 23.297 26.812 1 98.69 105 ASP B CA 1
ATOM 2508 C C . ASP B 1 105 ? 7.059 23.156 25.75 1 98.69 105 ASP B C 1
ATOM 2510 O O . ASP B 1 105 ? 8.195 23.594 25.938 1 98.69 105 ASP B O 1
ATOM 2514 N N . ALA B 1 106 ? 6.762 22.5 24.672 1 98.62 106 ALA B N 1
ATOM 2515 C CA . ALA B 1 106 ? 7.703 22.344 23.578 1 98.62 106 ALA B CA 1
ATOM 2516 C C . ALA B 1 106 ? 8.133 23.688 23.016 1 98.62 106 ALA B C 1
ATOM 2518 O O . ALA B 1 106 ? 9.312 23.906 22.734 1 98.62 106 ALA B O 1
ATOM 2519 N N . VAL B 1 107 ? 7.176 24.625 22.844 1 98.69 107 VAL B N 1
ATOM 2520 C CA . VAL B 1 107 ? 7.457 25.969 22.344 1 98.69 107 VAL B CA 1
ATOM 2521 C C . VAL B 1 107 ? 8.445 26.672 23.281 1 98.69 107 VAL B C 1
ATOM 2523 O O . VAL B 1 107 ? 9.398 27.312 22.812 1 98.69 107 VAL B O 1
ATOM 2526 N N . ARG B 1 108 ? 8.156 26.531 24.562 1 98.69 108 ARG B N 1
ATOM 2527 C CA . ARG B 1 108 ? 9.047 27.141 25.547 1 98.69 108 ARG B CA 1
ATOM 2528 C C . ARG B 1 108 ? 10.461 26.594 25.422 1 98.69 108 ARG B C 1
ATOM 2530 O O . ARG B 1 108 ? 11.43 27.359 25.406 1 98.69 108 ARG B O 1
ATOM 2537 N N . LEU B 1 109 ? 10.609 25.312 25.344 1 98.75 109 LEU B N 1
ATOM 2538 C CA . LEU B 1 109 ? 11.914 24.672 25.25 1 98.75 109 LEU B CA 1
ATOM 2539 C C . LEU B 1 109 ? 12.617 25.078 23.953 1 98.75 109 LEU B C 1
ATOM 2541 O O . LEU B 1 109 ? 13.82 25.359 23.953 1 98.75 109 LEU B O 1
ATOM 2545 N N . VAL B 1 110 ? 11.93 25.094 22.891 1 98.81 110 VAL B N 1
ATOM 2546 C CA . VAL B 1 110 ? 12.508 25.469 21.609 1 98.81 110 VAL B CA 1
ATOM 2547 C C . VAL B 1 110 ? 12.93 26.938 21.641 1 98.81 110 VAL B C 1
ATOM 2549 O O . VAL B 1 110 ? 13.969 27.312 21.094 1 98.81 110 VAL B O 1
ATOM 2552 N N . GLY B 1 111 ? 12.094 27.781 22.25 1 98.25 111 GLY B N 1
ATOM 2553 C CA . GLY B 1 111 ? 12.477 29.172 22.469 1 98.25 111 GLY B CA 1
ATOM 2554 C C . GLY B 1 111 ? 13.781 29.328 23.219 1 98.25 111 GLY B C 1
ATOM 2555 O O . GLY B 1 111 ? 14.445 30.375 23.125 1 98.25 111 GLY B O 1
ATOM 2556 N N . GLN B 1 112 ? 14.195 28.312 23.938 1 98.38 112 GLN B N 1
ATOM 2557 C CA . GLN B 1 112 ? 15.43 28.297 24.703 1 98.38 112 GLN B CA 1
ATOM 2558 C C . GLN B 1 112 ? 16.562 27.656 23.922 1 98.38 112 GLN B C 1
ATOM 2560 O O . GLN B 1 112 ? 17.625 27.359 24.484 1 98.38 112 GLN B O 1
ATOM 2565 N N . GLY B 1 113 ? 16.344 27.391 22.656 1 98.19 113 GLY B N 1
ATOM 2566 C CA . GLY B 1 113 ? 17.391 26.859 21.797 1 98.19 113 GLY B CA 1
ATOM 2567 C C . GLY B 1 113 ? 17.469 25.344 21.812 1 98.19 113 GLY B C 1
ATOM 2568 O O . GLY B 1 113 ? 18.5 24.766 21.453 1 98.19 113 GLY B O 1
ATOM 2569 N N . ARG B 1 114 ? 16.375 24.641 22.203 1 98.69 114 ARG B N 1
ATOM 2570 C CA . ARG B 1 114 ? 16.438 23.203 22.406 1 98.69 114 ARG B CA 1
ATOM 2571 C C . ARG B 1 114 ? 15.633 22.453 21.359 1 98.69 114 ARG B C 1
ATOM 2573 O O . ARG B 1 114 ? 15 21.438 21.656 1 98.69 114 ARG B O 1
ATOM 2580 N N . LEU B 1 115 ? 15.625 23 20.156 1 98.69 115 LEU B N 1
ATOM 2581 C CA . LEU B 1 115 ? 14.852 22.391 19.078 1 98.69 115 LEU B CA 1
ATOM 2582 C C . LEU B 1 115 ? 15.273 20.938 18.859 1 98.69 115 LEU B C 1
ATOM 2584 O O . LEU B 1 115 ? 14.43 20.031 18.812 1 98.69 115 LEU B O 1
ATOM 2588 N N . ARG B 1 116 ? 16.578 20.734 18.719 1 98.44 116 ARG B N 1
ATOM 2589 C CA . ARG B 1 116 ? 17.094 19.391 18.469 1 98.44 116 ARG B CA 1
ATOM 2590 C C . ARG B 1 116 ? 16.641 18.422 19.547 1 98.44 116 ARG B C 1
ATOM 2592 O O . ARG B 1 116 ? 16.266 17.281 19.25 1 98.44 116 ARG B O 1
ATOM 2599 N N . GLN B 1 117 ? 16.672 18.828 20.812 1 98.44 117 GLN B N 1
ATOM 2600 C CA . GLN B 1 117 ? 16.297 17.984 21.938 1 98.44 117 GLN B CA 1
ATOM 2601 C C . GLN B 1 117 ? 14.797 17.688 21.922 1 98.44 117 GLN B C 1
ATOM 2603 O O . GLN B 1 117 ? 14.383 16.562 22.219 1 98.44 117 GLN B O 1
ATOM 2608 N N . VAL B 1 118 ? 14.016 18.688 21.656 1 98.69 118 VAL B N 1
ATOM 2609 C CA . VAL B 1 118 ? 12.57 18.531 21.625 1 98.69 118 VAL B CA 1
ATOM 2610 C C . VAL B 1 118 ? 12.188 17.516 20.531 1 98.69 118 VAL B C 1
ATOM 2612 O O . VAL B 1 118 ? 11.375 16.609 20.781 1 98.69 118 VAL B O 1
ATOM 2615 N N . VAL B 1 119 ? 12.797 17.641 19.312 1 98.25 119 VAL B N 1
ATOM 2616 C CA . VAL B 1 119 ? 12.516 16.734 18.203 1 98.25 119 VAL B CA 1
ATOM 2617 C C . VAL B 1 119 ? 12.961 15.32 18.578 1 98.25 119 VAL B C 1
ATOM 2619 O O . VAL B 1 119 ? 12.227 14.352 18.359 1 98.25 119 VAL B O 1
ATOM 2622 N N . ALA B 1 120 ? 14.125 15.18 19.156 1 97.62 120 ALA B N 1
ATOM 2623 C CA . ALA B 1 120 ? 14.641 13.875 19.578 1 97.62 120 ALA B CA 1
ATOM 2624 C C . ALA B 1 120 ? 13.719 13.211 20.594 1 97.62 120 ALA B C 1
ATOM 2626 O O . ALA B 1 120 ? 13.461 12.008 20.516 1 97.62 120 ALA B O 1
ATOM 2627 N N . ALA B 1 121 ? 13.219 14.008 21.516 1 97.25 121 ALA B N 1
ATOM 2628 C CA . ALA B 1 121 ? 12.359 13.484 22.578 1 97.25 121 ALA B CA 1
ATOM 2629 C C . ALA B 1 121 ? 11.016 13.016 22.016 1 97.25 121 ALA B C 1
ATOM 2631 O O . ALA B 1 121 ? 10.359 12.156 22.609 1 97.25 121 ALA B O 1
ATOM 2632 N N . GLY B 1 122 ? 10.578 13.562 20.875 1 96.94 122 GLY B N 1
ATOM 2633 C CA . GLY B 1 122 ? 9.297 13.227 20.266 1 96.94 122 GLY B CA 1
ATOM 2634 C C . GLY B 1 122 ? 9.375 12.016 19.344 1 96.94 122 GLY B C 1
ATOM 2635 O O . GLY B 1 122 ? 8.352 11.469 18.953 1 96.94 122 GLY B O 1
ATOM 2636 N N . MET B 1 123 ? 10.57 11.531 19.016 1 97.25 123 MET B N 1
ATOM 2637 C CA . MET B 1 123 ? 10.797 10.516 17.984 1 97.25 123 MET B CA 1
ATOM 2638 C C . MET B 1 123 ? 10.055 9.227 18.328 1 97.25 123 MET B C 1
ATOM 2640 O O . MET B 1 123 ? 9.398 8.641 17.469 1 97.25 123 MET B O 1
ATOM 2644 N N . PRO B 1 124 ? 9.984 8.758 19.641 1 96.5 124 PRO B N 1
ATOM 2645 C CA . PRO B 1 124 ? 9.312 7.496 19.953 1 96.5 124 PRO B CA 1
ATOM 2646 C C . PRO B 1 124 ? 7.816 7.527 19.656 1 96.5 124 PRO B C 1
ATOM 2648 O O . PRO B 1 124 ? 7.203 6.48 19.438 1 96.5 124 PRO B O 1
ATOM 2651 N N . ARG B 1 125 ? 7.211 8.703 19.641 1 96.69 125 ARG B N 1
ATOM 2652 C CA . ARG B 1 125 ? 5.793 8.836 19.328 1 96.69 125 ARG B CA 1
ATOM 2653 C C . ARG B 1 125 ? 5.59 9.062 17.828 1 96.69 125 ARG B C 1
ATOM 2655 O O . ARG B 1 125 ? 4.516 8.773 17.297 1 96.69 125 ARG B O 1
ATOM 2662 N N . LEU B 1 126 ? 6.629 9.539 17.141 1 97.62 126 LEU B N 1
ATOM 2663 C CA . LEU B 1 126 ? 6.523 9.938 15.742 1 97.62 126 LEU B CA 1
ATOM 2664 C C . LEU B 1 126 ? 6.605 8.719 14.828 1 97.62 126 LEU B C 1
ATOM 2666 O O . LEU B 1 126 ? 6.016 8.711 13.75 1 97.62 126 LEU B O 1
ATOM 2670 N N . VAL B 1 127 ? 7.395 7.695 15.258 1 98.19 127 VAL B N 1
ATOM 2671 C CA . VAL B 1 127 ? 7.641 6.578 14.352 1 98.19 127 VAL B CA 1
ATOM 2672 C C . VAL B 1 127 ? 7.355 5.262 15.07 1 98.19 127 VAL B C 1
ATOM 2674 O O . VAL B 1 127 ? 7.324 5.215 16.297 1 98.19 127 VAL B O 1
ATOM 2677 N N . HIS B 1 128 ? 7.047 4.211 14.266 1 98.25 128 HIS B N 1
ATOM 2678 C CA . HIS B 1 128 ? 6.93 2.865 14.812 1 98.25 128 HIS B CA 1
ATOM 2679 C C . HIS B 1 128 ? 8.164 2.496 15.633 1 98.25 128 HIS B C 1
ATOM 2681 O O . HIS B 1 128 ? 9.289 2.844 15.266 1 98.25 128 HIS B O 1
ATOM 2687 N N . PRO B 1 129 ? 8 1.768 16.75 1 96.38 129 PRO B N 1
ATOM 2688 C CA . PRO B 1 129 ? 9.141 1.402 17.594 1 96.38 129 PRO B CA 1
ATOM 2689 C C . PRO B 1 129 ? 10.258 0.72 16.812 1 96.38 129 PRO B C 1
ATOM 2691 O O . PRO B 1 129 ? 11.438 0.964 17.062 1 96.38 129 PRO B O 1
ATOM 2694 N N . ASP B 1 130 ? 9.961 -0.096 15.828 1 94.69 130 ASP B N 1
ATOM 2695 C CA . ASP B 1 130 ? 10.953 -0.812 15.031 1 94.69 130 ASP B CA 1
ATOM 2696 C C . ASP B 1 130 ? 11.742 0.148 14.141 1 94.69 130 ASP B C 1
ATOM 2698 O O . ASP B 1 130 ? 12.773 -0.223 13.586 1 94.69 130 ASP B O 1
ATOM 2702 N N . ARG B 1 131 ? 11.266 1.352 14.016 1 95.06 131 ARG B N 1
ATOM 2703 C CA . ARG B 1 131 ? 11.898 2.322 13.125 1 95.06 131 ARG B CA 1
ATOM 2704 C C . ARG B 1 131 ? 12.703 3.344 13.922 1 95.06 131 ARG B C 1
ATOM 2706 O O . ARG B 1 131 ? 13.414 4.168 13.344 1 95.06 131 ARG B O 1
ATOM 2713 N N . SER B 1 132 ? 12.641 3.242 15.219 1 92.12 132 SER B N 1
ATOM 2714 C CA . SER B 1 132 ? 13.305 4.219 16.078 1 92.12 132 SER B CA 1
ATOM 2715 C C . SER B 1 132 ? 14.82 4.133 15.938 1 92.12 132 SER B C 1
ATOM 2717 O O . SER B 1 132 ? 15.523 5.109 16.188 1 92.12 132 SER B O 1
ATOM 2719 N N . ALA B 1 133 ? 15.305 2.945 15.516 1 92.12 133 ALA B N 1
ATOM 2720 C CA . ALA B 1 133 ? 16.75 2.752 15.391 1 92.12 133 ALA B CA 1
ATOM 2721 C C . ALA B 1 133 ? 17.219 2.971 13.953 1 92.12 133 ALA B C 1
ATOM 2723 O O . ALA B 1 133 ? 18.391 2.797 13.641 1 92.12 133 ALA B O 1
ATOM 2724 N N . ASP B 1 134 ? 16.297 3.316 13.094 1 95.56 134 ASP B N 1
ATOM 2725 C CA . ASP B 1 134 ? 16.641 3.633 11.711 1 95.56 134 ASP B CA 1
ATOM 2726 C C . ASP B 1 134 ? 17.297 5.004 11.617 1 95.56 134 ASP B C 1
ATOM 2728 O O . ASP B 1 134 ? 16.625 6.023 11.492 1 95.56 134 ASP B O 1
ATOM 2732 N N . SER B 1 135 ? 18.562 5.004 11.523 1 96.75 135 SER B N 1
ATOM 2733 C CA . SER B 1 135 ? 19.312 6.25 11.602 1 96.75 135 SER B CA 1
ATOM 2734 C C . SER B 1 135 ? 18.984 7.168 10.43 1 96.75 135 SER B C 1
ATOM 2736 O O . SER B 1 135 ? 18.938 8.391 10.594 1 96.75 135 SER B O 1
ATOM 2738 N N . ALA B 1 136 ? 18.781 6.555 9.258 1 97.06 136 ALA B N 1
ATOM 2739 C CA . ALA B 1 136 ? 18.453 7.371 8.094 1 97.06 136 ALA B CA 1
ATOM 2740 C C . ALA B 1 136 ? 17.141 8.117 8.289 1 97.06 136 ALA B C 1
ATOM 2742 O O . ALA B 1 136 ? 17.047 9.305 7.969 1 97.06 136 ALA B O 1
ATOM 2743 N N . LEU B 1 137 ? 16.156 7.449 8.789 1 97.75 137 LEU B N 1
ATOM 2744 C CA . LEU B 1 137 ? 14.852 8.047 9.047 1 97.75 137 LEU B CA 1
ATOM 2745 C C . LEU B 1 137 ? 14.953 9.125 10.125 1 97.75 137 LEU B C 1
ATOM 2747 O O . LEU B 1 137 ? 14.469 10.242 9.938 1 97.75 137 LEU B O 1
ATOM 2751 N N . VAL B 1 138 ? 15.602 8.812 11.227 1 97.44 138 VAL B N 1
ATOM 2752 C CA . VAL B 1 138 ? 15.734 9.727 12.359 1 97.44 138 VAL B CA 1
ATOM 2753 C C . VAL B 1 138 ? 16.516 10.969 11.93 1 97.44 138 VAL B C 1
ATOM 2755 O O . VAL B 1 138 ? 16.109 12.094 12.242 1 97.44 138 VAL B O 1
ATOM 2758 N N . ASP B 1 139 ? 17.609 10.734 11.18 1 98.12 139 ASP B N 1
ATOM 2759 C CA . ASP B 1 139 ? 18.406 11.859 10.711 1 98.12 139 ASP B CA 1
ATOM 2760 C C . ASP B 1 139 ? 17.625 12.75 9.758 1 98.12 139 ASP B C 1
ATOM 2762 O O . ASP B 1 139 ? 17.766 13.969 9.781 1 98.12 139 ASP B O 1
ATOM 2766 N N . SER B 1 140 ? 16.844 12.125 8.922 1 98.62 140 SER B N 1
ATOM 2767 C CA . SER B 1 140 ? 16.031 12.898 7.988 1 98.62 140 SER B CA 1
ATOM 2768 C C . SER B 1 140 ? 15.023 13.781 8.727 1 98.62 140 SER B C 1
ATOM 2770 O O . SER B 1 140 ? 14.844 14.953 8.375 1 98.62 140 SER B O 1
ATOM 2772 N N . VAL B 1 141 ? 14.367 13.289 9.742 1 98.62 141 VAL B N 1
ATOM 2773 C CA . VAL B 1 141 ? 13.406 14.055 10.539 1 98.62 141 VAL B CA 1
ATOM 2774 C C . VAL B 1 141 ? 14.109 15.227 11.203 1 98.62 141 VAL B C 1
ATOM 2776 O O . VAL B 1 141 ? 13.625 16.359 11.141 1 98.62 141 VAL B O 1
ATOM 2779 N N . GLN B 1 142 ? 15.25 14.93 11.781 1 98.38 142 GLN B N 1
ATOM 2780 C CA . GLN B 1 142 ? 16.016 15.977 12.461 1 98.38 142 GLN B CA 1
ATOM 2781 C C . GLN B 1 142 ? 16.453 17.062 11.484 1 98.38 142 GLN B C 1
ATOM 2783 O O . GLN B 1 142 ? 16.359 18.25 11.789 1 98.38 142 GLN B O 1
ATOM 2788 N N . ALA B 1 143 ? 16.938 16.594 10.344 1 98.81 143 ALA B N 1
ATOM 2789 C CA . ALA B 1 143 ? 17.391 17.547 9.336 1 98.81 143 ALA B CA 1
ATOM 2790 C C . ALA B 1 143 ? 16.25 18.453 8.867 1 98.81 143 ALA B C 1
ATOM 2792 O O . ALA B 1 143 ? 16.438 19.672 8.711 1 98.81 143 ALA B O 1
ATOM 2793 N N . GLN B 1 144 ? 15.125 17.922 8.633 1 98.88 144 GLN B N 1
ATOM 2794 C CA . GLN B 1 144 ? 13.969 18.719 8.227 1 98.88 144 GLN B CA 1
ATOM 2795 C C . GLN B 1 144 ? 13.57 19.703 9.312 1 98.88 144 GLN B C 1
ATOM 2797 O O . GLN B 1 144 ? 13.336 20.891 9.023 1 98.88 144 GLN B O 1
ATOM 2802 N N . ALA B 1 145 ? 13.516 19.266 10.547 1 98.81 145 ALA B N 1
ATOM 2803 C CA . ALA B 1 145 ? 13.172 20.141 11.664 1 98.81 145 ALA B CA 1
ATOM 2804 C C . ALA B 1 145 ? 14.141 21.312 11.758 1 98.81 145 ALA B C 1
ATOM 2806 O O . ALA B 1 145 ? 13.727 22.453 12.016 1 98.81 145 ALA B O 1
ATOM 2807 N N . GLN B 1 146 ? 15.359 20.984 11.523 1 98.56 146 GLN B N 1
ATOM 2808 C CA . GLN B 1 146 ? 16.375 22.031 11.602 1 98.56 146 GLN B CA 1
ATOM 2809 C C . GLN B 1 146 ? 16.203 23.031 10.461 1 98.56 146 GLN B C 1
ATOM 2811 O O . GLN B 1 146 ? 16.469 24.219 10.633 1 98.56 146 GLN B O 1
ATOM 2816 N N . ARG B 1 147 ? 15.82 22.547 9.281 1 98.75 147 ARG B N 1
ATOM 2817 C CA . ARG B 1 147 ? 15.562 23.453 8.164 1 98.75 147 ARG B CA 1
ATOM 2818 C C . ARG B 1 147 ? 14.328 24.312 8.438 1 98.75 147 ARG B C 1
ATOM 2820 O O . ARG B 1 147 ? 14.297 25.5 8.086 1 98.75 147 ARG B O 1
ATOM 2827 N N . VAL B 1 148 ? 13.305 23.766 9.031 1 98.69 148 VAL B N 1
ATOM 2828 C CA . VAL B 1 148 ? 12.133 24.531 9.445 1 98.69 148 VAL B CA 1
ATOM 2829 C C . VAL B 1 148 ? 12.539 25.609 10.453 1 98.69 148 VAL B C 1
ATOM 2831 O O . VAL B 1 148 ? 12.102 26.75 10.359 1 98.69 148 VAL B O 1
ATOM 2834 N N . GLY B 1 149 ? 13.406 25.234 11.43 1 98.56 149 GLY B N 1
ATOM 2835 C CA . GLY B 1 149 ? 13.969 26.156 12.406 1 98.56 149 GLY B CA 1
ATOM 2836 C C . GLY B 1 149 ? 13.047 26.422 13.578 1 98.56 149 GLY B C 1
ATOM 2837 O O . GLY B 1 149 ? 11.859 26.078 13.531 1 98.56 149 GLY B O 1
ATOM 2838 N N . ALA B 1 150 ? 13.633 27.047 14.609 1 98.62 150 ALA B N 1
ATOM 2839 C CA . ALA B 1 150 ? 12.906 27.312 15.844 1 98.62 150 ALA B CA 1
ATOM 2840 C C . ALA B 1 150 ? 11.688 28.203 15.586 1 98.62 150 ALA B C 1
ATOM 2842 O O . ALA B 1 150 ? 10.594 27.922 16.078 1 98.62 150 ALA B O 1
ATOM 2843 N N . ASP B 1 151 ? 11.867 29.234 14.805 1 98.69 151 ASP B N 1
ATOM 2844 C CA . ASP B 1 151 ? 10.766 30.172 14.539 1 98.69 151 ASP B CA 1
ATOM 2845 C C . ASP B 1 151 ? 9.633 29.469 13.789 1 98.69 151 ASP B C 1
ATOM 2847 O O . ASP B 1 151 ? 8.461 29.656 14.125 1 98.69 151 ASP B O 1
ATOM 2851 N N . GLY B 1 152 ? 9.969 28.719 12.711 1 98.69 152 GLY B N 1
ATOM 2852 C CA . GLY B 1 152 ? 8.961 27.969 11.984 1 98.69 152 GLY B CA 1
ATOM 2853 C C . GLY B 1 152 ? 8.203 26.984 12.867 1 98.69 152 GLY B C 1
ATOM 2854 O O . GLY B 1 152 ? 6.977 26.891 12.789 1 98.69 152 GLY B O 1
ATOM 2855 N N . TYR B 1 153 ? 9.031 26.297 13.711 1 98.81 153 TYR B N 1
ATOM 2856 C CA . TYR B 1 153 ? 8.445 25.344 14.648 1 98.81 153 TYR B CA 1
ATOM 2857 C C . TYR B 1 153 ? 7.434 26.047 15.562 1 98.81 153 TYR B C 1
ATOM 2859 O O . TYR B 1 153 ? 6.336 25.531 15.773 1 98.81 153 TYR B O 1
ATOM 2867 N N . ILE B 1 154 ? 7.766 27.141 16.094 1 98.75 154 ILE B N 1
ATOM 2868 C CA . ILE B 1 154 ? 6.918 27.875 17.016 1 98.75 154 ILE B CA 1
ATOM 2869 C C . ILE B 1 154 ? 5.664 28.375 16.297 1 98.75 154 ILE B C 1
ATOM 2871 O O . ILE B 1 154 ? 4.559 28.266 16.844 1 98.75 154 ILE B O 1
ATOM 2875 N N . ARG B 1 155 ? 5.766 28.891 15.055 1 98.75 155 ARG B N 1
ATOM 2876 C CA . ARG B 1 155 ? 4.609 29.312 14.273 1 98.75 155 ARG B CA 1
ATOM 2877 C C . ARG B 1 155 ? 3.662 28.141 14.023 1 98.75 155 ARG B C 1
ATOM 2879 O O . ARG B 1 155 ? 2.447 28.266 14.172 1 98.75 155 ARG B O 1
ATOM 2886 N N . GLN B 1 156 ? 4.215 27.031 13.641 1 98.81 156 GLN B N 1
ATOM 2887 C CA . GLN B 1 156 ? 3.412 25.844 13.359 1 98.81 156 GLN B CA 1
ATOM 2888 C C . GLN B 1 156 ? 2.658 25.375 14.609 1 98.81 156 GLN B C 1
ATOM 2890 O O . GLN B 1 156 ? 1.463 25.078 14.539 1 98.81 156 GLN B O 1
ATOM 2895 N N . GLN B 1 157 ? 3.434 25.312 15.75 1 98.75 157 GLN B N 1
ATOM 2896 C CA . GLN B 1 157 ? 2.803 24.906 17.016 1 98.75 157 GLN B CA 1
ATOM 2897 C C . GLN B 1 157 ? 1.652 25.859 17.359 1 98.75 157 GLN B C 1
ATOM 2899 O O . GLN B 1 157 ? 0.578 25.406 17.766 1 98.75 157 GLN B O 1
ATOM 2904 N N . THR B 1 158 ? 1.882 27.109 17.188 1 98.69 158 THR B N 1
ATOM 2905 C CA . THR B 1 158 ? 0.863 28.109 17.484 1 98.69 158 THR B CA 1
ATOM 2906 C C . THR B 1 158 ? -0.373 27.891 16.625 1 98.69 158 THR B C 1
ATOM 2908 O O . THR B 1 158 ? -1.501 27.922 17.125 1 98.69 158 THR B O 1
ATOM 2911 N N . ALA B 1 159 ? -0.176 27.672 15.352 1 98.81 159 ALA B N 1
ATOM 2912 C CA . ALA B 1 159 ? -1.285 27.422 14.438 1 98.81 159 ALA B CA 1
ATOM 2913 C C . ALA B 1 159 ? -2.066 26.172 14.852 1 98.81 159 ALA B C 1
ATOM 2915 O O . ALA B 1 159 ? -3.299 26.172 14.836 1 98.81 159 ALA B O 1
ATOM 2916 N N . ILE B 1 160 ? -1.357 25.109 15.227 1 98.81 160 ILE B N 1
ATOM 2917 C CA . ILE B 1 160 ? -1.981 23.844 15.562 1 98.81 160 ILE B CA 1
ATOM 2918 C C . ILE B 1 160 ? -2.816 24 16.828 1 98.81 160 ILE B C 1
ATOM 2920 O O . ILE B 1 160 ? -3.938 23.484 16.906 1 98.81 160 ILE B O 1
ATOM 2924 N N . MET B 1 161 ? -2.27 24.734 17.844 1 98.44 161 MET B N 1
ATOM 2925 C CA . MET B 1 161 ? -2.945 24.875 19.125 1 98.44 161 MET B CA 1
ATOM 2926 C C . MET B 1 161 ? -4.289 25.578 18.953 1 98.44 161 MET B C 1
ATOM 2928 O O . MET B 1 161 ? -5.215 25.359 19.734 1 98.44 161 MET B O 1
ATOM 2932 N N . ASN B 1 162 ? -4.402 26.375 17.859 1 97.44 162 ASN B N 1
ATOM 2933 C CA . ASN B 1 162 ? -5.59 27.203 17.688 1 97.44 162 ASN B CA 1
ATOM 2934 C C . ASN B 1 162 ? -6.492 26.656 16.578 1 97.44 162 ASN B C 1
ATOM 2936 O O . ASN B 1 162 ? -7.445 27.328 16.172 1 97.44 162 ASN B O 1
ATOM 2940 N N . ARG B 1 163 ? -6.258 25.469 16.094 1 98.25 163 ARG B N 1
ATOM 2941 C CA . ARG B 1 163 ? -7.047 24.922 14.984 1 98.25 163 ARG B CA 1
ATOM 2942 C C . ARG B 1 163 ? -8.484 24.656 15.414 1 98.25 163 ARG B C 1
ATOM 2944 O O . ARG B 1 163 ? -8.727 24.234 16.547 1 98.25 163 ARG B O 1
ATOM 2951 N N . PRO B 1 164 ? -9.398 24.938 14.562 1 97.81 164 PRO B N 1
ATOM 2952 C CA . PRO B 1 164 ? -10.805 24.688 14.898 1 97.81 164 PRO B CA 1
ATOM 2953 C C . PRO B 1 164 ? -11.172 23.203 14.812 1 97.81 164 PRO B C 1
ATOM 2955 O O . PRO B 1 164 ? -10.43 22.406 14.234 1 97.81 164 PRO B O 1
ATOM 2958 N N . ASP B 1 165 ? -12.281 22.875 15.453 1 98.75 165 ASP B N 1
ATOM 2959 C CA . ASP B 1 165 ? -12.914 21.562 15.266 1 98.75 165 ASP B CA 1
ATOM 2960 C C . ASP B 1 165 ? -13.453 21.422 13.844 1 98.75 165 ASP B C 1
ATOM 2962 O O . ASP B 1 165 ? -14.281 22.219 13.398 1 98.75 165 ASP B O 1
ATOM 2966 N N . SER B 1 166 ? -12.945 20.438 13.102 1 98.81 166 SER B N 1
ATOM 2967 C CA . SER B 1 166 ? -13.352 20.266 11.711 1 98.81 166 SER B CA 1
ATOM 2968 C C . SER B 1 166 ? -14.391 19.156 11.57 1 98.81 166 SER B C 1
ATOM 2970 O O . SER B 1 166 ? -14.867 18.875 10.469 1 98.81 166 SER B O 1
ATOM 2972 N N . ARG B 1 167 ? -14.82 18.469 12.656 1 98.75 167 ARG B N 1
ATOM 2973 C CA . ARG B 1 167 ? -15.75 17.359 12.633 1 98.75 167 ARG B CA 1
ATOM 2974 C C . ARG B 1 167 ? -17.109 17.781 12.078 1 98.75 167 ARG B C 1
ATOM 2976 O O . ARG B 1 167 ? -17.703 17.078 11.258 1 98.75 167 ARG B O 1
ATOM 2983 N N . PRO B 1 168 ? -17.562 18.969 12.391 1 98.56 168 PRO B N 1
ATOM 2984 C CA . PRO B 1 168 ? -18.891 19.359 11.898 1 98.56 168 PRO B CA 1
ATOM 2985 C C . PRO B 1 168 ? -18.938 19.5 10.383 1 98.56 168 PRO B C 1
ATOM 2987 O O . PRO B 1 168 ? -20.016 19.391 9.781 1 98.56 168 PRO B O 1
ATOM 2990 N N . GLY B 1 169 ? -17.875 19.766 9.711 1 98.19 169 GLY B N 1
ATOM 2991 C CA . GLY B 1 169 ? -17.828 19.984 8.273 1 98.19 169 GLY B CA 1
ATOM 2992 C C . GLY B 1 169 ? -17.578 18.719 7.48 1 98.19 169 GLY B C 1
ATOM 2993 O O . GLY B 1 169 ? -17.609 18.734 6.25 1 98.19 169 GLY B O 1
ATOM 2994 N N . LEU B 1 170 ? -17.391 17.547 8.102 1 98.81 170 LEU B N 1
ATOM 2995 C CA . LEU B 1 170 ? -17 16.312 7.418 1 98.81 170 LEU B CA 1
ATOM 2996 C C . LEU B 1 170 ? -18.062 15.875 6.43 1 98.81 170 LEU B C 1
ATOM 2998 O O . LEU B 1 170 ? -17.75 15.445 5.32 1 98.81 170 LEU B O 1
ATOM 3002 N N . GLY B 1 171 ? -19.312 15.992 6.812 1 98.69 171 GLY B N 1
ATOM 3003 C CA . GLY B 1 171 ? -20.406 15.531 5.988 1 98.69 171 GLY B CA 1
ATOM 3004 C C . GLY B 1 171 ? -20.547 16.312 4.691 1 98.69 171 GLY B C 1
ATOM 3005 O O . GLY B 1 171 ? -21.172 15.828 3.74 1 98.69 171 GLY B O 1
ATOM 3006 N N . ALA B 1 172 ? -19.984 17.516 4.625 1 98.38 172 ALA B N 1
ATOM 3007 C CA . ALA B 1 172 ? -20.094 18.375 3.457 1 98.38 172 ALA B CA 1
ATOM 3008 C C . ALA B 1 172 ? -19.031 18.047 2.418 1 98.38 172 ALA B C 1
ATOM 3010 O O . ALA B 1 172 ? -19.078 18.547 1.289 1 98.38 172 ALA B O 1
ATOM 3011 N N . ILE B 1 173 ? -18.047 17.234 2.768 1 98.56 173 ILE B N 1
ATOM 3012 C CA . ILE B 1 173 ? -17 16.844 1.828 1 98.56 173 ILE B CA 1
ATOM 3013 C C . ILE B 1 173 ? -17.562 15.836 0.831 1 98.56 173 ILE B C 1
ATOM 3015 O O . ILE B 1 173 ? -18 14.75 1.219 1 98.56 173 ILE B O 1
ATOM 3019 N N . THR B 1 174 ? -17.469 16.141 -0.468 1 96.38 174 THR B N 1
ATOM 3020 C CA . THR B 1 174 ? -18.125 15.289 -1.447 1 96.38 174 THR B CA 1
ATOM 3021 C C . THR B 1 174 ? -17.125 14.711 -2.441 1 96.38 174 THR B C 1
ATOM 3023 O O . THR B 1 174 ? -17.453 13.805 -3.203 1 96.38 174 THR B O 1
ATOM 3026 N N . CYS B 1 175 ? -15.945 15.305 -2.471 1 98 175 CYS B N 1
ATOM 3027 C CA . CYS B 1 175 ? -14.953 14.797 -3.408 1 98 175 CYS B CA 1
ATOM 3028 C C . CYS B 1 175 ? -14.43 13.438 -2.963 1 98 175 CYS B C 1
ATOM 3030 O O . CYS B 1 175 ? -14.5 13.094 -1.78 1 98 175 CYS B O 1
ATOM 3032 N N . PRO B 1 176 ? -13.969 12.555 -3.895 1 98.12 176 PRO B N 1
ATOM 3033 C CA . PRO B 1 176 ? -13.336 11.297 -3.502 1 98.12 176 PRO B CA 1
ATOM 3034 C C . PRO B 1 176 ? -12.258 11.484 -2.436 1 98.12 176 PRO B C 1
ATOM 3036 O O . PRO B 1 176 ? -11.359 12.312 -2.6 1 98.12 176 PRO B O 1
ATOM 3039 N N . THR B 1 177 ? -12.391 10.773 -1.325 1 98.81 177 THR B N 1
ATOM 3040 C CA . THR B 1 177 ? -11.523 11.016 -0.175 1 98.81 177 THR B CA 1
ATOM 3041 C C . THR B 1 177 ? -10.875 9.719 0.297 1 98.81 177 THR B C 1
ATOM 3043 O O . THR B 1 177 ? -11.562 8.711 0.481 1 98.81 177 THR B O 1
ATOM 3046 N N . LEU B 1 178 ? -9.594 9.742 0.425 1 98.81 178 LEU B N 1
ATOM 3047 C CA . LEU B 1 178 ? -8.805 8.695 1.064 1 98.81 178 LEU B CA 1
ATOM 3048 C C . LEU B 1 178 ? -8.367 9.117 2.463 1 98.81 178 LEU B C 1
ATOM 3050 O O . LEU B 1 178 ? -7.781 10.188 2.637 1 98.81 178 LEU B O 1
ATOM 3054 N N . VAL B 1 179 ? -8.711 8.383 3.484 1 98.94 179 VAL B N 1
ATOM 3055 C CA . VAL B 1 179 ? -8.203 8.516 4.848 1 98.94 179 VAL B CA 1
ATOM 3056 C C . VAL B 1 179 ? -7.227 7.387 5.148 1 98.94 179 VAL B C 1
ATOM 3058 O O . VAL B 1 179 ? -7.547 6.215 4.953 1 98.94 179 VAL B O 1
ATOM 3061 N N . LEU B 1 180 ? -6.035 7.746 5.586 1 98.75 180 LEU B N 1
ATOM 3062 C CA . LEU B 1 180 ? -4.953 6.777 5.695 1 98.75 180 LEU B CA 1
ATOM 3063 C C . LEU B 1 180 ? -4.129 7.02 6.957 1 98.75 180 LEU B C 1
ATOM 3065 O O . LEU B 1 180 ? -3.842 8.164 7.305 1 98.75 180 LEU B O 1
ATOM 3069 N N . CYS B 1 181 ? -3.707 5.941 7.691 1 98.81 181 CYS B N 1
ATOM 3070 C CA . CYS B 1 181 ? -2.787 6.121 8.805 1 98.81 181 CYS B CA 1
ATOM 3071 C C . CYS B 1 181 ? -2.008 4.84 9.086 1 98.81 181 CYS B C 1
ATOM 3073 O O . CYS B 1 181 ? -2.357 3.775 8.57 1 98.81 181 CYS B O 1
ATOM 3075 N N . GLY B 1 182 ? -0.888 4.953 9.781 1 98.81 182 GLY B N 1
ATOM 3076 C CA . GLY B 1 182 ? -0.227 3.787 10.352 1 98.81 182 GLY B CA 1
ATOM 3077 C C . GLY B 1 182 ? -1.021 3.135 11.469 1 98.81 182 GLY B C 1
ATOM 3078 O O . GLY B 1 182 ? -1.633 3.824 12.281 1 98.81 182 GLY B O 1
ATOM 3079 N N . ARG B 1 183 ? -0.983 1.871 11.523 1 98.62 183 ARG B N 1
ATOM 3080 C CA . ARG B 1 183 ? -1.719 1.13 12.547 1 98.62 183 ARG B CA 1
ATOM 3081 C C . ARG B 1 183 ? -1.238 1.498 13.945 1 98.62 183 ARG B C 1
ATOM 3083 O O . ARG B 1 183 ? -2.027 1.524 14.891 1 98.62 183 ARG B O 1
ATOM 3090 N N . GLN B 1 184 ? 0.011 1.815 14.047 1 98.44 184 GLN B N 1
ATOM 3091 C CA . GLN B 1 184 ? 0.597 2.105 15.352 1 98.44 184 GLN B CA 1
ATOM 3092 C C . GLN B 1 184 ? 0.861 3.6 15.516 1 98.44 184 GLN B C 1
ATOM 3094 O O . GLN B 1 184 ? 1.771 3.996 16.25 1 98.44 184 GLN B O 1
ATOM 3099 N N . ASP B 1 185 ? 0.177 4.398 14.789 1 98.75 185 ASP B N 1
ATOM 3100 C CA . ASP B 1 185 ? 0.248 5.844 15 1 98.75 185 ASP B CA 1
ATOM 3101 C C . ASP B 1 185 ? -0.181 6.211 16.422 1 98.75 185 ASP B C 1
ATOM 3103 O O . ASP B 1 185 ? -1.359 6.105 16.766 1 98.75 185 ASP B O 1
ATOM 3107 N N . ALA B 1 186 ? 0.731 6.734 17.188 1 98.06 186 ALA B N 1
ATOM 3108 C CA . ALA B 1 186 ? 0.476 7.031 18.594 1 98.06 186 ALA B CA 1
ATOM 3109 C C . ALA B 1 186 ? -0.03 8.461 18.766 1 98.06 186 ALA B C 1
ATOM 3111 O O . ALA B 1 186 ? -0.55 8.812 19.828 1 98.06 186 ALA B O 1
ATOM 3112 N N . ILE B 1 187 ? 0.134 9.336 17.812 1 98.31 187 ILE B N 1
ATOM 3113 C CA . ILE B 1 187 ? -0.257 10.734 17.875 1 98.31 187 ILE B CA 1
ATOM 3114 C C . ILE B 1 187 ? -1.696 10.898 17.391 1 98.31 187 ILE B C 1
ATOM 3116 O O . ILE B 1 187 ? -2.51 11.547 18.062 1 98.31 187 ILE B O 1
ATOM 3120 N N . THR B 1 188 ? -2.014 10.328 16.266 1 98.69 188 THR B N 1
ATOM 3121 C CA . THR B 1 188 ? -3.361 10.258 15.711 1 98.69 188 THR B CA 1
ATOM 3122 C C . THR B 1 188 ? -3.748 8.812 15.414 1 98.69 188 THR B C 1
ATOM 3124 O O . THR B 1 188 ? -3.748 8.391 14.258 1 98.69 188 THR B O 1
ATOM 3127 N N . PRO B 1 189 ? -4.203 8.086 16.422 1 98.69 189 PRO B N 1
ATOM 3128 C CA . PRO B 1 189 ? -4.449 6.648 16.297 1 98.69 189 PRO B CA 1
ATOM 3129 C C . PRO B 1 189 ? -5.582 6.332 15.32 1 98.69 189 PRO B C 1
ATOM 3131 O O . PRO B 1 189 ? -6.34 7.227 14.938 1 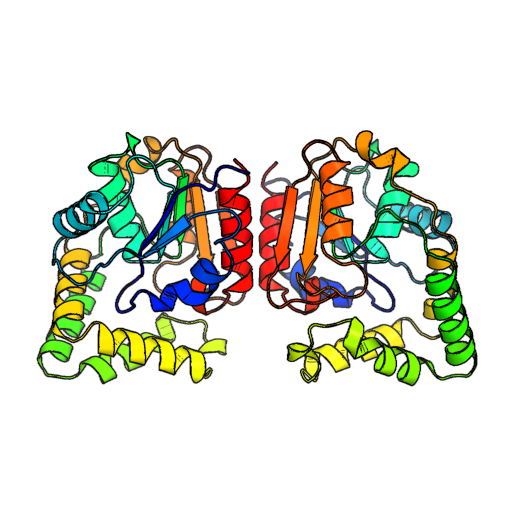98.69 189 PRO B O 1
ATOM 3134 N N . PRO B 1 190 ? -5.719 5.066 14.875 1 98.75 190 PRO B N 1
ATOM 3135 C CA . PRO B 1 190 ? -6.684 4.637 13.867 1 98.75 190 PRO B CA 1
ATOM 3136 C C . PRO B 1 190 ? -8.109 5.066 14.188 1 98.75 190 PRO B C 1
ATOM 3138 O O . PRO B 1 190 ? -8.883 5.387 13.281 1 98.75 190 PRO B O 1
ATOM 3141 N N . ALA B 1 191 ? -8.492 5.148 15.445 1 98.81 191 ALA B N 1
ATOM 3142 C CA . ALA B 1 191 ? -9.852 5.523 15.812 1 98.81 191 ALA B CA 1
ATOM 3143 C C . ALA B 1 191 ? -10.203 6.91 15.281 1 98.81 191 ALA B C 1
ATOM 3145 O O . ALA B 1 191 ? -11.359 7.168 14.914 1 98.81 191 ALA B O 1
ATOM 3146 N N . LEU B 1 192 ? -9.289 7.828 15.25 1 98.88 192 LEU B N 1
ATOM 3147 C CA . LEU B 1 192 ? -9.516 9.172 14.734 1 98.88 192 LEU B CA 1
ATOM 3148 C C . LEU B 1 192 ? -9.711 9.148 13.227 1 98.88 192 LEU B C 1
ATOM 3150 O O . LEU B 1 192 ? -10.445 9.977 12.68 1 98.88 192 LEU B O 1
ATOM 3154 N N . HIS B 1 193 ? -9.078 8.281 12.547 1 98.88 193 HIS B N 1
ATOM 3155 C CA . HIS B 1 193 ? -9.234 8.117 11.109 1 98.88 193 HIS B CA 1
ATOM 3156 C C . HIS B 1 193 ? -10.562 7.434 10.773 1 98.88 193 HIS B C 1
ATOM 3158 O O . HIS B 1 193 ? -11.203 7.777 9.781 1 98.88 193 HIS B O 1
ATOM 3164 N N . GLU B 1 194 ? -10.938 6.461 11.602 1 98.69 194 GLU B N 1
ATOM 3165 C CA . GLU B 1 194 ? -12.266 5.879 11.469 1 98.69 194 GLU B CA 1
ATOM 3166 C C . GLU B 1 194 ? -13.352 6.941 11.609 1 98.69 194 GLU B C 1
ATOM 3168 O O . GLU B 1 194 ? -14.32 6.957 10.844 1 98.69 194 GLU B O 1
ATOM 3173 N N . GLU B 1 195 ? -13.141 7.82 12.602 1 98.81 195 GLU B N 1
ATOM 3174 C CA . GLU B 1 195 ? -14.07 8.93 12.805 1 98.81 195 GLU B CA 1
ATOM 3175 C C . GLU B 1 195 ? -14.188 9.789 11.547 1 98.81 195 GLU B C 1
ATOM 3177 O O . GLU B 1 195 ? -15.297 10.133 11.125 1 98.81 195 GLU B O 1
ATOM 3182 N N . MET B 1 196 ? -13.07 10.109 10.906 1 98.94 196 MET B N 1
ATOM 3183 C CA . MET B 1 196 ? -13.078 10.914 9.688 1 98.94 196 MET B CA 1
ATOM 3184 C C . MET B 1 196 ? -13.734 10.156 8.539 1 98.94 196 MET B C 1
ATOM 3186 O O . MET B 1 196 ? -14.57 10.703 7.82 1 98.94 196 MET B O 1
ATOM 3190 N N . ALA B 1 197 ? -13.383 8.906 8.359 1 98.69 197 ALA B N 1
ATOM 3191 C CA . ALA B 1 197 ? -13.914 8.102 7.266 1 98.69 197 ALA B CA 1
ATOM 3192 C C . ALA B 1 197 ? -15.43 7.93 7.395 1 98.69 197 ALA B C 1
ATOM 3194 O O . ALA B 1 197 ? -16.141 7.934 6.391 1 98.69 197 ALA B O 1
ATOM 3195 N N . GLU B 1 198 ? -15.883 7.75 8.586 1 98.38 198 GLU B N 1
ATOM 3196 C CA . GLU B 1 198 ? -17.312 7.598 8.836 1 98.38 198 GLU B CA 1
ATOM 3197 C C . GLU B 1 198 ? -18.062 8.906 8.578 1 98.38 198 GLU B C 1
ATOM 3199 O O . GLU B 1 198 ? -19.234 8.891 8.188 1 98.38 198 GLU B O 1
ATOM 3204 N N . GLY B 1 199 ? -17.422 10 8.828 1 98.75 199 GLY B N 1
ATOM 3205 C CA . GLY B 1 199 ? -18.062 11.305 8.703 1 98.75 199 GLY B CA 1
ATOM 3206 C C . GLY B 1 199 ? -18.078 11.828 7.285 1 98.75 199 GLY B C 1
ATOM 3207 O O . GLY B 1 199 ? -18.891 12.695 6.945 1 98.75 199 GLY B O 1
ATOM 3208 N N . ILE B 1 200 ? -17.141 11.391 6.457 1 98.81 200 ILE B N 1
ATOM 3209 C CA . ILE B 1 200 ? -17.031 11.852 5.074 1 98.81 200 ILE B CA 1
ATOM 3210 C C . ILE B 1 200 ? -17.703 10.852 4.141 1 98.81 200 ILE B C 1
ATOM 3212 O O . ILE B 1 200 ? -17.203 9.734 3.961 1 98.81 200 ILE B O 1
ATOM 3216 N N . PRO B 1 201 ? -18.828 11.273 3.516 1 98.12 201 PRO B N 1
ATOM 3217 C CA . PRO B 1 201 ? -19.531 10.336 2.635 1 98.12 201 PRO B CA 1
ATOM 3218 C C . PRO B 1 201 ? -18.625 9.781 1.53 1 98.12 201 PRO B C 1
ATOM 3220 O O . PRO B 1 201 ? -17.984 10.555 0.812 1 98.12 201 PRO B O 1
ATOM 3223 N N . GLY B 1 202 ? -18.562 8.43 1.477 1 96.5 202 GLY B N 1
ATOM 3224 C CA . GLY B 1 202 ? -17.844 7.785 0.387 1 96.5 202 GLY B CA 1
ATOM 3225 C C . GLY B 1 202 ? -16.344 7.68 0.639 1 96.5 202 GLY B C 1
ATOM 3226 O O . GLY B 1 202 ? -15.602 7.188 -0.213 1 96.5 202 GLY B O 1
ATOM 3227 N N . ALA B 1 203 ? -15.82 8.164 1.809 1 98.38 203 ALA B N 1
ATOM 3228 C CA . ALA B 1 203 ? -14.391 8.086 2.113 1 98.38 203 ALA B CA 1
ATOM 3229 C C . ALA B 1 203 ? -13.945 6.633 2.254 1 98.38 203 ALA B C 1
ATOM 3231 O O . ALA B 1 203 ? -14.719 5.777 2.699 1 98.38 203 ALA B O 1
ATOM 3232 N N . ARG B 1 204 ? -12.781 6.332 1.857 1 97.69 204 ARG B N 1
ATOM 3233 C CA . ARG B 1 204 ? -12.141 5.031 2.053 1 97.69 204 ARG B CA 1
ATOM 3234 C C . ARG B 1 204 ? -11.055 5.109 3.119 1 97.69 204 ARG B C 1
ATOM 3236 O O . ARG B 1 204 ? -10.305 6.086 3.176 1 97.69 204 ARG B O 1
ATOM 3243 N N . LEU B 1 205 ? -11 4.125 3.959 1 98.38 205 LEU B N 1
ATOM 3244 C CA . LEU B 1 205 ? -10.008 4.051 5.027 1 98.38 205 LEU B CA 1
ATOM 3245 C C . LEU B 1 205 ? -8.93 3.023 4.699 1 98.38 205 LEU B C 1
ATOM 3247 O O . LEU B 1 205 ? -9.234 1.892 4.32 1 98.38 205 LEU B O 1
ATOM 3251 N N . ALA B 1 206 ? -7.703 3.43 4.77 1 98.5 206 ALA B N 1
ATOM 3252 C CA . ALA B 1 206 ? -6.559 2.535 4.594 1 98.5 206 ALA B CA 1
ATOM 3253 C C . ALA B 1 206 ? -5.676 2.52 5.836 1 98.5 206 ALA B C 1
ATOM 3255 O O . ALA B 1 206 ? -5.297 3.574 6.352 1 98.5 206 ALA B O 1
ATOM 3256 N N . LEU B 1 207 ? -5.336 1.329 6.285 1 98.56 207 LEU B N 1
ATOM 3257 C CA . LEU B 1 207 ? -4.418 1.128 7.398 1 98.56 207 LEU B CA 1
ATOM 3258 C C . LEU B 1 207 ? -3.121 0.479 6.926 1 98.56 207 LEU B C 1
ATOM 3260 O O . LEU B 1 207 ? -3.148 -0.469 6.137 1 98.56 207 LEU B O 1
ATOM 3264 N N . ILE B 1 208 ? -2.041 1.021 7.336 1 98.81 208 ILE B N 1
ATOM 3265 C CA . ILE B 1 208 ? -0.737 0.46 7 1 98.81 208 ILE B CA 1
ATOM 3266 C C . ILE B 1 208 ? -0.126 -0.2 8.234 1 98.81 208 ILE B C 1
ATOM 3268 O O . ILE B 1 208 ? 0.154 0.471 9.234 1 98.81 208 ILE B O 1
ATOM 3272 N N . GLU B 1 209 ? 0.134 -1.495 8.172 1 98.56 209 GLU B N 1
ATOM 3273 C CA . GLU B 1 209 ? 0.688 -2.258 9.289 1 98.56 209 GLU B CA 1
ATOM 3274 C C . GLU B 1 209 ? 2.152 -1.9 9.523 1 98.56 209 GLU B C 1
ATOM 3276 O O . GLU B 1 209 ? 2.863 -1.513 8.594 1 98.56 209 GLU B O 1
ATOM 3281 N N . ASP B 1 210 ? 2.596 -2.033 10.844 1 97.75 210 ASP B N 1
ATOM 3282 C CA . ASP B 1 210 ? 3.984 -1.798 11.227 1 97.75 210 ASP B CA 1
ATOM 3283 C C . ASP B 1 210 ? 4.434 -0.395 10.828 1 97.75 210 ASP B C 1
ATOM 3285 O O . ASP B 1 210 ? 5.488 -0.228 10.211 1 97.75 210 ASP B O 1
ATOM 3289 N N . CYS B 1 211 ? 3.611 0.516 11.148 1 98.69 211 CYS B N 1
ATOM 3290 C CA . CYS B 1 211 ? 3.816 1.902 10.742 1 98.69 211 CYS B CA 1
ATOM 3291 C C . CYS B 1 211 ? 3.312 2.863 11.812 1 98.69 211 CYS B C 1
ATOM 3293 O O . CYS B 1 211 ? 2.236 2.66 12.375 1 98.69 211 CYS B O 1
ATOM 3295 N N . GLY B 1 212 ? 4.082 3.877 12.125 1 98.69 212 GLY B N 1
ATOM 3296 C CA . GLY B 1 212 ? 3.709 4.902 13.078 1 98.69 212 GLY B CA 1
ATOM 3297 C C . GLY B 1 212 ? 3.109 6.137 12.43 1 98.69 212 GLY B C 1
ATOM 3298 O O . GLY B 1 212 ? 2.316 6.027 11.492 1 98.69 212 GLY B O 1
ATOM 3299 N N . HIS B 1 213 ? 3.387 7.359 12.961 1 98.81 213 HIS B N 1
ATOM 3300 C CA . HIS B 1 213 ? 2.725 8.617 12.609 1 98.81 213 HIS B CA 1
ATOM 3301 C C . HIS B 1 213 ? 3.24 9.156 11.281 1 98.81 213 HIS B C 1
ATOM 3303 O O . HIS B 1 213 ? 2.531 9.898 10.594 1 98.81 213 HIS B O 1
ATOM 3309 N N . LEU B 1 214 ? 4.457 8.805 10.906 1 98.81 214 LEU B N 1
ATOM 3310 C CA . LEU B 1 214 ? 5.062 9.344 9.688 1 98.81 214 LEU B CA 1
ATOM 3311 C C . LEU B 1 214 ? 5.004 8.32 8.555 1 98.81 214 LEU B C 1
ATOM 3313 O O . LEU B 1 214 ? 6.035 7.953 7.992 1 98.81 214 LEU B O 1
ATOM 3317 N N . SER B 1 215 ? 3.781 8.016 8.18 1 98.88 215 SER B N 1
ATOM 3318 C CA . SER B 1 215 ? 3.529 6.918 7.258 1 98.88 215 SER B CA 1
ATOM 3319 C C . SER B 1 215 ? 4.254 7.129 5.934 1 98.88 215 SER B C 1
ATOM 3321 O O . SER B 1 215 ? 4.875 6.207 5.402 1 98.88 215 SER B O 1
ATOM 3323 N N . ALA B 1 216 ? 4.277 8.375 5.391 1 98.88 216 ALA B N 1
ATOM 3324 C CA . ALA B 1 216 ? 4.859 8.664 4.086 1 98.88 216 ALA B CA 1
ATOM 3325 C C . ALA B 1 216 ? 6.371 8.445 4.094 1 98.88 216 ALA B C 1
ATOM 3327 O O . ALA B 1 216 ? 6.984 8.273 3.041 1 98.88 216 ALA B O 1
ATOM 3328 N N . MET B 1 217 ? 6.98 8.492 5.262 1 98.69 217 MET B N 1
ATOM 3329 C CA . MET B 1 217 ? 8.422 8.289 5.383 1 98.69 217 MET B CA 1
ATOM 3330 C C . MET B 1 217 ? 8.727 6.871 5.859 1 98.69 217 MET B C 1
ATOM 3332 O O . MET B 1 217 ? 9.727 6.277 5.438 1 98.69 217 MET B O 1
ATOM 3336 N N . GLU B 1 218 ? 7.871 6.316 6.738 1 98.56 218 GLU B N 1
ATOM 3337 C CA . GLU B 1 218 ? 8.117 5.004 7.328 1 98.56 218 GLU B CA 1
ATOM 3338 C C . GLU B 1 218 ? 7.812 3.889 6.328 1 98.56 218 GLU B C 1
ATOM 3340 O O . GLU B 1 218 ? 8.516 2.881 6.281 1 98.56 218 GLU B O 1
ATOM 3345 N N . GLN B 1 219 ? 6.738 4.039 5.625 1 98.44 219 GLN B N 1
ATOM 3346 C CA . GLN B 1 219 ? 6.273 3.07 4.637 1 98.44 219 GLN B CA 1
ATOM 3347 C C . GLN B 1 219 ? 5.941 3.752 3.312 1 98.44 219 GLN B C 1
ATOM 3349 O O . GLN B 1 219 ? 4.797 3.699 2.852 1 98.44 219 GLN B O 1
ATOM 3354 N N . PRO B 1 220 ? 6.973 4.359 2.66 1 98.69 220 PRO B N 1
ATOM 3355 C CA . PRO B 1 220 ? 6.711 5.184 1.48 1 98.69 220 PRO B CA 1
ATOM 3356 C C . PRO B 1 220 ? 6.105 4.391 0.326 1 98.69 220 PRO B C 1
ATOM 3358 O O . PRO B 1 220 ? 5.266 4.91 -0.413 1 98.69 220 PRO B O 1
ATOM 3361 N N . GLN B 1 221 ? 6.477 3.072 0.14 1 98.69 221 GLN B N 1
ATOM 3362 C CA . GLN B 1 221 ? 5.938 2.258 -0.943 1 98.69 221 GLN B CA 1
ATOM 3363 C C . GLN B 1 221 ? 4.434 2.057 -0.784 1 98.69 221 GLN B C 1
ATOM 3365 O O . GLN B 1 221 ? 3.682 2.148 -1.758 1 98.69 221 GLN B O 1
ATOM 3370 N N . ALA B 1 222 ? 4.016 1.785 0.453 1 98.88 222 ALA B N 1
ATOM 3371 C CA . ALA B 1 222 ? 2.592 1.601 0.725 1 98.88 222 ALA B CA 1
ATOM 3372 C C . ALA B 1 222 ? 1.812 2.887 0.467 1 98.88 222 ALA B C 1
ATOM 3374 O O . ALA B 1 222 ? 0.785 2.871 -0.216 1 98.88 222 ALA B O 1
ATOM 3375 N N . VAL B 1 223 ? 2.328 4.008 0.998 1 98.94 223 VAL B N 1
ATOM 3376 C CA . VAL B 1 223 ? 1.646 5.293 0.863 1 98.94 223 VAL B CA 1
ATOM 3377 C C . VAL B 1 223 ? 1.582 5.691 -0.61 1 98.94 223 VAL B C 1
ATOM 3379 O O . VAL B 1 223 ? 0.53 6.109 -1.101 1 98.94 223 VAL B O 1
ATOM 3382 N N . THR B 1 224 ? 2.691 5.574 -1.351 1 98.88 224 THR B N 1
ATOM 3383 C CA . THR B 1 224 ? 2.721 5.934 -2.764 1 98.88 224 THR B CA 1
ATOM 3384 C C . THR B 1 224 ? 1.729 5.09 -3.557 1 98.88 224 THR B C 1
ATOM 3386 O O . THR B 1 224 ? 1.002 5.609 -4.406 1 98.88 224 THR B O 1
ATOM 3389 N N . ALA B 1 225 ? 1.698 3.787 -3.283 1 98.75 225 ALA B N 1
ATOM 3390 C CA . ALA B 1 225 ? 0.778 2.908 -3.998 1 98.75 225 ALA B CA 1
ATOM 3391 C C . ALA B 1 225 ? -0.673 3.291 -3.723 1 98.75 225 ALA B C 1
ATOM 3393 O O . ALA B 1 225 ? -1.498 3.324 -4.637 1 98.75 225 ALA B O 1
ATOM 3394 N N . LEU B 1 226 ? -1.017 3.566 -2.496 1 98.62 226 LEU B N 1
ATOM 3395 C CA . LEU B 1 226 ? -2.377 3.932 -2.115 1 98.62 226 LEU B CA 1
ATOM 3396 C C . LEU B 1 226 ? -2.764 5.281 -2.715 1 98.62 226 LEU B C 1
ATOM 3398 O O . LEU B 1 226 ? -3.883 5.445 -3.207 1 98.62 226 LEU B O 1
ATOM 3402 N N . LEU B 1 227 ? -1.829 6.254 -2.699 1 98.75 227 LEU B N 1
ATOM 3403 C CA . LEU B 1 227 ? -2.107 7.555 -3.303 1 98.75 227 LEU B CA 1
ATOM 3404 C C . LEU B 1 227 ? -2.275 7.426 -4.812 1 98.75 227 LEU B C 1
ATOM 3406 O O . LEU B 1 227 ? -3.104 8.117 -5.41 1 98.75 227 LEU B O 1
ATOM 3410 N N . ARG B 1 228 ? -1.457 6.605 -5.426 1 97.94 228 ARG B N 1
ATOM 3411 C CA . ARG B 1 228 ? -1.595 6.379 -6.863 1 97.94 228 ARG B CA 1
ATOM 3412 C C . ARG B 1 228 ? -2.984 5.855 -7.203 1 97.94 228 ARG B C 1
ATOM 3414 O O . ARG B 1 228 ? -3.623 6.336 -8.141 1 97.94 228 ARG B O 1
ATOM 3421 N N . GLN B 1 229 ? -3.439 4.855 -6.434 1 96.56 229 GLN B N 1
ATOM 3422 C CA . GLN B 1 229 ? -4.785 4.328 -6.645 1 96.56 229 GLN B CA 1
ATOM 3423 C C . GLN B 1 229 ? -5.84 5.414 -6.445 1 96.56 229 GLN B C 1
ATOM 3425 O O . GLN B 1 229 ? -6.773 5.531 -7.238 1 96.56 229 GLN B O 1
ATOM 3430 N N . TRP B 1 230 ? -5.672 6.148 -5.391 1 97.31 230 TRP B N 1
ATOM 3431 C CA . TRP B 1 230 ? -6.566 7.258 -5.07 1 97.31 230 TRP B CA 1
ATOM 3432 C C . TRP B 1 230 ? -6.617 8.266 -6.211 1 97.31 230 TRP B C 1
ATOM 3434 O O . TRP B 1 230 ? -7.691 8.734 -6.594 1 97.31 230 TRP B O 1
ATOM 3444 N N . LEU B 1 231 ? -5.48 8.547 -6.828 1 97.88 231 LEU B N 1
ATOM 3445 C CA . LEU B 1 231 ? -5.391 9.531 -7.906 1 97.88 231 LEU B CA 1
ATOM 3446 C C . LEU B 1 231 ? -6.035 8.992 -9.18 1 97.88 231 LEU B C 1
ATOM 3448 O O . LEU B 1 231 ? -6.711 9.734 -9.898 1 97.88 231 LEU B O 1
ATOM 3452 N N . LEU B 1 232 ? -5.902 7.684 -9.406 1 95.56 232 LEU B N 1
ATOM 3453 C CA . LEU B 1 232 ? -6.27 7.121 -10.695 1 95.56 232 LEU B CA 1
ATOM 3454 C C . LEU B 1 232 ? -7.707 6.617 -10.68 1 95.56 232 LEU B C 1
ATOM 3456 O O . LEU B 1 232 ? -8.367 6.562 -11.727 1 95.56 232 LEU B O 1
ATOM 3460 N N . TYR B 1 233 ? -8.109 6.27 -9.469 1 90.44 233 TYR B N 1
ATOM 3461 C CA . TYR B 1 233 ? -9.414 5.637 -9.375 1 90.44 233 TYR B CA 1
ATOM 3462 C C . TYR B 1 233 ? -10.32 6.391 -8.414 1 90.44 233 TYR B C 1
ATOM 3464 O O . TYR B 1 233 ? -9.836 7.102 -7.527 1 90.44 233 TYR B O 1
ATOM 3472 N N . ALA B 1 234 ? -11.656 6.402 -8.648 1 74.12 234 ALA B N 1
ATOM 3473 C CA . ALA B 1 234 ? -12.641 7.094 -7.824 1 74.12 234 ALA B CA 1
ATOM 3474 C C . ALA B 1 234 ? -12.984 6.285 -6.578 1 74.12 234 ALA B C 1
ATOM 3476 O O . ALA B 1 234 ? -12.906 5.055 -6.586 1 74.12 234 ALA B O 1
#

Nearest PDB structures (foldseek):
  4uhe-assembly1_A  TM=9.184E-01  e=3.731E-22  Thermogutta terrifontis
  6eb3-assembly1_A  TM=7.689E-01  e=2.344E-14  metagenome
  6k5e-assembly1_E  TM=8.337E-01  e=3.798E-13  Klebsiella pneumoniae
  6i8w-assembly2_B  TM=8.020E-01  e=1.657E-13  Pseudomonas aeruginosa
  4lxg-assembly1_A-2  TM=7.746E-01  e=3.022E-12  Rhizorhabdus wittichii RW1

pLDDT: mean 97.57, std 5.64, range [34.91, 98.94]

Solvent-accessible surface area (backbone atoms only — not comparable to full-atom values): 23598 Å² total; per-residue (Å²): 127,87,81,54,45,41,28,41,36,28,45,28,80,57,47,40,66,72,53,42,46,64,45,52,71,69,40,51,90,65,24,46,65,44,65,50,74,69,49,85,38,50,36,40,69,54,32,24,50,56,39,57,72,72,47,70,80,58,25,31,39,35,11,30,31,54,14,22,47,29,48,54,43,33,45,71,76,43,48,86,29,46,60,28,40,32,40,28,26,28,52,47,64,42,60,49,73,69,55,38,51,52,49,51,51,49,42,54,44,25,74,71,72,33,45,72,58,53,54,60,70,45,41,73,49,40,33,25,76,88,49,67,77,36,59,69,60,52,50,49,52,51,51,29,31,58,70,50,28,58,68,20,42,41,22,36,51,49,13,54,60,66,38,68,69,43,62,85,56,30,64,74,44,71,44,54,31,44,30,35,35,12,59,55,10,70,77,39,35,53,68,46,42,51,52,49,29,72,38,20,59,82,33,41,71,44,57,31,61,94,19,8,38,44,32,54,67,74,39,35,43,33,46,39,29,52,48,50,43,56,73,76,42,129,127,86,82,52,45,42,28,42,35,28,43,28,81,56,46,40,67,71,55,45,47,64,45,53,69,66,40,50,91,64,24,46,67,45,65,50,74,68,50,86,37,50,35,42,68,55,33,25,49,57,41,57,72,72,47,71,78,57,26,31,38,35,12,30,31,55,14,22,47,30,47,56,42,33,45,71,76,45,47,88,29,45,61,27,40,35,39,28,28,27,51,47,64,44,60,48,73,68,54,39,50,54,48,50,51,50,42,54,43,26,75,71,72,34,45,70,56,53,53,60,72,43,42,74,50,41,35,26,75,90,48,69,78,36,59,69,60,53,49,50,52,51,52,28,32,59,70,51,30,58,67,20,44,41,24,37,50,48,14,53,59,66,37,65,70,43,61,86,56,29,64,74,45,72,44,55,30,42,29,35,34,13,59,56,9,67,78,38,36,54,70,46,44,51,52,49,25,73,39,19,58,83,32,41,72,44,56,30,59,95,18,7,38,44,32,54,69,74,39,34,44,34,45,40,31,53,50,48,42,56,74,77,42,128